Protein 4CU5 (pdb70)

InterPro domains:
  IPR002508 N-acetylmuramoyl-L-alanine amidase, catalytic domain [PF01520] (3-174)
  IPR002508 N-acetylmuramoyl-L-alanine amidase, catalytic domain [SM00646] (70-174)
  IPR002508 N-acetylmuramoyl-L-alanine amidase, catalytic domain [cd02696] (2-174)
  IPR050695 N-acetylmuramoyl-L-alanine amidase 3 [PTHR30404] (2-175)

Nearest PDB structures (foldseek):
  4cu5-assembly3_B  TM=9.994E-01  e=2.867E-17  Colneyvirus CD27
  1dx9-assembly4_D  TM=6.310E-01  e=4.181E-02  Nostoc sp. PCC 7119
  5ug1-assembly1_A  TM=3.950E-01  e=8.002E-02  Streptococcus pneumoniae
  5eaw-assembly2_B  TM=4.956E-01  e=9.424E-01  Mus musculus
  8vuy-assembly1_C  TM=4.933E-01  e=1.924E+00  Rattus norvegicus

Foldseek 3Di:
DWAEEEEEADDLQLVLSVLLVVLDDPTHYHYYYLVPDDPDDYNAYEYAEPVRVVVVVVPDVDDYHYQYDPDSVSSNVSSCVVSPD/DWAEEEEEADDLQLVLSVLLVVLDDDTHYHYYYLVPDDPDDYNAYEYAEPVRVVCVVVPDVDDYHYQYDDDSVSSNVSSCVVSVD/DAAEEEEEADDLQLVLSVLLVVLDDPTHYHYYYLVPDDPDDYNAYEYAEDVSVVVVVVVDPDDYHYQYDPDSVSSNVSSCVVSPD/DAAEEEEEADPLQLVLSVLLCVQPPPGHYHYYYLVPDDPDDYNAYEYAEPVSVVCVVVPDPDDYHYQYDPDSVSSSVSSCVVSPD/DWAEEEEEADDLQLVLSVLLCVLVVPTHYHYYYLVPDDPDDYPAYEYAEDVRVVCPVVPDPDDYHYQYDDDSVSSNVSSCVVSVD/DWAEEEEEADPLQLVLSVLLVVLDDDTHYHYYYLVPDDPDDYNAYEYAEDVRVVCVVVVDPDDYHYQYDDDSVSSNVSSCVVSPD

Radius of gyration: 30.3 Å; Cα contacts (8 Å, |Δi|>4): 1055; chains: 6; bounding box: 66×59×86 Å

Sequence (510 aa):
MYKHTIVYDGEVDKISATVVGWGYNDGKILICDIKDYVPGQTQNLYVVGGGACEKISSITKEKFIMIKGNDRFDTLYKALDFINRMYKHTIVYDGEVDKISATVVGWGYNDGKILICDIKDYVPGQTQNLYVVGGGACEKISSITKEKFIMIKGNDRFDTLYKALDFINRMYKHTIVYDGEVDKISATVVGWGYNDGKILICDIKDYVPGQTQNLYVVGGGACEKISSITKEKFIMIKGNDRFDTLYKALDFINRMYKHTIVYDGEVDKISATVVGWGYNDGKILICDIKDYVPGQTQNLYVVGGGACEKISSITKEKFIMMIKGNDRFDTLYKALDFINRMYKHTIVYDGEVDKISATVVGWGYNDGKILICDIKDYVPGQTQNLYVVGGGACEKISSITKEKFIMIKGNDRFDTLYKALDFINRMYKHTIVYDGEVDKISATVVGWGYNDGKILICDIKDYVPGQTQNLYVVGGGACEKISSITKEKFIMIKGNDRFDTLYKALDFINR

Structure (mmCIF, N/CA/C/O backbone):
data_4CU5
#
_entry.id   4CU5
#
_cell.length_a   75.301
_cell.length_b   82.069
_cell.length_c   83.836
_cell.angle_alpha   90.00
_cell.angle_beta   90.00
_cell.angle_gamma   90.00
#
_symmetry.space_group_name_H-M   'P 21 21 21'
#
loop_
_entity.id
_entity.type
_entity.pdbx_description
1 polymer ENDOLYSIN
2 water water
#
loop_
_atom_site.group_PDB
_atom_site.id
_atom_site.type_symbol
_atom_site.label_atom_id
_atom_site.label_alt_id
_atom_site.label_comp_id
_atom_site.label_asym_id
_atom_site.label_entity_id
_atom_site.label_seq_id
_atom_site.pdbx_PDB_ins_code
_atom_site.Cartn_x
_atom_site.Cartn_y
_atom_site.Cartn_z
_atom_site.occupancy
_atom_site.B_iso_or_equiv
_atom_site.auth_seq_id
_atom_site.auth_comp_id
_atom_site.auth_asym_id
_atom_site.auth_atom_id
_atom_site.pdbx_PDB_model_num
ATOM 1 N N . MET A 1 1 ? 10.896 54.876 33.569 1.00 43.56 186 MET A N 1
ATOM 2 C CA . MET A 1 1 ? 10.724 56.331 33.314 1.00 45.81 186 MET A CA 1
ATOM 3 C C . MET A 1 1 ? 11.940 56.866 32.538 1.00 44.01 186 MET A C 1
ATOM 4 O O . MET A 1 1 ? 13.075 56.482 32.799 1.00 42.84 186 MET A O 1
ATOM 9 N N . TYR A 1 2 ? 11.696 57.730 31.559 1.00 36.84 187 TYR A N 1
ATOM 10 C CA . TYR A 1 2 ? 12.783 58.271 30.755 1.00 31.18 187 TYR A CA 1
ATOM 11 C C . TYR A 1 2 ? 13.614 59.234 31.564 1.00 28.71 187 TYR A C 1
ATOM 12 O O . TYR A 1 2 ? 13.092 60.074 32.322 1.00 28.64 187 TYR A O 1
ATOM 21 N N . LYS A 1 3 ? 14.915 59.130 31.397 1.00 28.15 188 LYS A N 1
ATOM 22 C CA . LYS A 1 3 ? 15.786 60.091 32.012 1.00 29.50 188 LYS A CA 1
ATOM 23 C C . LYS A 1 3 ? 15.705 61.421 31.259 1.00 25.45 188 LYS A C 1
ATOM 24 O O . LYS A 1 3 ? 15.731 62.463 31.871 1.00 26.96 188 LYS A O 1
ATOM 30 N N . HIS A 1 4 ? 15.606 61.372 29.938 1.00 23.74 189 HIS A N 1
ATOM 31 C CA . HIS A 1 4 ? 15.540 62.578 29.111 1.00 22.89 189 HIS A CA 1
ATOM 32 C C . HIS A 1 4 ? 14.549 62.376 28.037 1.00 21.25 189 HIS A C 1
ATOM 33 O O . HIS A 1 4 ? 14.602 61.366 27.336 1.00 23.05 189 HIS A O 1
ATOM 40 N N . THR A 1 5 ? 13.685 63.360 27.864 1.00 20.81 190 THR A N 1
ATOM 41 C CA . THR A 1 5 ? 12.755 63.396 26.728 1.00 20.18 190 THR A CA 1
ATOM 42 C C . THR A 1 5 ? 12.984 64.688 25.974 1.00 18.74 190 THR A C 1
ATOM 43 O O . THR A 1 5 ? 13.077 65.766 26.559 1.00 17.31 190 THR A O 1
ATOM 47 N N . ILE A 1 6 ? 13.078 64.553 24.661 1.00 18.80 191 ILE A N 1
ATOM 48 C CA . ILE A 1 6 ? 13.280 65.662 23.780 1.00 18.86 191 ILE A CA 1
ATOM 49 C C . ILE A 1 6 ? 12.122 65.725 22.815 1.00 19.23 191 ILE A C 1
ATOM 50 O O . ILE A 1 6 ? 11.851 64.779 22.089 1.00 20.53 191 ILE A O 1
ATOM 55 N N . VAL A 1 7 ? 11.461 66.858 22.775 1.00 19.41 192 VAL A N 1
ATOM 56 C CA . VAL A 1 7 ? 10.284 67.018 21.968 1.00 20.93 192 VAL A CA 1
ATOM 57 C C . VAL A 1 7 ? 10.518 68.038 20.886 1.00 21.29 192 VAL A C 1
ATOM 58 O O . VAL A 1 7 ? 11.191 69.041 21.087 1.00 21.67 192 VAL A O 1
ATOM 62 N N . TYR A 1 8 ? 9.889 67.808 19.751 1.00 22.99 193 TYR A N 1
ATOM 63 C CA . TYR A 1 8 ? 10.011 68.685 18.600 1.00 24.26 193 TYR A CA 1
ATOM 64 C C . TYR A 1 8 ? 8.701 68.734 17.859 1.00 25.64 193 TYR A C 1
ATOM 65 O O . TYR A 1 8 ? 7.844 67.920 18.067 1.00 24.93 193 TYR A O 1
ATOM 74 N N . ASP A 1 9 ? 8.546 69.708 16.989 1.00 30.41 194 ASP A N 1
ATOM 75 C CA . ASP A 1 9 ? 7.376 69.762 16.134 1.00 35.22 194 ASP A CA 1
ATOM 76 C C . ASP A 1 9 ? 7.850 69.825 14.714 1.00 34.62 194 ASP A C 1
ATOM 77 O O . ASP A 1 9 ? 8.372 70.845 14.296 1.00 35.95 194 ASP A O 1
ATOM 82 N N . GLY A 1 10 ? 7.698 68.727 13.987 1.00 33.25 195 GLY A N 1
ATOM 83 C CA . GLY A 1 10 ? 7.924 68.735 12.561 1.00 33.64 195 GLY A CA 1
ATOM 84 C C . GLY A 1 10 ? 9.205 68.057 12.215 1.00 36.96 195 GLY A C 1
ATOM 85 O O . GLY A 1 10 ? 10.114 67.921 13.058 1.00 38.77 195 GLY A O 1
ATOM 86 N N . GLU A 1 11 ? 9.309 67.672 10.956 1.00 35.85 196 GLU A N 1
ATOM 87 C CA . GLU A 1 11 ? 10.488 66.966 10.476 1.00 39.23 196 GLU A CA 1
ATOM 88 C C . GLU A 1 11 ? 11.777 67.820 10.428 1.00 35.54 196 GLU A C 1
ATOM 89 O O . GLU A 1 11 ? 12.881 67.275 10.405 1.00 33.62 196 GLU A O 1
ATOM 95 N N . VAL A 1 12 ? 11.670 69.141 10.428 1.00 32.57 197 VAL A N 1
ATOM 96 C CA . VAL A 1 12 ? 12.886 69.928 10.386 1.00 30.59 197 VAL A CA 1
ATOM 97 C C . VAL A 1 12 ? 13.486 70.041 11.778 1.00 31.46 197 VAL A C 1
ATOM 98 O O . VAL A 1 12 ? 14.697 69.896 11.925 1.00 29.50 197 VAL A O 1
ATOM 102 N N . ASP A 1 13 ? 12.650 70.326 12.788 1.00 29.58 198 ASP A N 1
ATOM 103 C CA . ASP A 1 13 ? 13.156 70.433 14.181 1.00 29.84 198 ASP A CA 1
ATOM 104 C C . ASP A 1 13 ? 13.475 69.061 14.750 1.00 24.28 198 ASP A C 1
ATOM 105 O O . ASP A 1 13 ? 14.217 68.942 15.712 1.00 21.73 198 ASP A O 1
ATOM 110 N N . LYS A 1 14 ? 12.958 68.021 14.114 1.00 23.49 199 LYS A N 1
ATOM 111 C CA . LYS A 1 14 ? 13.384 66.647 14.390 1.00 23.64 199 LYS A CA 1
ATOM 112 C C . LYS A 1 14 ? 14.892 66.506 14.334 1.00 20.92 199 LYS A C 1
ATOM 113 O O . LYS A 1 14 ? 15.492 65.834 15.160 1.00 19.62 199 LYS A O 1
ATOM 119 N N . ILE A 1 15 ? 15.512 67.158 13.362 1.00 20.35 200 ILE A N 1
ATOM 120 C CA . ILE A 1 15 ? 16.955 67.046 13.151 1.00 21.77 200 ILE A CA 1
ATOM 121 C C . ILE A 1 15 ? 17.733 67.617 14.342 1.00 21.08 200 ILE A C 1
ATOM 122 O O . ILE A 1 15 ? 18.684 67.001 14.843 1.00 22.27 200 ILE A O 1
ATOM 127 N N . SER A 1 16 ? 17.340 68.791 14.806 1.00 18.26 201 SER A N 1
ATOM 128 C CA . SER A 1 16 ? 17.985 69.388 15.959 1.00 17.11 201 SER A CA 1
ATOM 129 C C . SER A 1 16 ? 17.679 68.569 17.195 1.00 16.31 201 SER A C 1
ATOM 130 O O . SER A 1 16 ? 18.521 68.407 18.042 1.00 17.84 201 SER A O 1
ATOM 133 N N . ALA A 1 17 ? 16.473 68.054 17.303 1.00 15.97 202 ALA A N 1
ATOM 134 C CA . ALA A 1 17 ? 16.124 67.247 18.468 1.00 16.87 202 ALA A CA 1
ATOM 135 C C . ALA A 1 17 ? 16.993 65.975 18.545 1.00 17.26 202 ALA A C 1
ATOM 136 O O . ALA A 1 17 ? 17.427 65.543 19.632 1.00 19.01 202 ALA A O 1
ATOM 138 N N . THR A 1 18 ? 17.298 65.416 17.386 1.00 17.37 203 THR A N 1
ATOM 139 C CA . THR A 1 18 ? 18.164 64.227 17.276 1.00 17.54 203 THR A CA 1
ATOM 140 C C . THR A 1 18 ? 19.585 64.517 17.720 1.00 16.53 203 THR A C 1
ATOM 141 O O . THR A 1 18 ? 20.223 63.773 18.457 1.00 14.08 203 THR A O 1
ATOM 145 N N . VAL A 1 19 ? 20.062 65.666 17.304 1.00 17.30 204 VAL A N 1
ATOM 146 C CA . VAL A 1 19 ? 21.331 66.141 17.756 1.00 16.33 204 VAL A CA 1
ATOM 147 C C . VAL A 1 19 ? 21.430 66.324 19.279 1.00 15.56 204 VAL A C 1
ATOM 148 O O . VAL A 1 19 ? 22.469 66.033 19.867 1.00 14.80 204 VAL A O 1
ATOM 152 N N . VAL A 1 20 ? 20.369 66.796 19.919 1.00 16.12 205 VAL A N 1
ATOM 153 C CA . VAL A 1 20 ? 20.379 66.978 21.350 1.00 16.26 205 VAL A CA 1
ATOM 154 C C . VAL A 1 20 ? 20.549 65.561 21.966 1.00 16.55 205 VAL A C 1
ATOM 155 O O . VAL A 1 20 ? 21.265 65.379 22.917 1.00 16.01 205 VAL A O 1
ATOM 159 N N . GLY A 1 21 ? 19.914 64.570 21.372 1.00 17.52 206 GLY A N 1
ATOM 160 C CA . GLY A 1 21 ? 19.968 63.197 21.853 1.00 19.46 206 GLY A CA 1
ATOM 161 C C . GLY A 1 21 ? 21.338 62.597 21.746 1.00 19.70 206 GLY A C 1
ATOM 162 O O . GLY A 1 21 ? 21.740 61.826 22.600 1.00 19.59 206 GLY A O 1
ATOM 163 N N . TRP A 1 22 ? 22.109 63.057 20.769 1.00 22.34 207 TRP A N 1
ATOM 164 C CA . TRP A 1 22 ? 23.496 62.664 20.657 1.00 21.93 207 TRP A CA 1
ATOM 165 C C . TRP A 1 22 ? 24.318 63.058 21.856 1.00 22.16 207 TRP A C 1
ATOM 166 O O . TRP A 1 22 ? 25.357 62.470 22.121 1.00 22.38 207 TRP A O 1
ATOM 177 N N . GLY A 1 23 ? 23.889 64.080 22.557 1.00 23.88 208 GLY A N 1
ATOM 178 C CA . GLY A 1 23 ? 24.570 64.488 23.772 1.00 25.81 208 GLY A CA 1
ATOM 179 C C . GLY A 1 23 ? 24.349 63.649 25.029 1.00 26.74 208 GLY A C 1
ATOM 180 O O . GLY A 1 23 ? 24.971 63.897 26.069 1.00 28.25 208 GLY A O 1
ATOM 181 N N . TYR A 1 24 ? 23.483 62.659 24.969 1.00 27.82 209 TYR A N 1
ATOM 182 C CA . TYR A 1 24 ? 23.155 61.904 26.196 1.00 31.25 209 TYR A CA 1
ATOM 183 C C . TYR A 1 24 ? 23.292 60.407 26.005 1.00 34.13 209 TYR A C 1
ATOM 184 O O . TYR A 1 24 ? 22.659 59.801 25.131 1.00 31.55 209 TYR A O 1
ATOM 193 N N . ASN A 1 25 ? 24.159 59.813 26.805 1.00 39.76 210 ASN A N 1
ATOM 194 C CA . ASN A 1 25 ? 24.304 58.358 26.795 1.00 49.15 210 ASN A CA 1
ATOM 195 C C . ASN A 1 25 ? 24.275 57.759 28.196 1.00 48.97 210 ASN A C 1
ATOM 196 O O . ASN A 1 25 ? 24.707 56.626 28.389 1.00 53.55 210 ASN A O 1
ATOM 201 N N . ASP A 1 26 ? 23.739 58.511 29.153 1.00 48.95 211 ASP A N 1
ATOM 202 C CA . ASP A 1 26 ? 23.771 58.128 30.573 1.00 53.32 211 ASP A CA 1
ATOM 203 C C . ASP A 1 26 ? 22.483 57.419 31.039 1.00 49.77 211 ASP A C 1
ATOM 204 O O . ASP A 1 26 ? 22.319 57.133 32.235 1.00 57.24 211 ASP A O 1
ATOM 209 N N . GLY A 1 27 ? 21.578 57.142 30.108 1.00 45.03 212 GLY A N 1
ATOM 210 C CA . GLY A 1 27 ? 20.221 56.746 30.482 1.00 43.10 212 GLY A CA 1
ATOM 211 C C . GLY A 1 27 ? 19.285 56.588 29.316 1.00 36.16 212 GLY A C 1
ATOM 212 O O . GLY A 1 27 ? 19.661 56.775 28.184 1.00 32.79 212 GLY A O 1
ATOM 213 N N . LYS A 1 28 ? 18.043 56.256 29.618 1.00 37.93 213 LYS A N 1
ATOM 214 C CA . LYS A 1 28 ? 17.067 56.037 28.581 1.00 37.56 213 LYS A CA 1
ATOM 215 C C . LYS A 1 28 ? 16.502 57.393 28.122 1.00 33.83 213 LYS A C 1
ATOM 216 O O . LYS A 1 28 ? 16.198 58.287 28.929 1.00 30.04 213 LYS A O 1
ATOM 222 N N . ILE A 1 29 ? 16.362 57.508 26.815 1.00 31.95 214 ILE A N 1
ATOM 223 C CA . ILE A 1 29 ? 16.054 58.762 26.157 1.00 37.05 214 ILE A CA 1
ATOM 224 C C . ILE A 1 29 ? 14.876 58.550 25.215 1.00 31.98 214 ILE A C 1
ATOM 225 O O . ILE A 1 29 ? 14.821 57.568 24.513 1.00 30.47 214 ILE A O 1
ATOM 230 N N . LEU A 1 30 ? 13.944 59.493 25.192 1.00 30.69 215 LEU A N 1
ATOM 231 C CA . LEU A 1 30 ? 12.925 59.495 24.162 1.00 26.24 215 LEU A CA 1
ATOM 232 C C . LEU A 1 30 ? 13.008 60.770 23.357 1.00 26.13 215 LEU A C 1
ATOM 233 O O . LEU A 1 30 ? 13.021 61.856 23.930 1.00 22.38 215 LEU A O 1
ATOM 238 N N . ILE A 1 31 ? 13.022 60.623 22.036 1.00 27.04 216 ILE A N 1
ATOM 239 C CA . ILE A 1 31 ? 12.883 61.734 21.124 1.00 30.67 216 ILE A CA 1
ATOM 240 C C . ILE A 1 31 ? 11.554 61.595 20.424 1.00 31.82 216 ILE A C 1
ATOM 241 O O . ILE A 1 31 ? 11.293 60.587 19.775 1.00 31.06 216 ILE A O 1
ATOM 246 N N . CYS A 1 32 ? 10.683 62.579 20.574 1.00 30.84 217 CYS A N 1
ATOM 247 C CA . CYS A 1 32 ? 9.369 62.439 20.001 1.00 30.54 217 CYS A CA 1
ATOM 248 C C . CYS A 1 32 ? 8.703 63.729 19.613 1.00 28.62 217 CYS A C 1
ATOM 249 O O . CYS A 1 32 ? 8.958 64.788 20.194 1.00 23.97 217 CYS A O 1
ATOM 252 N N . ASP A 1 33 ? 7.809 63.599 18.642 1.00 28.34 218 ASP A N 1
ATOM 253 C CA . ASP A 1 33 ? 7.042 64.699 18.178 1.00 30.45 218 ASP A CA 1
ATOM 254 C C . ASP A 1 33 ? 6.109 65.119 19.291 1.00 30.10 218 ASP A C 1
ATOM 255 O O . ASP A 1 33 ? 5.676 64.300 20.124 1.00 24.51 218 ASP A O 1
ATOM 260 N N . ILE A 1 34 ? 5.847 66.417 19.331 1.00 31.92 219 ILE A N 1
ATOM 261 C CA . ILE A 1 34 ? 5.035 66.984 20.400 1.00 37.67 219 ILE A CA 1
ATOM 262 C C . ILE A 1 34 ? 3.631 66.384 20.443 1.00 38.60 219 ILE A C 1
ATOM 263 O O . ILE A 1 34 ? 3.087 66.192 21.514 1.00 41.09 219 ILE A O 1
ATOM 268 N N . LYS A 1 35 ? 3.061 66.053 19.287 1.00 41.68 220 LYS A N 1
ATOM 269 C CA . LYS A 1 35 ? 1.787 65.336 19.261 1.00 43.65 220 LYS A CA 1
ATOM 270 C C . LYS A 1 35 ? 1.810 64.012 20.045 1.00 38.34 220 LYS A C 1
ATOM 271 O O . LYS A 1 35 ? 0.804 63.614 20.599 1.00 41.33 220 LYS A O 1
ATOM 277 N N . ASP A 1 36 ? 2.948 63.346 20.112 1.00 35.01 221 ASP A N 1
ATOM 278 C CA . ASP A 1 36 ? 3.028 62.070 20.803 1.00 35.00 221 ASP A CA 1
ATOM 279 C C . ASP A 1 36 ? 3.551 62.133 22.233 1.00 33.83 221 ASP A C 1
ATOM 280 O O . ASP A 1 36 ? 3.679 61.112 22.888 1.00 32.78 221 ASP A O 1
ATOM 285 N N . TYR A 1 37 ? 3.825 63.338 22.728 1.00 32.22 222 TYR A N 1
ATOM 286 C CA . TYR A 1 37 ? 4.357 63.508 24.068 1.00 28.80 222 TYR A CA 1
ATOM 287 C C . TYR A 1 37 ? 3.318 63.104 25.092 1.00 28.05 222 TYR A C 1
ATOM 288 O O . TYR A 1 37 ? 2.149 63.505 24.986 1.00 28.69 222 TYR A O 1
ATOM 297 N N . VAL A 1 38 ? 3.767 62.314 26.060 1.00 28.39 223 VAL A N 1
ATOM 298 C CA . VAL A 1 38 ? 2.964 61.853 27.202 1.00 29.94 223 VAL A CA 1
ATOM 299 C C . VAL A 1 38 ? 3.534 62.403 28.508 1.00 27.17 223 VAL A C 1
ATOM 300 O O . VAL A 1 38 ? 4.623 61.989 28.900 1.00 27.61 223 VAL A O 1
ATOM 304 N N . PRO A 1 39 ? 2.824 63.337 29.176 1.00 27.42 224 PRO A N 1
ATOM 305 C CA . PRO A 1 39 ? 3.444 63.981 30.344 1.00 28.03 224 PRO A CA 1
ATOM 306 C C . PRO A 1 39 ? 3.625 63.028 31.510 1.00 30.48 224 PRO A C 1
ATOM 307 O O . PRO A 1 39 ? 2.961 61.993 31.566 1.00 34.09 224 PRO A O 1
ATOM 311 N N . GLY A 1 40 ? 4.535 63.358 32.413 1.00 29.40 225 GLY A N 1
ATOM 312 C CA . GLY A 1 40 ? 4.696 62.610 33.660 1.00 30.23 225 GLY A CA 1
ATOM 313 C C . GLY A 1 40 ? 5.623 61.402 33.605 1.00 32.03 225 GLY A C 1
ATOM 314 O O . GLY A 1 40 ? 5.713 60.651 34.575 1.00 31.67 225 GLY A O 1
ATOM 315 N N . GLN A 1 41 ? 6.334 61.179 32.501 1.00 31.67 226 GLN A N 1
ATOM 316 C CA . GLN A 1 41 ? 7.189 59.994 32.473 1.00 31.27 226 GLN A CA 1
ATOM 317 C C . GLN A 1 41 ? 8.635 60.268 32.127 1.00 31.22 226 GLN A C 1
ATOM 318 O O . GLN A 1 41 ? 9.302 59.431 31.522 1.00 29.83 226 GLN A O 1
ATOM 324 N N . THR A 1 42 ? 9.145 61.401 32.601 1.00 30.00 227 THR A N 1
ATOM 325 C CA . THR A 1 42 ? 10.511 61.809 32.284 1.00 31.74 227 THR A CA 1
ATOM 326 C C . THR A 1 42 ? 11.149 62.640 33.424 1.00 29.71 227 THR A C 1
ATOM 327 O O . THR A 1 42 ? 10.495 63.438 34.053 1.00 28.82 227 THR A O 1
ATOM 331 N N . GLN A 1 43 ? 12.427 62.435 33.686 1.00 30.17 228 GLN A N 1
ATOM 332 C CA . GLN A 1 43 ? 13.109 63.229 34.683 1.00 32.63 228 GLN A CA 1
ATOM 333 C C . GLN A 1 43 ? 13.464 64.595 34.128 1.00 34.49 228 GLN A C 1
ATOM 334 O O . GLN A 1 43 ? 13.438 65.569 34.865 1.00 37.00 228 GLN A O 1
ATOM 340 N N . ASN A 1 44 ? 13.805 64.656 32.833 1.00 33.28 229 ASN A N 1
ATOM 341 C CA . ASN A 1 44 ? 14.181 65.913 32.143 1.00 31.14 229 ASN A CA 1
ATOM 342 C C . ASN A 1 44 ? 13.497 66.069 30.813 1.00 26.86 229 ASN A C 1
ATOM 343 O O . ASN A 1 44 ? 13.458 65.129 30.034 1.00 25.31 229 ASN A O 1
ATOM 348 N N . LEU A 1 45 ? 12.956 67.258 30.579 1.00 23.20 230 LEU A N 1
ATOM 349 C CA . LEU A 1 45 ? 12.214 67.600 29.397 1.00 25.31 230 LEU A CA 1
ATOM 350 C C . LEU A 1 45 ? 12.884 68.732 28.620 1.00 23.08 230 LEU A C 1
ATOM 351 O O . LEU A 1 45 ? 13.225 69.739 29.181 1.00 23.96 230 LEU A O 1
ATOM 356 N N . TYR A 1 46 ? 13.076 68.554 27.329 1.00 21.70 231 TYR A N 1
ATOM 357 C CA . TYR A 1 46 ? 13.782 69.535 26.527 1.00 20.37 231 TYR A CA 1
ATOM 358 C C . TYR A 1 46 ? 12.955 69.685 25.278 1.00 19.98 231 TYR A C 1
ATOM 359 O O . TYR A 1 46 ? 12.546 68.683 24.682 1.00 21.65 231 TYR A O 1
ATOM 368 N N . VAL A 1 47 ? 12.719 70.931 24.910 1.00 18.43 232 VAL A N 1
ATOM 369 C CA . VAL A 1 47 ? 11.845 71.307 23.884 1.00 19.46 232 VAL A CA 1
ATOM 370 C C . VAL A 1 47 ? 12.651 72.062 22.825 1.00 20.09 232 VAL A C 1
ATOM 371 O O . VAL A 1 47 ? 13.258 73.117 23.073 1.00 19.58 232 VAL A O 1
ATOM 375 N N . VAL A 1 48 ? 12.640 71.484 21.629 1.00 21.14 233 VAL A N 1
ATOM 376 C CA . VAL A 1 48 ? 13.453 71.920 20.535 1.00 21.62 233 VAL A CA 1
ATOM 377 C C . VAL A 1 48 ? 12.577 72.567 19.450 1.00 22.61 233 VAL A C 1
ATOM 378 O O . VAL A 1 48 ? 11.596 71.988 18.943 1.00 21.67 233 VAL A O 1
ATOM 382 N N . GLY A 1 49 ? 12.922 73.803 19.107 1.00 23.28 234 GLY A N 1
ATOM 383 C CA . GLY A 1 49 ? 12.275 74.472 17.977 1.00 23.69 234 GLY A CA 1
ATOM 384 C C . GLY A 1 49 ? 11.081 75.316 18.387 1.00 24.04 234 GLY A C 1
ATOM 385 O O . GLY A 1 49 ? 10.419 75.065 19.412 1.00 21.78 234 GLY A O 1
ATOM 386 N N . GLY A 1 50 ? 10.823 76.332 17.580 1.00 26.47 235 GLY A N 1
ATOM 387 C CA . GLY A 1 50 ? 9.821 77.336 17.904 1.00 29.86 235 GLY A CA 1
ATOM 388 C C . GLY A 1 50 ? 8.441 76.759 17.939 1.00 30.94 235 GLY A C 1
ATOM 389 O O . GLY A 1 50 ? 7.679 77.060 18.839 1.00 31.92 235 GLY A O 1
ATOM 390 N N . GLY A 1 51 ? 8.140 75.870 16.995 1.00 32.35 236 GLY A N 1
ATOM 391 C CA . GLY A 1 51 ? 6.871 75.182 16.996 1.00 31.16 236 GLY A CA 1
ATOM 392 C C . GLY A 1 51 ? 6.540 74.502 18.297 1.00 32.51 236 GLY A C 1
ATOM 393 O O . GLY A 1 51 ? 5.476 74.752 18.881 1.00 32.65 236 GLY A O 1
ATOM 394 N N . ALA A 1 52 ? 7.432 73.637 18.774 1.00 30.58 237 ALA A N 1
ATOM 395 C CA . ALA A 1 52 ? 7.095 72.870 19.969 1.00 30.43 237 ALA A CA 1
ATOM 396 C C . ALA A 1 52 ? 7.066 73.781 21.200 1.00 30.96 237 ALA A C 1
ATOM 397 O O . ALA A 1 52 ? 6.319 73.568 22.144 1.00 28.02 237 ALA A O 1
ATOM 399 N N . CYS A 1 53 ? 7.957 74.757 21.210 1.00 36.09 238 CYS A N 1
ATOM 400 C CA . CYS A 1 53 ? 8.115 75.632 22.352 1.00 36.83 238 CYS A CA 1
ATOM 401 C C . CYS A 1 53 ? 6.829 76.450 22.560 1.00 38.61 238 CYS A C 1
ATOM 402 O O . CYS A 1 53 ? 6.491 76.760 23.694 1.00 36.09 238 CYS A O 1
ATOM 405 N N . GLU A 1 54 ? 6.073 76.739 21.502 1.00 43.38 239 GLU A N 1
ATOM 406 C CA . GLU A 1 54 ? 4.776 77.444 21.680 1.00 48.91 239 GLU A CA 1
ATOM 407 C C . GLU A 1 54 ? 3.608 76.537 22.147 1.00 48.37 239 GLU A C 1
ATOM 408 O O . GLU A 1 54 ? 2.709 77.000 22.850 1.00 46.52 239 GLU A O 1
ATOM 414 N N . LYS A 1 55 ? 3.634 75.252 21.790 1.00 45.93 240 LYS A N 1
ATOM 415 C CA . LYS A 1 55 ? 2.572 74.295 22.170 1.00 41.47 240 LYS A CA 1
ATOM 416 C C . LYS A 1 55 ? 2.757 73.598 23.529 1.00 39.67 240 LYS A C 1
ATOM 417 O O . LYS A 1 55 ? 1.794 73.187 24.162 1.00 39.90 240 LYS A O 1
ATOM 423 N N . ILE A 1 56 ? 3.991 73.457 23.983 1.00 36.95 241 ILE A N 1
ATOM 424 C CA . ILE A 1 56 ? 4.302 72.590 25.130 1.00 35.94 241 ILE A CA 1
ATOM 425 C C . ILE A 1 56 ? 3.641 72.962 26.483 1.00 37.88 241 ILE A C 1
ATOM 426 O O . ILE A 1 56 ? 3.261 72.062 27.256 1.00 31.90 241 ILE A O 1
ATOM 431 N N . SER A 1 57 ? 3.542 74.260 26.791 1.00 39.34 242 SER A N 1
ATOM 432 C CA . SER A 1 57 ? 2.960 74.699 28.065 1.00 43.53 242 SER A CA 1
ATOM 433 C C . SER A 1 57 ? 1.445 74.370 28.152 1.00 42.36 242 SER A C 1
ATOM 434 O O . SER A 1 57 ? 0.918 74.098 29.224 1.00 43.16 242 SER A O 1
ATOM 437 N N . SER A 1 58 ? 0.762 74.315 27.022 1.00 43.52 243 SER A N 1
ATOM 438 C CA . SER A 1 58 ? -0.633 73.904 27.008 1.00 45.40 243 SER A CA 1
ATOM 439 C C . SER A 1 58 ? -0.813 72.385 27.051 1.00 47.02 243 SER A C 1
ATOM 440 O O . SER A 1 58 ? -1.932 71.902 27.017 1.00 49.75 243 SER A O 1
ATOM 443 N N . ILE A 1 59 ? 0.282 71.636 27.071 1.00 47.75 244 ILE A N 1
ATOM 444 C CA . ILE A 1 59 ? 0.234 70.184 27.033 1.00 46.52 244 ILE A CA 1
ATOM 445 C C . ILE A 1 59 ? 0.646 69.599 28.378 1.00 42.03 244 ILE A C 1
ATOM 446 O O . ILE A 1 59 ? 0.137 68.573 28.800 1.00 45.66 244 ILE A O 1
ATOM 451 N N . THR A 1 60 ? 1.597 70.238 29.026 1.00 37.01 245 THR A N 1
ATOM 452 C CA . THR A 1 60 ? 2.075 69.772 30.291 1.00 35.95 245 THR A CA 1
ATOM 453 C C . THR A 1 60 ? 2.299 70.939 31.212 1.00 36.89 245 THR A C 1
ATOM 454 O O . THR A 1 60 ? 2.496 72.062 30.769 1.00 39.26 245 THR A O 1
ATOM 458 N N . LYS A 1 61 ? 2.296 70.652 32.499 1.00 40.61 246 LYS A N 1
ATOM 459 C CA . LYS A 1 61 ? 2.730 71.627 33.470 1.00 50.13 246 LYS A CA 1
ATOM 460 C C . LYS A 1 61 ? 4.173 71.394 33.976 1.00 45.03 246 LYS A C 1
ATOM 461 O O . LYS A 1 61 ? 4.619 72.082 34.894 1.00 53.57 246 LYS A O 1
ATOM 467 N N . GLU A 1 62 ? 4.896 70.430 33.393 1.00 42.17 247 GLU A N 1
ATOM 468 C CA . GLU A 1 62 ? 6.292 70.129 33.776 1.00 38.34 247 GLU A CA 1
ATOM 469 C C . GLU A 1 62 ? 7.225 71.252 33.385 1.00 36.91 247 GLU A C 1
ATOM 470 O O . GLU A 1 62 ? 6.995 71.950 32.389 1.00 37.56 247 GLU A O 1
ATOM 476 N N . LYS A 1 63 ? 8.290 71.401 34.150 1.00 34.76 248 LYS A N 1
ATOM 477 C CA . LYS A 1 63 ? 9.372 72.293 33.780 1.00 37.36 248 LYS A CA 1
ATOM 478 C C . LYS A 1 63 ? 10.166 71.705 32.610 1.00 32.51 248 LYS A C 1
ATOM 479 O O . LYS A 1 63 ? 10.324 70.490 32.484 1.00 32.25 248 LYS A O 1
ATOM 485 N N . PHE A 1 64 ? 10.711 72.583 31.792 1.00 30.64 249 PHE A N 1
ATOM 486 C CA . PHE A 1 64 ? 11.469 72.180 30.634 1.00 31.79 249 PHE A CA 1
ATOM 487 C C . PHE A 1 64 ? 12.469 73.241 30.245 1.00 31.31 249 PHE A C 1
ATOM 488 O O . PHE A 1 64 ? 12.398 74.378 30.686 1.00 29.60 249 PHE A O 1
ATOM 496 N N . ILE A 1 65 ? 13.418 72.838 29.418 1.00 30.97 250 ILE A N 1
ATOM 497 C CA . ILE A 1 65 ? 14.386 73.767 28.853 1.00 29.90 250 ILE A CA 1
ATOM 498 C C . ILE A 1 65 ? 14.064 73.916 27.377 1.00 30.01 250 ILE A C 1
ATOM 499 O O . ILE A 1 65 ? 13.743 72.919 26.688 1.00 27.05 250 ILE A O 1
ATOM 504 N N . MET A 1 66 ? 14.093 75.161 26.921 1.00 29.04 251 MET A N 1
ATOM 505 C CA . MET A 1 66 ? 13.819 75.523 25.530 1.00 31.84 251 MET A CA 1
ATOM 506 C C . MET A 1 66 ? 15.054 75.647 24.712 1.00 28.46 251 MET A C 1
ATOM 507 O O . MET A 1 66 ? 15.993 76.279 25.139 1.00 31.20 251 MET A O 1
ATOM 512 N N . ILE A 1 67 ? 15.052 75.030 23.542 1.00 26.48 252 ILE A N 1
ATOM 513 C CA . ILE A 1 67 ? 16.167 75.106 22.645 1.00 25.75 252 ILE A CA 1
ATOM 514 C C . ILE A 1 67 ? 15.580 75.575 21.326 1.00 26.95 252 ILE A C 1
ATOM 515 O O . ILE A 1 67 ? 15.004 74.814 20.557 1.00 23.90 252 ILE A O 1
ATOM 520 N N . LYS A 1 68 ? 15.672 76.855 21.068 1.00 28.16 253 LYS A N 1
ATOM 521 C CA . LYS A 1 68 ? 15.018 77.368 19.879 1.00 32.67 253 LYS A CA 1
ATOM 522 C C . LYS A 1 68 ? 15.760 78.600 19.388 1.00 33.62 253 LYS A C 1
ATOM 523 O O . LYS A 1 68 ? 16.297 79.394 20.179 1.00 30.00 253 LYS A O 1
ATOM 529 N N . GLY A 1 69 ? 15.816 78.712 18.071 1.00 32.78 254 GLY A N 1
ATOM 530 C CA . GLY A 1 69 ? 16.374 79.868 17.421 1.00 33.32 254 GLY A CA 1
ATOM 531 C C . GLY A 1 69 ? 15.396 80.436 16.418 1.00 32.10 254 GLY A C 1
ATOM 532 O O . GLY A 1 69 ? 14.272 79.947 16.265 1.00 30.25 254 GLY A O 1
ATOM 533 N N . ASN A 1 70 ? 15.841 81.476 15.725 1.00 34.02 255 ASN A N 1
ATOM 534 C CA . ASN A 1 70 ? 15.006 82.183 14.763 1.00 34.94 255 ASN A CA 1
ATOM 535 C C . ASN A 1 70 ? 14.761 81.366 13.487 1.00 34.49 255 ASN A C 1
ATOM 536 O O . ASN A 1 70 ? 13.667 81.397 12.941 1.00 38.05 255 ASN A O 1
ATOM 541 N N . ASP A 1 71 ? 15.761 80.631 13.018 1.00 33.17 256 ASP A N 1
ATOM 542 C CA . ASP A 1 71 ? 15.567 79.683 11.917 1.00 32.09 256 ASP A CA 1
ATOM 543 C C . ASP A 1 71 ? 16.156 78.311 12.264 1.00 30.76 256 ASP A C 1
ATOM 544 O O . ASP A 1 71 ? 16.749 78.141 13.329 1.00 29.37 256 ASP A O 1
ATOM 549 N N . ARG A 1 72 ? 16.002 77.353 11.348 1.00 24.62 257 ARG A N 1
ATOM 550 C CA . ARG A 1 72 ? 16.423 75.989 11.601 1.00 23.55 257 ARG A CA 1
ATOM 551 C C . ARG A 1 72 ? 17.898 75.835 11.878 1.00 22.07 257 ARG A C 1
ATOM 552 O O . ARG A 1 72 ? 18.291 74.951 12.618 1.00 20.47 257 ARG A O 1
ATOM 560 N N . PHE A 1 73 ? 18.702 76.690 11.267 1.00 19.74 258 PHE A N 1
ATOM 561 C CA . PHE A 1 73 ? 20.118 76.655 11.484 1.00 20.49 258 PHE A CA 1
ATOM 562 C C . PHE A 1 73 ? 20.479 77.159 12.823 1.00 21.10 258 PHE A C 1
ATOM 563 O O . PHE A 1 73 ? 21.325 76.560 13.482 1.00 19.89 258 PHE A O 1
ATOM 571 N N . ASP A 1 74 ? 19.902 78.300 13.201 1.00 22.27 259 ASP A N 1
ATOM 572 C CA . ASP A 1 74 ? 20.111 78.834 14.538 1.00 22.52 259 ASP A CA 1
ATOM 573 C C . ASP A 1 74 ? 19.664 77.757 15.538 1.00 19.59 259 ASP A C 1
ATOM 574 O O . ASP A 1 74 ? 20.374 77.480 16.482 1.00 20.94 259 ASP A O 1
ATOM 579 N N . THR A 1 75 ? 18.520 77.117 15.327 1.00 16.52 260 THR A N 1
ATOM 580 C CA . THR A 1 75 ? 18.089 76.111 16.273 1.00 16.43 260 THR A CA 1
ATOM 581 C C . THR A 1 75 ? 19.146 75.004 16.354 1.00 15.92 260 THR A C 1
ATOM 582 O O . THR A 1 75 ? 19.475 74.515 17.447 1.00 16.28 260 THR A O 1
ATOM 586 N N . LEU A 1 76 ? 19.724 74.646 15.220 1.00 15.06 261 LEU A N 1
ATOM 587 C CA . LEU A 1 76 ? 20.658 73.540 15.218 1.00 16.82 261 LEU A CA 1
ATOM 588 C C . LEU A 1 76 ? 21.944 73.933 15.999 1.00 17.79 261 LEU A C 1
ATOM 589 O O . LEU A 1 76 ? 22.462 73.124 16.731 1.00 19.52 261 LEU A O 1
ATOM 594 N N . TYR A 1 77 ? 22.445 75.152 15.829 1.00 16.28 262 TYR A N 1
ATOM 595 C CA . TYR A 1 77 ? 23.599 75.581 16.576 1.00 17.12 262 TYR A CA 1
ATOM 596 C C . TYR A 1 77 ? 23.325 75.625 18.049 1.00 17.30 262 TYR A C 1
ATOM 597 O O . TYR A 1 77 ? 24.154 75.277 18.813 1.00 19.48 262 TYR A O 1
ATOM 606 N N . LYS A 1 78 ? 22.139 76.003 18.434 1.00 18.11 263 LYS A N 1
ATOM 607 C CA . LYS A 1 78 ? 21.784 76.043 19.828 1.00 19.72 263 LYS A CA 1
ATOM 608 C C . LYS A 1 78 ? 21.714 74.626 20.382 1.00 19.76 263 LYS A C 1
ATOM 609 O O . LYS A 1 78 ? 22.058 74.397 21.529 1.00 19.41 263 LYS A O 1
ATOM 615 N N . ALA A 1 79 ? 21.302 73.673 19.551 1.00 20.06 264 ALA A N 1
ATOM 616 C CA . ALA A 1 79 ? 21.328 72.267 19.960 1.00 20.20 264 ALA A CA 1
ATOM 617 C C . ALA A 1 79 ? 22.725 71.782 20.232 1.00 18.86 264 ALA A C 1
ATOM 618 O O . ALA A 1 79 ? 23.002 71.225 21.263 1.00 18.72 264 ALA A O 1
ATOM 620 N N . LEU A 1 80 ? 23.622 72.041 19.322 1.00 20.21 265 LEU A N 1
ATOM 621 C CA . LEU A 1 80 ? 25.032 71.775 19.540 1.00 20.45 265 LEU A CA 1
ATOM 622 C C . LEU A 1 80 ? 25.595 72.479 20.780 1.00 21.51 265 LEU A C 1
ATOM 623 O O . LEU A 1 80 ? 26.291 71.863 21.574 1.00 22.29 265 LEU A O 1
ATOM 628 N N . ASP A 1 81 ? 25.288 73.753 20.959 1.00 21.95 266 ASP A N 1
ATOM 629 C CA . ASP A 1 81 ? 25.745 74.436 22.158 1.00 24.53 266 ASP A CA 1
ATOM 630 C C . ASP A 1 81 ? 25.163 73.862 23.469 1.00 23.25 266 ASP A C 1
ATOM 631 O O . ASP A 1 81 ? 25.816 73.820 24.464 1.00 24.23 266 ASP A O 1
ATOM 636 N N . PHE A 1 82 ? 23.922 73.454 23.458 1.00 24.16 267 PHE A N 1
ATOM 637 C CA . PHE A 1 82 ? 23.285 72.890 24.644 1.00 24.67 267 PHE A CA 1
ATOM 638 C C . PHE A 1 82 ? 23.993 71.613 25.150 1.00 24.43 267 PHE A C 1
ATOM 639 O O . PHE A 1 82 ? 24.087 71.387 26.367 1.00 22.80 267 PHE A O 1
ATOM 647 N N . ILE A 1 83 ? 24.529 70.810 24.233 1.00 24.11 268 ILE A N 1
ATOM 648 C CA . ILE A 1 83 ? 25.303 69.624 24.617 1.00 25.19 268 ILE A CA 1
ATOM 649 C C . ILE A 1 83 ? 26.826 69.826 24.611 1.00 29.61 268 ILE A C 1
ATOM 650 O O . ILE A 1 83 ? 27.598 68.848 24.560 1.00 27.45 268 ILE A O 1
ATOM 655 N N . ASN A 1 84 ? 27.259 71.085 24.605 1.00 32.21 269 ASN A N 1
ATOM 656 C CA . ASN A 1 84 ? 28.676 71.434 24.649 1.00 39.67 269 ASN A CA 1
ATOM 657 C C . ASN A 1 84 ? 29.483 70.936 23.516 1.00 37.98 269 ASN A C 1
ATOM 658 O O . ASN A 1 84 ? 30.662 70.688 23.684 1.00 40.76 269 ASN A O 1
ATOM 663 N N . ARG A 1 85 ? 28.861 70.785 22.367 1.00 40.82 270 ARG A N 1
ATOM 664 C CA . ARG A 1 85 ? 29.590 70.361 21.190 1.00 50.68 270 ARG A CA 1
ATOM 665 C C . ARG A 1 85 ? 29.660 71.508 20.187 1.00 52.27 270 ARG A C 1
ATOM 666 O O . ARG A 1 85 ? 29.387 72.664 20.528 1.00 58.62 270 ARG A O 1
ATOM 675 N N . MET B 1 1 ? 3.225 51.113 27.502 1.00 46.98 186 MET B N 1
ATOM 676 C CA . MET B 1 1 ? 4.277 50.665 28.467 1.00 47.87 186 MET B CA 1
ATOM 677 C C . MET B 1 1 ? 3.748 49.553 29.391 1.00 41.80 186 MET B C 1
ATOM 678 O O . MET B 1 1 ? 4.255 48.416 29.340 1.00 44.21 186 MET B O 1
ATOM 683 N N . TYR B 1 2 ? 2.768 49.851 30.249 1.00 32.47 187 TYR B N 1
ATOM 684 C CA . TYR B 1 2 ? 2.194 48.778 31.048 1.00 30.75 187 TYR B CA 1
ATOM 685 C C . TYR B 1 2 ? 1.005 48.194 30.307 1.00 26.80 187 TYR B C 1
ATOM 686 O O . TYR B 1 2 ? 0.265 48.872 29.639 1.00 25.67 187 TYR B O 1
ATOM 695 N N . LYS B 1 3 ? 0.829 46.908 30.429 1.00 27.62 188 LYS B N 1
ATOM 696 C CA . LYS B 1 3 ? -0.302 46.271 29.797 1.00 30.90 188 LYS B CA 1
ATOM 697 C C . LYS B 1 3 ? -1.529 46.466 30.661 1.00 29.19 188 LYS B C 1
ATOM 698 O O . LYS B 1 3 ? -2.605 46.687 30.143 1.00 28.82 188 LYS B O 1
ATOM 704 N N . HIS B 1 4 ? -1.353 46.350 31.974 1.00 27.15 189 HIS B N 1
ATOM 705 C CA . HIS B 1 4 ? -2.438 46.484 32.928 1.00 26.73 189 HIS B CA 1
ATOM 706 C C . HIS B 1 4 ? -1.998 47.381 34.057 1.00 24.90 189 HIS B C 1
ATOM 707 O O . HIS B 1 4 ? -0.952 47.161 34.622 1.00 25.74 189 HIS B O 1
ATOM 714 N N . THR B 1 5 ? -2.798 48.388 34.359 1.00 24.30 190 THR B N 1
ATOM 715 C CA . THR B 1 5 ? -2.681 49.146 35.566 1.00 24.44 190 THR B CA 1
ATOM 716 C C . THR B 1 5 ? -3.905 48.990 36.427 1.00 22.59 190 THR B C 1
ATOM 717 O O . THR B 1 5 ? -5.016 49.103 35.952 1.00 21.03 190 THR B O 1
ATOM 721 N N . ILE B 1 6 ? -3.670 48.771 37.716 1.00 22.31 191 ILE B N 1
ATOM 722 C CA . ILE B 1 6 ? -4.744 48.567 38.663 1.00 21.35 191 ILE B CA 1
ATOM 723 C C . ILE B 1 6 ? -4.578 49.633 39.711 1.00 21.04 191 ILE B C 1
ATOM 724 O O . ILE B 1 6 ? -3.571 49.703 40.335 1.00 20.14 191 ILE B O 1
ATOM 729 N N . VAL B 1 7 ? -5.590 50.475 39.857 1.00 22.14 192 VAL B N 1
ATOM 730 C CA . VAL B 1 7 ? -5.572 51.587 40.743 1.00 22.86 192 VAL B CA 1
ATOM 731 C C . VAL B 1 7 ? -6.569 51.366 41.926 1.00 22.39 192 VAL B C 1
ATOM 732 O O . VAL B 1 7 ? -7.629 50.758 41.772 1.00 23.68 192 VAL B O 1
ATOM 736 N N . TYR B 1 8 ? -6.224 51.895 43.088 1.00 22.12 193 TYR B N 1
ATOM 737 C CA . TYR B 1 8 ? -7.019 51.770 44.294 1.00 23.55 193 TYR B CA 1
ATOM 738 C C . TYR B 1 8 ? -6.794 53.000 45.144 1.00 23.45 193 TYR B C 1
ATOM 739 O O . TYR B 1 8 ? -5.830 53.730 44.947 1.00 22.68 193 TYR B O 1
ATOM 748 N N . ASP B 1 9 ? -7.692 53.234 46.074 1.00 25.79 194 ASP B N 1
ATOM 749 C CA . ASP B 1 9 ? -7.538 54.305 47.049 1.00 26.92 194 ASP B CA 1
ATOM 750 C C . ASP B 1 9 ? -7.660 53.736 48.462 1.00 28.30 194 ASP B C 1
ATOM 751 O O . ASP B 1 9 ? -8.756 53.281 48.888 1.00 25.81 194 ASP B O 1
ATOM 756 N N . GLY B 1 10 ? -6.547 53.774 49.189 1.00 25.98 195 GLY B N 1
ATOM 757 C CA . GLY B 1 10 ? -6.513 53.327 50.588 1.00 27.88 195 GLY B CA 1
ATOM 758 C C . GLY B 1 10 ? -5.971 51.909 50.763 1.00 28.68 195 GLY B C 1
ATOM 759 O O . GLY B 1 10 ? -5.857 51.124 49.804 1.00 29.40 195 GLY B O 1
ATOM 760 N N . GLU B 1 11 ? -5.677 51.577 52.009 1.00 29.85 196 GLU B N 1
ATOM 761 C CA . GLU B 1 11 ? -5.071 50.317 52.364 1.00 30.41 196 GLU B CA 1
ATOM 762 C C . GLU B 1 11 ? -6.046 49.152 52.285 1.00 26.25 196 GLU B C 1
ATOM 763 O O . GLU B 1 11 ? -5.646 48.049 52.029 1.00 27.97 196 GLU B O 1
ATOM 769 N N . VAL 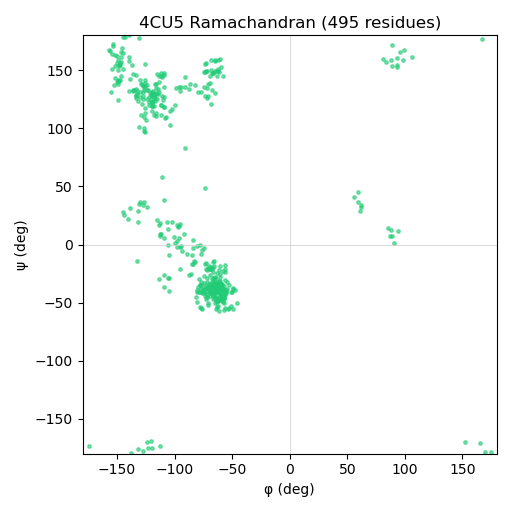B 1 12 ? -7.322 49.398 52.460 1.00 24.88 197 VAL B N 1
ATOM 770 C CA . VAL B 1 12 ? -8.320 48.334 52.299 1.00 25.24 197 VAL B CA 1
ATOM 771 C C . VAL B 1 12 ? -8.525 47.884 50.839 1.00 26.11 197 VAL B C 1
ATOM 772 O O . VAL B 1 12 ? -8.391 46.685 50.527 1.00 24.81 197 VAL B O 1
ATOM 776 N N . ASP B 1 13 ? -8.785 48.842 49.943 1.00 24.83 198 ASP B N 1
ATOM 777 C CA . ASP B 1 13 ? -8.993 48.511 48.560 1.00 25.90 198 ASP B CA 1
ATOM 778 C C . ASP B 1 13 ? -7.713 48.033 47.884 1.00 24.61 198 ASP B C 1
ATOM 779 O O . ASP B 1 13 ? -7.798 47.319 46.922 1.00 22.51 198 ASP B O 1
ATOM 784 N N . LYS B 1 14 ? -6.546 48.361 48.444 1.00 25.56 199 LYS B N 1
ATOM 785 C CA . LYS B 1 14 ? -5.283 47.754 48.024 1.00 25.50 199 LYS B CA 1
ATOM 786 C C . LYS B 1 14 ? -5.324 46.240 48.031 1.00 22.70 199 LYS B C 1
ATOM 787 O O . LYS B 1 14 ? -4.699 45.602 47.195 1.00 22.60 199 LYS B O 1
ATOM 793 N N . ILE B 1 15 ? -6.049 45.667 48.975 1.00 20.98 200 ILE B N 1
ATOM 794 C CA . ILE B 1 15 ? -6.109 44.236 49.089 1.00 20.31 200 ILE B CA 1
ATOM 795 C C . ILE B 1 15 ? -6.764 43.661 47.858 1.00 19.00 200 ILE B C 1
ATOM 796 O O . ILE B 1 15 ? -6.179 42.823 47.211 1.00 18.34 200 ILE B O 1
ATOM 801 N N . SER B 1 16 ? -7.971 44.112 47.536 1.00 17.93 201 SER B N 1
ATOM 802 C CA . SER B 1 16 ? -8.628 43.679 46.309 1.00 17.56 201 SER B CA 1
ATOM 803 C C . SER B 1 16 ? -7.843 43.992 45.067 1.00 17.09 201 SER B C 1
ATOM 804 O O . SER B 1 16 ? -7.834 43.215 44.148 1.00 16.72 201 SER B O 1
ATOM 807 N N . ALA B 1 17 ? -7.150 45.122 45.045 1.00 18.84 202 ALA B N 1
ATOM 808 C CA . ALA B 1 17 ? -6.370 45.510 43.870 1.00 19.38 202 ALA B CA 1
ATOM 809 C C . ALA B 1 17 ? -5.274 44.520 43.612 1.00 18.58 202 ALA B C 1
ATOM 810 O O . ALA B 1 17 ? -4.970 44.192 42.442 1.00 19.11 202 ALA B O 1
ATOM 812 N N . THR B 1 18 ? -4.673 44.076 44.711 1.00 17.33 203 THR B N 1
ATOM 813 C CA . THR B 1 18 ? -3.592 43.097 44.708 1.00 16.96 203 THR B CA 1
ATOM 814 C C . THR B 1 18 ? -4.103 41.730 44.225 1.00 17.51 203 THR B C 1
ATOM 815 O O . THR B 1 18 ? -3.468 41.084 43.417 1.00 16.89 203 THR B O 1
ATOM 819 N N . VAL B 1 19 ? -5.266 41.310 44.705 1.00 18.17 204 VAL B N 1
ATOM 820 C CA . VAL B 1 19 ? -5.973 40.144 44.107 1.00 19.27 204 VAL B CA 1
ATOM 821 C C . VAL B 1 19 ? -6.313 40.262 42.594 1.00 19.65 204 VAL B C 1
ATOM 822 O O . VAL B 1 19 ? -6.198 39.281 41.873 1.00 20.22 204 VAL B O 1
ATOM 826 N N . VAL B 1 20 ? -6.704 41.434 42.113 1.00 17.14 205 VAL B N 1
ATOM 827 C CA . VAL B 1 20 ? -6.863 41.599 40.684 1.00 17.92 205 VAL B CA 1
ATOM 828 C C . VAL B 1 20 ? -5.522 41.307 39.977 1.00 19.28 205 VAL B C 1
ATOM 829 O O . VAL B 1 20 ? -5.491 40.621 38.941 1.00 18.23 205 VAL B O 1
ATOM 833 N N . GLY B 1 21 ? -4.439 41.794 40.574 1.00 19.79 206 GLY B N 1
ATOM 834 C CA . GLY B 1 21 ? -3.121 41.619 40.039 1.00 20.17 206 GLY B CA 1
ATOM 835 C C . GLY B 1 21 ? -2.708 40.179 39.931 1.00 21.75 206 GLY B C 1
ATOM 836 O O . GLY B 1 21 ? -1.989 39.807 38.989 1.00 26.49 206 GLY B O 1
ATOM 837 N N . TRP B 1 22 ? -3.146 39.364 40.879 1.00 21.66 207 TRP B N 1
ATOM 838 C CA . TRP B 1 22 ? -2.899 37.912 40.830 1.00 22.55 207 TRP B CA 1
ATOM 839 C C . TRP B 1 22 ? -3.484 37.180 39.618 1.00 23.83 207 TRP B C 1
ATOM 840 O O . TRP B 1 22 ? -3.090 36.035 39.348 1.00 24.20 207 TRP B O 1
ATOM 851 N N . GLY B 1 23 ? -4.449 37.791 38.927 1.00 24.08 208 GLY B N 1
ATOM 852 C CA . GLY B 1 23 ? -5.100 37.144 37.801 1.00 25.35 208 GLY B CA 1
ATOM 853 C C . GLY B 1 23 ? -4.480 37.413 36.446 1.00 26.68 208 GLY B C 1
ATOM 854 O O . GLY B 1 23 ? -5.068 37.081 35.433 1.00 26.97 208 GLY B O 1
ATOM 855 N N . TYR B 1 24 ? -3.312 38.045 36.420 1.00 31.81 209 TYR B N 1
ATOM 856 C CA . TYR B 1 24 ? -2.676 38.451 35.166 1.00 33.00 209 TYR B CA 1
ATOM 857 C C . TYR B 1 24 ? -1.218 38.055 35.181 1.00 37.82 209 TYR B C 1
ATOM 858 O O . TYR B 1 24 ? -0.504 38.325 36.140 1.00 39.03 209 TYR B O 1
ATOM 867 N N . ASN B 1 25 ? -0.785 37.436 34.082 1.00 41.09 210 ASN B N 1
ATOM 868 C CA . ASN B 1 25 ? 0.597 37.044 33.881 1.00 43.85 210 ASN B CA 1
ATOM 869 C C . ASN B 1 25 ? 1.043 37.277 32.443 1.00 45.40 210 ASN B C 1
ATOM 870 O O . ASN B 1 25 ? 1.994 36.659 31.981 1.00 46.48 210 ASN B O 1
ATOM 875 N N . ASP B 1 26 ? 0.366 38.166 31.727 1.00 48.26 211 ASP B N 1
ATOM 876 C CA . ASP B 1 26 ? 0.547 38.241 30.275 1.00 47.23 211 ASP B CA 1
ATOM 877 C C . ASP B 1 26 ? 1.141 39.562 29.891 1.00 42.53 211 ASP B C 1
ATOM 878 O O . ASP B 1 26 ? 1.049 39.978 28.754 1.00 49.17 211 ASP B O 1
ATOM 883 N N . GLY B 1 27 ? 1.780 40.221 30.831 1.00 41.60 212 GLY B N 1
ATOM 884 C CA . GLY B 1 27 ? 2.451 41.469 30.518 1.00 40.50 212 GLY B CA 1
ATOM 885 C C . GLY B 1 27 ? 2.903 42.181 31.760 1.00 39.36 212 GLY B C 1
ATOM 886 O O . GLY B 1 27 ? 2.734 41.675 32.867 1.00 41.55 212 GLY B O 1
ATOM 887 N N . LYS B 1 28 ? 3.504 43.343 31.562 1.00 41.04 213 LYS B N 1
ATOM 888 C CA . LYS B 1 28 ? 3.840 44.252 32.651 1.00 43.69 213 LYS B CA 1
ATOM 889 C C . LYS B 1 28 ? 2.596 44.799 33.374 1.00 38.58 213 LYS B C 1
ATOM 890 O O . LYS B 1 28 ? 1.706 45.330 32.740 1.00 35.67 213 LYS B O 1
ATOM 896 N N . ILE B 1 29 ? 2.577 44.717 34.702 1.00 35.08 214 ILE B N 1
ATOM 897 C CA . ILE B 1 29 ? 1.453 45.161 35.481 1.00 31.95 214 ILE B CA 1
ATOM 898 C C . ILE B 1 29 ? 1.883 46.144 36.527 1.00 30.10 214 ILE B C 1
ATOM 899 O O . ILE B 1 29 ? 2.869 45.907 37.231 1.00 30.37 214 ILE B O 1
ATOM 904 N N . LEU B 1 30 ? 1.106 47.216 36.675 1.00 28.17 215 LEU B N 1
ATOM 905 C CA . LEU B 1 30 ? 1.279 48.149 37.769 1.00 27.80 215 LEU B CA 1
ATOM 906 C C . LEU B 1 30 ? 0.069 48.193 38.689 1.00 27.13 215 LEU B C 1
ATOM 907 O O . LEU B 1 30 ? -1.027 48.427 38.233 1.00 30.40 215 LEU B O 1
ATOM 912 N N . ILE B 1 31 ? 0.282 47.984 39.978 1.00 27.05 216 ILE B N 1
ATOM 913 C CA . ILE B 1 31 ? -0.744 48.204 40.973 1.00 28.97 216 ILE B CA 1
ATOM 914 C C . ILE B 1 31 ? -0.368 49.428 41.780 1.00 27.27 216 ILE B C 1
ATOM 915 O O . ILE B 1 31 ? 0.644 49.402 42.422 1.00 28.05 216 ILE B O 1
ATOM 920 N N . CYS B 1 32 ? -1.161 50.489 41.770 1.00 26.89 217 CYS B N 1
ATOM 921 C CA . CYS B 1 32 ? -0.744 51.680 42.508 1.00 27.98 217 CYS B CA 1
ATOM 922 C C . CYS B 1 32 ? -1.884 52.482 43.079 1.00 25.54 217 CYS B C 1
ATOM 923 O O . CYS B 1 32 ? -2.988 52.393 42.603 1.00 26.61 217 CYS B O 1
ATOM 926 N N . ASP B 1 33 ? -1.606 53.220 44.145 1.00 26.90 218 ASP B N 1
ATOM 927 C CA . ASP B 1 33 ? -2.576 54.084 44.769 1.00 28.19 218 ASP B CA 1
ATOM 928 C C . ASP B 1 33 ? -2.875 55.161 43.787 1.00 29.35 218 ASP B C 1
ATOM 929 O O . ASP B 1 33 ? -2.022 55.538 43.002 1.00 28.69 218 ASP B O 1
ATOM 934 N N . ILE B 1 34 ? -4.116 55.640 43.826 1.00 31.63 219 ILE B N 1
ATOM 935 C CA . ILE B 1 34 ? -4.588 56.600 42.869 1.00 31.48 219 ILE B CA 1
ATOM 936 C C . ILE B 1 34 ? -3.753 57.859 42.941 1.00 33.72 219 ILE B C 1
ATOM 937 O O . ILE B 1 34 ? -3.480 58.478 41.936 1.00 35.28 219 ILE B O 1
ATOM 942 N N . LYS B 1 35 ? -3.301 58.220 44.127 1.00 34.40 220 LYS B N 1
ATOM 943 C CA . LYS B 1 35 ? -2.542 59.444 44.269 1.00 36.48 220 LYS B CA 1
ATOM 944 C C . LYS B 1 35 ? -1.261 59.384 43.448 1.00 35.91 220 LYS B C 1
ATOM 945 O O . LYS B 1 35 ? -0.713 60.417 43.115 1.00 32.13 220 LYS B O 1
ATOM 951 N N . ASP B 1 36 ? -0.793 58.179 43.111 1.00 34.76 221 ASP B N 1
ATOM 952 C CA . ASP B 1 36 ? 0.434 58.001 42.349 1.00 35.67 221 ASP B CA 1
ATOM 953 C C . ASP B 1 36 ? 0.211 57.589 40.904 1.00 34.37 221 ASP B C 1
ATOM 954 O O . ASP B 1 36 ? 1.138 57.139 40.232 1.00 37.91 221 ASP B O 1
ATOM 959 N N . TYR B 1 37 ? -1.008 57.702 40.424 1.00 32.30 222 TYR B N 1
ATOM 960 C CA . TYR B 1 37 ? -1.316 57.243 39.079 1.00 29.44 222 TYR B CA 1
ATOM 961 C C . TYR B 1 37 ? -0.870 58.291 38.072 1.00 28.36 222 TYR B C 1
ATOM 962 O O . TYR B 1 37 ? -1.201 59.460 38.219 1.00 24.51 222 TYR B O 1
ATOM 971 N N . VAL B 1 38 ? -0.148 57.839 37.045 1.00 28.52 223 VAL B N 1
ATOM 972 C CA . VAL B 1 38 ? 0.324 58.696 35.970 1.00 29.00 223 VAL B CA 1
ATOM 973 C C . VAL B 1 38 ? -0.446 58.278 34.737 1.00 27.59 223 VAL B C 1
ATOM 974 O O . VAL B 1 38 ? -0.259 57.187 34.229 1.00 27.50 223 VAL B O 1
ATOM 978 N N . PRO B 1 39 ? -1.335 59.142 34.254 1.00 26.94 224 PRO B N 1
ATOM 979 C CA . PRO B 1 39 ? -2.076 58.755 33.071 1.00 26.96 224 PRO B CA 1
ATOM 980 C C . PRO B 1 39 ? -1.240 58.578 31.815 1.00 28.18 224 PRO B C 1
ATOM 981 O O . PRO B 1 39 ? -0.133 59.094 31.697 1.00 28.55 224 PRO B O 1
ATOM 985 N N . GLY B 1 40 ? -1.790 57.830 30.889 1.00 28.48 225 GLY B N 1
ATOM 986 C CA . GLY B 1 40 ? -1.244 57.725 29.560 1.00 31.48 225 GLY B CA 1
ATOM 987 C C . GLY B 1 40 ? -0.204 56.661 29.314 1.00 32.10 225 GLY B C 1
ATOM 988 O O . GLY B 1 40 ? 0.357 56.632 28.219 1.00 41.29 225 GLY B O 1
ATOM 989 N N . GLN B 1 41 ? 0.054 55.775 30.280 1.00 31.59 226 GLN B N 1
ATOM 990 C CA . GLN B 1 41 ? 1.140 54.765 30.134 1.00 30.41 226 GLN B CA 1
ATOM 991 C C . GLN B 1 41 ? 0.722 53.299 30.376 1.00 28.82 226 GLN B C 1
ATOM 992 O O . GLN B 1 41 ? 1.501 52.472 30.846 1.00 26.34 226 GLN B O 1
ATOM 998 N N . THR B 1 42 ? -0.502 52.990 29.994 1.00 26.93 227 THR B N 1
ATOM 999 C CA . THR B 1 42 ? -1.052 51.678 30.205 1.00 29.29 227 THR B CA 1
ATOM 1000 C C . THR B 1 42 ? -2.026 51.344 29.101 1.00 27.95 227 THR B C 1
ATOM 1001 O O . THR B 1 42 ? -2.747 52.199 28.644 1.00 24.81 227 THR B O 1
ATOM 1005 N N . GLN B 1 43 ? -2.020 50.101 28.652 1.00 33.12 228 GLN B N 1
ATOM 1006 C CA . GLN B 1 43 ? -3.020 49.638 27.684 1.00 34.11 228 GLN B CA 1
ATOM 1007 C C . GLN B 1 43 ? -4.392 49.429 28.346 1.00 31.87 228 GLN B C 1
ATOM 1008 O O . GLN B 1 43 ? -5.416 49.721 27.751 1.00 35.18 228 GLN B O 1
ATOM 1014 N N . ASN B 1 44 ? -4.421 48.919 29.579 1.00 29.75 229 ASN B N 1
ATOM 1015 C CA . ASN B 1 44 ? -5.687 48.734 30.285 1.00 27.48 229 ASN B CA 1
ATOM 1016 C C . ASN B 1 44 ? -5.661 49.319 31.682 1.00 26.80 229 ASN B C 1
ATOM 1017 O O . ASN B 1 44 ? -4.656 49.254 32.399 1.00 26.97 229 ASN B O 1
ATOM 1022 N N . LEU B 1 45 ? -6.782 49.907 32.070 1.00 27.45 230 LEU B N 1
ATOM 1023 C CA . LEU B 1 45 ? -6.897 50.599 33.342 1.00 27.14 230 LEU B CA 1
ATOM 1024 C C . LEU B 1 45 ? -8.027 49.974 34.140 1.00 25.05 230 LEU B C 1
ATOM 1025 O O . LEU B 1 45 ? -9.090 49.803 33.646 1.00 25.59 230 LEU B O 1
ATOM 1030 N N . TYR B 1 46 ? -7.753 49.570 35.369 1.00 26.72 231 TYR B N 1
ATOM 1031 C CA . TYR B 1 46 ? -8.774 48.931 36.219 1.00 25.40 231 TYR B CA 1
ATOM 1032 C C . TYR B 1 46 ? -8.802 49.676 37.503 1.00 23.67 231 TYR B C 1
ATOM 1033 O O . TYR B 1 46 ? -7.781 49.927 38.087 1.00 26.44 231 TYR B O 1
ATOM 1042 N N . VAL B 1 47 ? -9.987 50.048 37.949 1.00 23.71 232 VAL B N 1
ATOM 1043 C CA . VAL B 1 47 ? -10.129 50.922 39.089 1.00 21.89 232 VAL B CA 1
ATOM 1044 C C . VAL B 1 47 ? -10.905 50.126 40.118 1.00 21.07 232 VAL B C 1
ATOM 1045 O O . VAL B 1 47 ? -12.020 49.651 39.846 1.00 20.78 232 VAL B O 1
ATOM 1049 N N . VAL B 1 48 ? -10.313 49.976 41.285 1.00 19.36 233 VAL B N 1
ATOM 1050 C CA . VAL B 1 48 ? -10.820 49.081 42.275 1.00 20.31 233 VAL B CA 1
ATOM 1051 C C . VAL B 1 48 ? -11.255 49.857 43.499 1.00 21.18 233 VAL B C 1
ATOM 1052 O O . VAL B 1 48 ? -10.527 50.689 44.030 1.00 21.28 233 VAL B O 1
ATOM 1056 N N . GLY B 1 49 ? -12.462 49.572 43.944 1.00 22.74 234 GLY B N 1
ATOM 1057 C CA . GLY B 1 49 ? -12.984 50.173 45.165 1.00 23.44 234 GLY B CA 1
ATOM 1058 C C . GLY B 1 49 ? -13.768 51.421 44.847 1.00 24.79 234 GLY B C 1
ATOM 1059 O O . GLY B 1 49 ? -13.554 52.067 43.816 1.00 23.44 234 GLY B O 1
ATOM 1060 N N . GLY B 1 50 ? -14.703 51.743 45.737 1.00 27.17 235 GLY B N 1
ATOM 1061 C CA . GLY B 1 50 ? -15.545 52.922 45.567 1.00 28.47 235 GLY B CA 1
ATOM 1062 C C . GLY B 1 50 ? -14.729 54.210 45.550 1.00 29.49 235 GLY B C 1
ATOM 1063 O O . GLY B 1 50 ? -15.056 55.100 44.792 1.00 32.27 235 GLY B O 1
ATOM 1064 N N . GLY B 1 51 ? -13.694 54.306 46.387 1.00 30.36 236 GLY B N 1
ATOM 1065 C CA . GLY B 1 51 ? -12.915 55.520 46.509 1.00 31.18 236 GLY B CA 1
ATOM 1066 C C . GLY B 1 51 ? -12.274 55.838 45.178 1.00 31.49 236 GLY B C 1
ATOM 1067 O O . GLY B 1 51 ? -12.472 56.895 44.635 1.00 30.78 236 GLY B O 1
ATOM 1068 N N . ALA B 1 52 ? -11.494 54.905 44.658 1.00 30.62 237 ALA B N 1
ATOM 1069 C CA . ALA B 1 52 ? -10.768 55.177 43.460 1.00 30.92 237 ALA B CA 1
ATOM 1070 C C . ALA B 1 52 ? -11.721 55.483 42.313 1.00 31.47 237 ALA B C 1
ATOM 1071 O O . ALA B 1 52 ? -11.414 56.331 41.499 1.00 27.73 237 ALA B O 1
ATOM 1073 N N . CYS B 1 53 ? -12.855 54.785 42.283 1.00 31.88 238 CYS B N 1
ATOM 1074 C CA . CYS B 1 53 ? -13.853 54.915 41.240 1.00 35.83 238 CYS B CA 1
ATOM 1075 C C . CYS B 1 53 ? -14.546 56.276 41.227 1.00 39.38 238 CYS B C 1
ATOM 1076 O O . CYS B 1 53 ? -14.898 56.741 40.146 1.00 36.18 238 CYS B O 1
ATOM 1079 N N . GLU B 1 54 ? -14.747 56.911 42.386 1.00 40.99 239 GLU B N 1
ATOM 1080 C CA . GLU B 1 54 ? -15.231 58.280 42.373 1.00 46.97 239 GLU B CA 1
ATOM 1081 C C . GLU B 1 54 ? -14.149 59.286 41.922 1.00 43.73 239 GLU B C 1
ATOM 1082 O O . GLU B 1 54 ? -14.473 60.241 41.233 1.00 42.69 239 GLU B O 1
ATOM 1088 N N . LYS B 1 55 ? -12.885 59.060 42.289 1.00 41.02 240 LYS B N 1
ATOM 1089 C CA . LYS B 1 55 ? -11.798 60.023 42.008 1.00 40.28 240 LYS B CA 1
ATOM 1090 C C . LYS B 1 55 ? -11.170 59.961 40.604 1.00 36.56 240 LYS B C 1
ATOM 1091 O O . LYS B 1 55 ? -10.423 60.869 40.210 1.00 39.16 240 LYS B O 1
ATOM 1097 N N . ILE B 1 56 ? -11.420 58.885 39.870 1.00 35.62 241 ILE B N 1
ATOM 1098 C CA . ILE B 1 56 ? -10.560 58.568 38.723 1.00 32.49 241 ILE B CA 1
ATOM 1099 C C . ILE B 1 56 ? -10.866 59.448 37.489 1.00 35.50 241 ILE B C 1
ATOM 1100 O O . ILE B 1 56 ? -9.939 59.840 36.740 1.00 29.28 241 ILE B O 1
ATOM 1105 N N . SER B 1 57 ? -12.147 59.731 37.263 1.00 37.18 242 SER B N 1
ATOM 1106 C CA . SER B 1 57 ? -12.564 60.564 36.125 1.00 44.20 242 SER B CA 1
ATOM 1107 C C . SER B 1 57 ? -11.962 61.969 36.170 1.00 45.46 242 SER B C 1
ATOM 1108 O O . SER B 1 57 ? -11.628 62.521 35.132 1.00 48.79 242 SER B O 1
ATOM 1111 N N . SER B 1 58 ? -11.787 62.510 37.371 1.00 44.82 243 SER B N 1
ATOM 1112 C CA . SER B 1 58 ? -11.156 63.814 37.554 1.00 48.85 243 SER B CA 1
ATOM 1113 C C . SER B 1 58 ? -9.626 63.805 37.435 1.00 47.78 243 SER B C 1
ATOM 1114 O O . SER B 1 58 ? -8.986 64.837 37.609 1.00 45.31 243 SER B O 1
ATOM 1117 N N . ILE B 1 59 ? -9.043 62.641 37.187 1.00 46.57 244 ILE B N 1
ATOM 1118 C CA . ILE B 1 59 ? -7.609 62.526 37.043 1.00 44.06 244 ILE B CA 1
ATOM 1119 C C . ILE B 1 59 ? -7.242 62.137 35.622 1.00 41.89 244 ILE B C 1
ATOM 1120 O O . ILE B 1 59 ? -6.165 62.467 35.167 1.00 43.96 244 ILE B O 1
ATOM 1125 N N . THR B 1 60 ? -8.102 61.413 34.923 1.00 37.80 245 THR B N 1
ATOM 1126 C CA . THR B 1 60 ? -7.743 60.901 33.604 1.00 39.54 245 THR B CA 1
ATOM 1127 C C . THR B 1 60 ? -8.993 60.840 32.802 1.00 38.94 245 THR B C 1
ATOM 1128 O O . THR B 1 60 ? -10.081 60.841 33.357 1.00 35.40 245 THR B O 1
ATOM 1132 N N . LYS B 1 61 ? -8.824 60.826 31.490 1.00 41.48 246 LYS B N 1
ATOM 1133 C CA . LYS B 1 61 ? -9.935 60.630 30.582 1.00 44.18 246 LYS B CA 1
ATOM 1134 C C . LYS B 1 61 ? -9.797 59.277 29.887 1.00 43.09 246 LYS B C 1
ATOM 1135 O O . LYS B 1 61 ? -10.537 58.984 28.964 1.00 44.01 246 LYS B O 1
ATOM 1141 N N . GLU B 1 62 ? -8.854 58.441 30.322 1.00 41.73 247 GLU B N 1
ATOM 1142 C CA . GLU B 1 62 ? -8.781 57.081 29.784 1.00 41.61 247 GLU B CA 1
ATOM 1143 C C . GLU B 1 62 ? -10.056 56.279 30.101 1.00 40.43 247 GLU B C 1
ATOM 1144 O O . GLU B 1 62 ? -10.776 56.522 31.090 1.00 35.74 247 GLU B O 1
ATOM 1150 N N . LYS B 1 63 ? -10.343 55.342 29.219 1.00 41.44 248 LYS B N 1
ATOM 1151 C CA . LYS B 1 63 ? -11.368 54.359 29.474 1.00 48.29 248 LYS B CA 1
ATOM 1152 C C . LYS B 1 63 ? -10.866 53.441 30.584 1.00 44.79 248 LYS B C 1
ATOM 1153 O O . LYS B 1 63 ? -9.685 53.147 30.673 1.00 45.51 248 LYS B O 1
ATOM 1159 N N . PHE B 1 64 ? -11.764 52.983 31.433 1.00 43.38 249 PHE B N 1
ATOM 1160 C CA . PHE B 1 64 ? -11.377 52.078 32.508 1.00 36.94 249 PHE B CA 1
ATOM 1161 C C . PHE B 1 64 ? -12.537 51.165 32.889 1.00 34.70 249 PHE B C 1
ATOM 1162 O O . PHE B 1 64 ? -13.678 51.445 32.585 1.00 32.34 249 PHE B O 1
ATOM 1170 N N . ILE B 1 65 ? -12.215 50.080 33.588 1.00 35.52 250 ILE B N 1
ATOM 1171 C CA . ILE B 1 65 ? -13.180 49.118 34.058 1.00 30.53 250 ILE B CA 1
ATOM 1172 C C . ILE B 1 65 ? -13.245 49.286 35.556 1.00 28.06 250 ILE B C 1
ATOM 1173 O O . ILE B 1 65 ? -12.230 49.279 36.217 1.00 27.64 250 ILE B O 1
ATOM 1178 N N . MET B 1 66 ? -14.446 49.468 36.082 1.00 28.66 251 MET B N 1
ATOM 1179 C CA . MET B 1 66 ? -14.675 49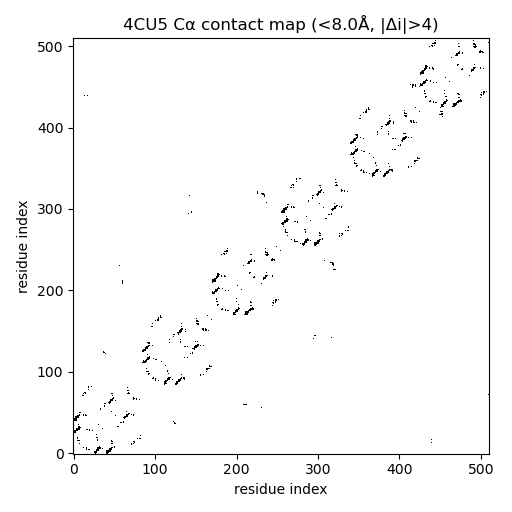.564 37.539 1.00 30.52 251 MET B CA 1
ATOM 1180 C C . MET B 1 66 ? -14.894 48.212 38.178 1.00 25.63 251 MET B C 1
ATOM 1181 O O . MET B 1 66 ? -15.636 47.417 37.664 1.00 21.42 251 MET B O 1
ATOM 1186 N N . ILE B 1 67 ? -14.210 47.984 39.308 1.00 25.26 252 ILE B N 1
ATOM 1187 C CA . ILE B 1 67 ? -14.347 46.790 40.137 1.00 23.13 252 ILE B CA 1
ATOM 1188 C C . ILE B 1 67 ? -14.665 47.269 41.533 1.00 24.16 252 ILE B C 1
ATOM 1189 O O . ILE B 1 67 ? -13.792 47.673 42.297 1.00 25.01 252 ILE B O 1
ATOM 1194 N N . LYS B 1 68 ? -15.931 47.272 41.856 1.00 25.73 253 LYS B N 1
ATOM 1195 C CA . LYS B 1 68 ? -16.432 48.027 42.976 1.00 29.18 253 LYS B CA 1
ATOM 1196 C C . LYS B 1 68 ? -17.604 47.268 43.510 1.00 27.56 253 LYS B C 1
ATOM 1197 O O . LYS B 1 68 ? -18.400 46.765 42.748 1.00 27.62 253 LYS B O 1
ATOM 1203 N N . GLY B 1 69 ? -17.714 47.166 44.817 1.00 28.49 254 GLY B N 1
ATOM 1204 C CA . GLY B 1 69 ? -18.976 46.766 45.441 1.00 28.66 254 GLY B CA 1
ATOM 1205 C C . GLY B 1 69 ? -19.326 47.705 46.586 1.00 28.80 254 GLY B C 1
ATOM 1206 O O . GLY B 1 69 ? -18.630 48.672 46.850 1.00 29.32 254 GLY B O 1
ATOM 1207 N N . ASN B 1 70 ? -20.408 47.378 47.268 1.00 29.46 255 ASN B N 1
ATOM 1208 C CA . ASN B 1 70 ? -20.950 48.148 48.386 1.00 31.21 255 ASN B CA 1
ATOM 1209 C C . ASN B 1 70 ? -19.884 48.335 49.493 1.00 32.65 255 ASN B C 1
ATOM 1210 O O . ASN B 1 70 ? -19.554 49.457 49.877 1.00 33.53 255 ASN B O 1
ATOM 1215 N N . ASP B 1 71 ? -19.314 47.223 49.961 1.00 30.86 256 ASP B N 1
ATOM 1216 C CA . ASP B 1 71 ? -18.344 47.255 51.032 1.00 31.92 256 ASP B CA 1
ATOM 1217 C C . ASP B 1 71 ? -17.045 46.606 50.576 1.00 27.50 256 ASP B C 1
ATOM 1218 O O . ASP B 1 71 ? -16.892 46.250 49.424 1.00 27.32 256 ASP B O 1
ATOM 1223 N N . ARG B 1 72 ? -16.099 46.470 51.482 1.00 22.16 257 ARG B N 1
ATOM 1224 C CA . ARG B 1 72 ? -14.842 45.888 51.141 1.00 19.59 257 ARG B CA 1
ATOM 1225 C C . ARG B 1 72 ? -14.942 44.435 50.617 1.00 18.15 257 ARG B C 1
ATOM 1226 O O . ARG B 1 72 ? -14.181 44.048 49.747 1.00 18.19 257 ARG B O 1
ATOM 1234 N N . PHE B 1 73 ? -15.849 43.648 51.167 1.00 17.91 258 PHE B N 1
ATOM 1235 C CA . PHE B 1 73 ? -16.013 42.266 50.776 1.00 18.84 258 PHE B CA 1
ATOM 1236 C C . PHE B 1 73 ? -16.662 42.169 49.402 1.00 18.03 258 PHE B C 1
ATOM 1237 O O . PHE B 1 73 ? -16.276 41.352 48.609 1.00 18.01 258 PHE B O 1
ATOM 1245 N N . ASP B 1 74 ? -17.640 43.010 49.145 1.00 18.93 259 ASP B N 1
ATOM 1246 C CA . ASP B 1 74 ? -18.302 43.044 47.895 1.00 21.46 259 ASP B CA 1
ATOM 1247 C C . ASP B 1 74 ? -17.316 43.427 46.788 1.00 19.50 259 ASP B C 1
ATOM 1248 O O . ASP B 1 74 ? -17.342 42.851 45.696 1.00 16.65 259 ASP B O 1
ATOM 1253 N N . THR B 1 75 ? -16.403 44.329 47.116 1.00 16.71 260 THR B N 1
ATOM 1254 C CA . THR B 1 75 ? -15.338 44.646 46.248 1.00 16.42 260 THR B CA 1
ATOM 1255 C C . THR B 1 75 ? -14.366 43.486 46.013 1.00 16.89 260 THR B C 1
ATOM 1256 O O . THR B 1 75 ? -13.922 43.241 44.876 1.00 15.01 260 THR B O 1
ATOM 1260 N N . LEU B 1 76 ? -14.074 42.737 47.066 1.00 15.91 261 LEU B N 1
ATOM 1261 C CA . LEU B 1 76 ? -13.189 41.612 46.892 1.00 16.27 261 LEU B CA 1
ATOM 1262 C C . LEU B 1 76 ? -13.834 40.502 46.083 1.00 15.95 261 LEU B C 1
ATOM 1263 O O . LEU B 1 76 ? -13.185 39.926 45.205 1.00 16.58 261 LEU B O 1
ATOM 1268 N N . TYR B 1 77 ? -15.086 40.178 46.368 1.00 17.42 262 TYR B N 1
ATOM 1269 C CA . TYR B 1 77 ? -15.795 39.196 45.523 1.00 18.57 262 TYR B CA 1
ATOM 1270 C C . TYR B 1 77 ? -15.820 39.616 44.050 1.00 19.83 262 TYR B C 1
ATOM 1271 O O . TYR B 1 77 ? -15.668 38.774 43.187 1.00 18.59 262 TYR B O 1
ATOM 1280 N N . LYS B 1 78 ? -16.012 40.909 43.773 1.00 19.77 263 LYS B N 1
ATOM 1281 C CA . LYS B 1 78 ? -16.098 41.393 42.404 1.00 21.27 263 LYS B CA 1
ATOM 1282 C C . LYS B 1 78 ? -14.757 41.277 41.690 1.00 19.95 263 LYS B C 1
ATOM 1283 O O . LYS B 1 78 ? -14.695 40.953 40.519 1.00 19.10 263 LYS B O 1
ATOM 1289 N N . ALA B 1 79 ? -13.681 41.501 42.435 1.00 19.82 264 ALA B N 1
ATOM 1290 C CA . ALA B 1 79 ? -12.338 41.337 41.971 1.00 17.88 264 ALA B CA 1
ATOM 1291 C C . ALA B 1 79 ? -12.050 39.891 41.615 1.00 18.04 264 ALA B C 1
ATOM 1292 O O . ALA B 1 79 ? -11.472 39.621 40.556 1.00 17.61 264 ALA B O 1
ATOM 1294 N N . LEU B 1 80 ? -12.397 38.962 42.505 1.00 17.22 265 LEU B N 1
ATOM 1295 C CA . LEU B 1 80 ? -12.218 37.554 42.194 1.00 18.74 265 LEU B CA 1
ATOM 1296 C C . LEU B 1 80 ? -12.996 37.188 40.950 1.00 20.10 265 LEU B C 1
ATOM 1297 O O . LEU B 1 80 ? -12.469 36.494 40.086 1.00 20.46 265 LEU B O 1
ATOM 1302 N N . ASP B 1 81 ? -14.235 37.662 40.856 1.00 21.98 266 ASP B N 1
ATOM 1303 C CA . ASP B 1 81 ? -15.065 37.404 39.668 1.00 26.44 266 ASP B CA 1
ATOM 1304 C C . ASP B 1 81 ? -14.396 37.939 38.392 1.00 23.54 266 ASP B C 1
ATOM 1305 O O . ASP B 1 81 ? -14.357 37.286 37.370 1.00 23.77 266 ASP B O 1
ATOM 1310 N N . PHE B 1 82 ? -13.847 39.129 38.495 1.00 21.47 267 PHE B N 1
ATOM 1311 C CA . PHE B 1 82 ? -13.239 39.771 37.389 1.00 20.90 267 PHE B CA 1
ATOM 1312 C C . PHE B 1 82 ? -12.073 39.027 36.783 1.00 21.25 267 PHE B C 1
ATOM 1313 O O . PHE B 1 82 ? -11.891 39.027 35.568 1.00 20.35 267 PHE B O 1
ATOM 1321 N N . ILE B 1 83 ? -11.295 38.357 37.617 1.00 21.20 268 ILE B N 1
ATOM 1322 C CA . ILE B 1 83 ? -10.209 37.577 37.102 1.00 21.74 268 ILE B CA 1
ATOM 1323 C C . ILE B 1 83 ? -10.563 36.093 36.909 1.00 24.10 268 ILE B C 1
ATOM 1324 O O . ILE B 1 83 ? -9.664 35.296 36.774 1.00 24.30 268 ILE B O 1
ATOM 1329 N N . ASN B 1 84 ? -11.853 35.731 36.880 1.00 27.56 269 ASN B N 1
ATOM 1330 C CA . ASN B 1 84 ? -12.286 34.339 36.624 1.00 31.04 269 ASN B CA 1
ATOM 1331 C C . ASN B 1 84 ? -11.812 33.347 37.638 1.00 35.51 269 ASN B C 1
ATOM 1332 O O . ASN B 1 84 ? -11.539 32.212 37.270 1.00 36.80 269 ASN B O 1
ATOM 1337 N N . ARG B 1 85 ? -11.714 33.757 38.903 1.00 45.94 270 ARG B N 1
ATOM 1338 C CA . ARG B 1 85 ? -11.286 32.841 39.974 1.00 54.10 270 ARG B CA 1
ATOM 1339 C C . ARG B 1 85 ? -12.400 32.435 40.940 1.00 64.47 270 ARG B C 1
ATOM 1340 O O . ARG B 1 85 ? -13.424 32.425 41.622 1.00 81.98 270 ARG B O 1
ATOM 1349 N N . MET C 1 1 ? 3.763 74.807 40.343 1.00 66.74 186 MET C N 1
ATOM 1350 C CA . MET C 1 1 ? 4.015 75.534 41.615 1.00 63.61 186 MET C CA 1
ATOM 1351 C C . MET C 1 1 ? 2.818 75.397 42.554 1.00 56.56 186 MET C C 1
ATOM 1352 O O . MET C 1 1 ? 2.934 74.795 43.635 1.00 57.71 186 MET C O 1
ATOM 1357 N N . TYR C 1 2 ? 1.678 75.961 42.150 1.00 43.70 187 TYR C N 1
ATOM 1358 C CA . TYR C 1 2 ? 0.426 75.793 42.908 1.00 38.62 187 TYR C CA 1
ATOM 1359 C C . TYR C 1 2 ? -0.378 74.576 42.437 1.00 33.40 187 TYR C C 1
ATOM 1360 O O . TYR C 1 2 ? -0.538 74.372 41.242 1.00 34.45 187 TYR C O 1
ATOM 1369 N N . LYS C 1 3 ? -0.905 73.779 43.357 1.00 30.02 188 LYS C N 1
ATOM 1370 C CA . LYS C 1 3 ? -1.793 72.684 42.952 1.00 32.36 188 LYS C CA 1
ATOM 1371 C C . LYS C 1 3 ? -3.159 73.203 42.482 1.00 31.14 188 LYS C C 1
ATOM 1372 O O . LYS C 1 3 ? -3.683 72.756 41.451 1.00 28.31 188 LYS C O 1
ATOM 1378 N N . HIS C 1 4 ? -3.706 74.144 43.261 1.00 30.10 189 HIS C N 1
ATOM 1379 C CA . HIS C 1 4 ? -5.009 74.729 43.037 1.00 27.99 189 HIS C CA 1
ATOM 1380 C C . HIS C 1 4 ? -4.910 76.244 43.084 1.00 27.02 189 HIS C C 1
ATOM 1381 O O . HIS C 1 4 ? -4.359 76.785 44.009 1.00 31.29 189 HIS C O 1
ATOM 1388 N N . THR C 1 5 ? -5.395 76.909 42.056 1.00 23.94 190 THR C N 1
ATOM 1389 C CA . THR C 1 5 ? -5.622 78.315 42.084 1.00 24.12 190 THR C CA 1
ATOM 1390 C C . THR C 1 5 ? -7.069 78.657 41.887 1.00 25.36 190 THR C C 1
ATOM 1391 O O . THR C 1 5 ? -7.685 78.213 40.893 1.00 28.89 190 THR C O 1
ATOM 1395 N N . ILE C 1 6 ? -7.598 79.452 42.819 1.00 23.90 191 ILE C N 1
ATOM 1396 C CA . ILE C 1 6 ? -9.005 79.899 42.807 1.00 24.90 191 ILE C CA 1
ATOM 1397 C C . ILE C 1 6 ? -9.063 81.398 42.533 1.00 24.41 191 ILE C C 1
ATOM 1398 O O . ILE C 1 6 ? -8.508 82.202 43.237 1.00 27.11 191 ILE C O 1
ATOM 1403 N N . VAL C 1 7 ? -9.732 81.759 41.453 1.00 24.06 192 VAL C N 1
ATOM 1404 C CA . VAL C 1 7 ? -9.770 83.122 40.993 1.00 23.08 192 VAL C CA 1
ATOM 1405 C C . VAL C 1 7 ? -11.161 83.681 41.182 1.00 21.56 192 VAL C C 1
ATOM 1406 O O . VAL C 1 7 ? -12.128 82.970 41.064 1.00 23.14 192 VAL C O 1
ATOM 1410 N N . TYR C 1 8 ? -11.245 84.943 41.526 1.00 21.78 193 TYR C N 1
ATOM 1411 C CA . TYR C 1 8 ? -12.504 85.616 41.752 1.00 22.16 193 TYR C CA 1
ATOM 1412 C C . TYR C 1 8 ? -12.353 87.061 41.315 1.00 22.04 193 TYR C C 1
ATOM 1413 O O . TYR C 1 8 ? -11.253 87.525 41.127 1.00 18.71 193 TYR C O 1
ATOM 1422 N N . ASP C 1 9 ? -13.473 87.756 41.170 1.00 25.22 194 ASP C N 1
ATOM 1423 C CA . ASP C 1 9 ? -13.462 89.179 40.847 1.00 28.74 194 ASP C CA 1
ATOM 1424 C C . ASP C 1 9 ? -14.296 89.916 41.886 1.00 26.35 194 ASP C C 1
ATOM 1425 O O . ASP C 1 9 ? -15.471 89.675 42.035 1.00 25.86 194 ASP C O 1
ATOM 1430 N N . GLY C 1 10 ? -13.659 90.795 42.626 1.00 30.43 195 GLY C N 1
ATOM 1431 C CA . GLY C 1 10 ? -14.362 91.677 43.561 1.00 30.87 195 GLY C CA 1
ATOM 1432 C C . GLY C 1 10 ? -14.535 91.071 44.934 1.00 28.81 195 GLY C C 1
ATOM 1433 O O . GLY C 1 10 ? -14.292 89.889 45.121 1.00 27.10 195 GLY C O 1
ATOM 1434 N N . GLU C 1 11 ? -15.016 91.892 45.864 1.00 31.82 196 GLU C N 1
ATOM 1435 C CA . GLU C 1 11 ? -14.938 91.620 47.296 1.00 33.76 196 GLU C CA 1
ATOM 1436 C C . GLU C 1 11 ? -16.100 90.741 47.750 1.00 28.46 196 GLU C C 1
ATOM 1437 O O . GLU C 1 11 ? -16.066 90.141 48.822 1.00 29.74 196 GLU C O 1
ATOM 1443 N N . VAL C 1 12 ? -17.124 90.657 46.922 1.00 24.98 197 VAL C N 1
ATOM 1444 C CA . VAL C 1 12 ? -18.251 89.744 47.160 1.00 24.97 197 VAL C CA 1
ATOM 1445 C C . VAL C 1 12 ? -17.884 88.289 46.829 1.00 24.82 197 VAL C C 1
ATOM 1446 O O . VAL C 1 12 ? -17.955 87.402 47.697 1.00 22.49 197 VAL C O 1
ATOM 1450 N N . ASP C 1 13 ? -17.417 88.068 45.602 1.00 24.91 198 ASP C N 1
ATOM 1451 C CA . ASP C 1 13 ? -17.113 86.707 45.149 1.00 24.96 198 ASP C CA 1
ATOM 1452 C C . ASP C 1 13 ? -15.861 86.168 45.842 1.00 23.45 198 ASP C C 1
ATOM 1453 O O . ASP C 1 13 ? -15.701 84.982 45.913 1.00 22.27 198 ASP C O 1
ATOM 1458 N N . LYS C 1 14 ? -14.997 87.041 46.362 1.00 23.57 199 LYS C N 1
ATOM 1459 C CA . LYS C 1 14 ? -13.874 86.640 47.232 1.00 23.64 199 LYS C CA 1
ATOM 1460 C C . LYS C 1 14 ? -14.286 85.661 48.346 1.00 22.33 199 LYS C C 1
ATOM 1461 O O . LYS C 1 14 ? -13.574 84.716 48.659 1.00 22.01 199 LYS C O 1
ATOM 1467 N N . ILE C 1 15 ? -15.459 85.891 48.910 1.00 20.31 200 ILE C N 1
ATOM 1468 C CA . ILE C 1 15 ? -15.978 85.080 49.972 1.00 20.89 200 ILE C CA 1
ATOM 1469 C C . ILE C 1 15 ? -16.197 83.648 49.482 1.00 20.61 200 ILE C C 1
ATOM 1470 O O . ILE C 1 15 ? -15.711 82.688 50.079 1.00 18.63 200 ILE C O 1
ATOM 1475 N N . SER C 1 16 ? -16.930 83.492 48.397 1.00 19.54 201 SER C N 1
ATOM 1476 C CA . SER C 1 16 ? -17.162 82.152 47.908 1.00 19.76 201 SER C CA 1
ATOM 1477 C C . SER C 1 16 ? -15.855 81.526 47.507 1.00 19.59 201 SER C C 1
ATOM 1478 O O . SER C 1 16 ? -15.660 80.325 47.743 1.00 19.94 201 SER C O 1
ATOM 1481 N N . ALA C 1 17 ? -14.944 82.311 46.915 1.00 18.49 202 ALA C N 1
ATOM 1482 C CA . ALA C 1 17 ? -13.644 81.734 46.507 1.00 18.58 202 ALA C CA 1
ATOM 1483 C C . ALA C 1 17 ? -12.820 81.207 47.684 1.00 19.18 202 ALA C C 1
ATOM 1484 O O . ALA C 1 17 ? -12.199 80.161 47.617 1.00 19.59 202 ALA C O 1
ATOM 1486 N N . THR C 1 18 ? -12.810 81.965 48.766 1.00 19.76 203 THR C N 1
ATOM 1487 C CA . THR C 1 18 ? -12.145 81.561 49.976 1.00 19.41 203 THR C CA 1
ATOM 1488 C C . THR C 1 18 ? -12.736 80.281 50.458 1.00 19.81 203 THR C C 1
ATOM 1489 O O . THR C 1 18 ? -12.002 79.352 50.742 1.00 22.60 203 THR C O 1
ATOM 1493 N N . VAL C 1 19 ? -14.056 80.181 50.477 1.00 20.05 204 VAL C N 1
ATOM 1494 C CA . VAL C 1 19 ? -14.716 78.938 50.906 1.00 21.20 204 VAL C CA 1
ATOM 1495 C C . VAL C 1 19 ? -14.356 77.725 50.064 1.00 20.78 204 VAL C C 1
ATOM 1496 O O . VAL C 1 19 ? -14.079 76.641 50.586 1.00 19.03 204 VAL C O 1
ATOM 1500 N N . VAL C 1 20 ? -14.286 77.898 48.759 1.00 20.99 205 VAL C N 1
ATOM 1501 C CA . VAL C 1 20 ? -13.815 76.783 47.930 1.00 21.13 205 VAL C CA 1
ATOM 1502 C C . VAL C 1 20 ? -12.447 76.349 48.408 1.00 22.48 205 VAL C C 1
ATOM 1503 O O . VAL C 1 20 ? -12.154 75.127 48.501 1.00 23.69 205 VAL C O 1
ATOM 1507 N N . GLY C 1 21 ? -11.596 77.338 48.685 1.00 22.37 206 GLY C N 1
ATOM 1508 C CA . GLY C 1 21 ? -10.262 77.041 49.176 1.00 23.59 206 GLY C CA 1
ATOM 1509 C C . GLY C 1 21 ? -10.270 76.169 50.418 1.00 24.71 206 GLY C C 1
ATOM 1510 O O . GLY C 1 21 ? -9.462 75.246 50.519 1.00 31.30 206 GLY C O 1
ATOM 1511 N N . TRP C 1 22 ? -11.181 76.455 51.353 1.00 24.71 207 TRP C N 1
ATOM 1512 C CA . TRP C 1 22 ? -11.307 75.674 52.561 1.00 24.78 207 TRP C CA 1
ATOM 1513 C C . TRP C 1 22 ? -11.534 74.239 52.309 1.00 26.11 207 TRP C C 1
ATOM 1514 O O . TRP C 1 22 ? -11.395 73.468 53.219 1.00 31.80 207 TRP C O 1
ATOM 1525 N N . GLY C 1 23 ? -11.942 73.863 51.113 1.00 27.52 208 GLY C N 1
ATOM 1526 C CA . GLY C 1 23 ? -12.304 72.466 50.864 1.00 27.25 208 GLY C CA 1
ATOM 1527 C C . GLY C 1 23 ? -11.167 71.647 50.304 1.00 28.44 208 GLY C C 1
ATOM 1528 O O . GLY C 1 23 ? -11.336 70.456 50.026 1.00 26.36 208 GLY C O 1
ATOM 1529 N N . TYR C 1 24 ? -10.024 72.288 50.089 1.00 28.00 209 TYR C N 1
ATOM 1530 C CA . TYR C 1 24 ? -8.860 71.580 49.663 1.00 31.54 209 TYR C CA 1
ATOM 1531 C C . TYR C 1 24 ? -7.798 71.636 50.758 1.00 34.20 209 TYR C C 1
ATOM 1532 O O . TYR C 1 24 ? -7.616 72.675 51.375 1.00 34.93 209 TYR C O 1
ATOM 1541 N N . ASN C 1 25 ? -7.095 70.535 50.991 1.00 37.30 210 ASN C N 1
ATOM 1542 C CA . ASN C 1 25 ? -5.974 70.526 51.950 1.00 38.90 210 ASN C CA 1
ATOM 1543 C C . ASN C 1 25 ? -4.810 69.624 51.499 1.00 40.70 210 ASN C C 1
ATOM 1544 O O . ASN C 1 25 ? -4.023 69.136 52.325 1.00 40.28 210 ASN C O 1
ATOM 1549 N N . ASP C 1 26 ? -4.697 69.411 50.190 1.00 42.63 211 ASP C N 1
ATOM 1550 C CA . ASP C 1 26 ? -3.774 68.411 49.646 1.00 46.48 211 ASP C CA 1
ATOM 1551 C C . ASP C 1 26 ? -2.628 69.017 48.849 1.00 44.77 211 ASP C C 1
ATOM 1552 O O . ASP C 1 26 ? -1.972 68.328 48.098 1.00 49.42 211 ASP C O 1
ATOM 1557 N N . GLY C 1 27 ? -2.352 70.300 49.035 1.00 41.61 212 GLY C N 1
ATOM 1558 C CA . GLY C 1 27 ? -1.223 70.919 48.358 1.00 38.88 212 GLY C CA 1
ATOM 1559 C C . GLY C 1 27 ? -1.291 72.431 48.415 1.00 35.74 212 GLY C C 1
ATOM 1560 O O . GLY C 1 27 ? -2.121 72.995 49.113 1.00 39.77 212 GLY C O 1
ATOM 1561 N N . LYS C 1 28 ? -0.425 73.098 47.679 1.00 37.18 213 LYS C N 1
ATOM 1562 C CA . LYS C 1 28 ? -0.416 74.566 47.705 1.00 38.90 213 LYS C CA 1
ATOM 1563 C C . LYS C 1 28 ? -1.633 75.138 46.976 1.00 38.34 213 LYS C C 1
ATOM 1564 O O . LYS C 1 28 ? -2.008 74.684 45.876 1.00 29.19 213 LYS C O 1
ATOM 1570 N N . ILE C 1 29 ? -2.251 76.127 47.609 1.00 37.64 214 ILE C N 1
ATOM 1571 C CA . ILE C 1 29 ? -3.477 76.741 47.114 1.00 38.57 214 ILE C CA 1
ATOM 1572 C C . ILE C 1 29 ? -3.390 78.249 47.169 1.00 37.03 214 ILE C C 1
ATOM 1573 O O . ILE C 1 29 ? -3.145 78.787 48.229 1.00 37.38 214 ILE C O 1
ATOM 1578 N N . LEU C 1 30 ? -3.644 78.910 46.046 1.00 35.58 215 LEU C N 1
ATOM 1579 C CA . LEU C 1 30 ? -3.682 80.356 45.979 1.00 33.59 215 LEU C CA 1
ATOM 1580 C C . LEU C 1 30 ? -5.122 80.765 45.745 1.00 34.50 215 LEU C C 1
ATOM 1581 O O . LEU C 1 30 ? -5.784 80.248 44.824 1.00 33.35 215 LEU C O 1
ATOM 1586 N N . ILE C 1 31 ? -5.617 81.664 46.590 1.00 32.38 216 ILE C N 1
ATOM 1587 C CA . ILE C 1 31 ? -6.880 82.389 46.349 1.00 31.91 216 ILE C CA 1
ATOM 1588 C C . ILE C 1 31 ? -6.453 83.751 45.803 1.00 29.66 216 ILE C C 1
ATOM 1589 O O . ILE C 1 31 ? -5.726 84.453 46.484 1.00 32.80 216 ILE C O 1
ATOM 1594 N N . CYS C 1 32 ? -6.844 84.153 44.592 1.00 32.62 217 CYS C N 1
ATOM 1595 C CA . CYS C 1 32 ? -6.484 85.520 44.144 1.00 31.92 217 CYS C CA 1
ATOM 1596 C C . CYS C 1 32 ? -7.478 86.239 43.249 1.00 29.73 217 CYS C C 1
ATOM 1597 O O . CYS C 1 32 ? -8.275 85.629 42.554 1.00 28.22 217 CYS C O 1
ATOM 1600 N N . ASP C 1 33 ? -7.406 87.556 43.239 1.00 29.55 218 ASP C N 1
ATOM 1601 C CA . ASP C 1 33 ? -8.295 88.325 42.399 1.00 31.55 218 ASP C CA 1
ATOM 1602 C C . ASP C 1 33 ? -7.776 88.156 41.002 1.00 30.49 218 ASP C C 1
ATOM 1603 O O . ASP C 1 33 ? -6.594 87.965 40.798 1.00 33.83 218 ASP C O 1
ATOM 1608 N N . ILE C 1 34 ? -8.680 88.176 40.055 1.00 34.10 219 ILE C N 1
ATOM 1609 C CA . ILE C 1 34 ? -8.355 87.885 38.693 1.00 36.33 219 ILE C CA 1
ATOM 1610 C C . ILE C 1 34 ? -7.325 88.888 38.158 1.00 41.65 219 ILE C C 1
ATOM 1611 O O . ILE C 1 34 ? -6.392 88.488 37.450 1.00 36.63 219 ILE C O 1
ATOM 1616 N N . LYS C 1 35 ? -7.431 90.155 38.573 1.00 42.75 220 LYS C N 1
ATOM 1617 C CA . LYS C 1 35 ? -6.450 91.180 38.180 1.00 43.96 220 LYS C CA 1
ATOM 1618 C C . LYS C 1 35 ? -5.002 90.808 38.595 1.00 44.37 220 LYS C C 1
ATOM 1619 O O . LYS C 1 35 ? -4.050 91.281 37.993 1.00 44.65 220 LYS C O 1
ATOM 1625 N N . ASP C 1 36 ? -4.835 89.947 39.594 1.00 42.62 221 ASP C N 1
ATOM 1626 C CA . ASP C 1 36 ? -3.518 89.496 39.988 1.00 40.99 221 ASP C CA 1
ATOM 1627 C C . ASP C 1 36 ? -3.131 88.122 39.447 1.00 40.60 221 ASP C C 1
ATOM 1628 O O . ASP C 1 36 ? -2.046 87.613 39.777 1.00 33.29 221 ASP C O 1
ATOM 1633 N N . TYR C 1 37 ? -4.007 87.499 38.655 1.00 38.53 222 TYR C N 1
ATOM 1634 C CA . TYR C 1 37 ? -3.780 86.118 38.251 1.00 35.51 222 TYR C CA 1
ATOM 1635 C C . TYR C 1 37 ? -2.623 86.087 37.267 1.00 33.82 222 TYR C C 1
ATOM 1636 O O . TYR C 1 37 ? -2.641 86.826 36.303 1.00 28.13 222 TYR C O 1
ATOM 1645 N N . VAL C 1 38 ? -1.629 85.240 37.550 1.00 36.03 223 VAL C N 1
ATOM 1646 C CA . VAL C 1 38 ? -0.464 85.004 36.676 1.00 37.05 223 VAL C CA 1
ATOM 1647 C C . VAL C 1 38 ? -0.627 83.640 36.053 1.00 35.82 223 VAL C C 1
ATOM 1648 O O . VAL C 1 38 ? -0.557 82.632 36.763 1.00 36.70 223 VAL C O 1
ATOM 1652 N N . PRO C 1 39 ? -0.901 83.581 34.739 1.00 37.11 224 PRO C N 1
ATOM 1653 C CA . PRO C 1 39 ? -1.124 82.271 34.152 1.00 36.44 224 PRO C CA 1
ATOM 1654 C C . PRO C 1 39 ? 0.093 81.351 34.228 1.00 35.20 224 PRO C C 1
ATOM 1655 O O . PRO C 1 39 ? 1.222 81.803 34.430 1.00 40.17 224 PRO C O 1
ATOM 1659 N N . GLY C 1 40 ? -0.159 80.061 34.119 1.00 35.50 225 GLY C N 1
ATOM 1660 C CA . GLY C 1 40 ? 0.887 79.104 33.851 1.00 37.74 225 GLY C CA 1
ATOM 1661 C C . GLY C 1 40 ? 1.573 78.579 35.078 1.00 39.41 225 GLY C C 1
ATOM 1662 O O . GLY C 1 40 ? 2.589 77.922 34.960 1.00 41.54 225 GLY C O 1
ATOM 1663 N N . GLN C 1 41 ? 1.031 78.814 36.267 1.00 40.18 226 GLN C N 1
ATOM 1664 C CA . GLN C 1 41 ? 1.737 78.322 37.460 1.00 40.07 226 GLN C CA 1
ATOM 1665 C C . GLN C 1 41 ? 0.861 77.553 38.427 1.00 39.02 226 GLN C C 1
ATOM 1666 O O . GLN C 1 41 ? 1.080 77.598 39.636 1.00 35.84 226 GLN C O 1
ATOM 1672 N N . THR C 1 42 ? -0.094 76.806 37.868 1.00 37.23 227 THR C N 1
ATOM 1673 C CA . THR C 1 42 ? -1.079 76.089 38.657 1.00 37.40 227 THR C CA 1
ATOM 1674 C C . THR C 1 42 ? -1.473 74.793 37.933 1.00 35.82 227 THR C C 1
ATOM 1675 O O . THR C 1 42 ? -1.560 74.758 36.722 1.00 35.25 227 THR C O 1
ATOM 1679 N N . GLN C 1 43 ? -1.678 73.717 38.677 1.00 36.37 228 GLN C N 1
ATOM 1680 C CA . GLN C 1 43 ? -2.129 72.485 38.070 1.00 37.10 228 GLN C CA 1
ATOM 1681 C C . GLN C 1 43 ? -3.609 72.587 37.745 1.00 34.90 228 GLN C C 1
ATOM 1682 O O . GLN C 1 43 ? -4.036 72.138 36.690 1.00 32.67 228 GLN C O 1
ATOM 1688 N N . ASN C 1 44 ? -4.368 73.173 38.681 1.00 31.14 229 ASN C N 1
ATOM 1689 C CA . ASN C 1 44 ? -5.786 73.328 38.607 1.00 27.48 229 ASN C CA 1
ATOM 1690 C C . ASN C 1 44 ? -6.211 74.753 38.807 1.00 26.10 229 ASN C C 1
ATOM 1691 O O . ASN C 1 44 ? -5.737 75.442 39.710 1.00 23.58 229 ASN C O 1
ATOM 1696 N N . LEU C 1 45 ? -7.137 75.180 37.963 1.00 24.91 230 LEU C N 1
ATOM 1697 C CA . LEU C 1 45 ? -7.689 76.531 37.983 1.00 24.24 230 LEU C CA 1
ATOM 1698 C C . LEU C 1 45 ? -9.201 76.451 38.228 1.00 23.58 230 LEU C C 1
ATOM 1699 O O . LEU C 1 45 ? -9.874 75.652 37.615 1.00 26.04 230 LEU C O 1
ATOM 1704 N N . TYR C 1 46 ? -9.701 77.236 39.170 1.00 22.47 231 TYR C N 1
ATOM 1705 C CA . TYR C 1 46 ? -11.122 77.301 39.491 1.00 22.39 231 TYR C CA 1
ATOM 1706 C C . TYR C 1 46 ? -11.527 78.750 39.422 1.00 19.85 231 TYR C C 1
ATOM 1707 O O . TYR C 1 46 ? -10.850 79.622 39.953 1.00 21.98 231 TYR C O 1
ATOM 1716 N N . VAL C 1 47 ? -12.626 79.016 38.755 1.00 19.56 232 VAL C N 1
ATOM 1717 C CA . VAL C 1 47 ? -13.056 80.389 38.526 1.00 19.40 232 VAL C CA 1
ATOM 1718 C C . VAL C 1 47 ? -14.382 80.545 39.218 1.00 18.26 232 VAL C C 1
ATOM 1719 O O . VAL C 1 47 ? -15.287 79.793 38.893 1.00 17.63 232 VAL C O 1
ATOM 1723 N N . VAL C 1 48 ? -14.486 81.520 40.145 1.00 19.28 233 VAL C N 1
ATOM 1724 C CA . VAL C 1 48 ? -15.636 81.677 41.018 1.00 19.98 233 VAL C CA 1
ATOM 1725 C C . VAL C 1 48 ? -16.352 82.971 40.766 1.00 23.33 233 VAL C C 1
ATOM 1726 O O . VAL C 1 48 ? -15.734 84.050 40.723 1.00 24.19 233 VAL C O 1
ATOM 1730 N N . GLY C 1 49 ? -17.665 82.845 40.584 1.00 23.85 234 GLY C N 1
ATOM 1731 C CA . GLY C 1 49 ? -18.535 83.958 40.371 1.00 26.67 234 GLY C CA 1
ATOM 1732 C C . GLY C 1 49 ? -18.596 84.516 38.965 1.00 28.24 234 GLY C C 1
ATOM 1733 O O . GLY C 1 49 ? -17.675 84.361 38.160 1.00 28.47 234 GLY C O 1
ATOM 1734 N N . GLY C 1 50 ? -19.693 85.229 38.705 1.00 32.80 235 GLY C N 1
ATOM 1735 C CA . GLY C 1 50 ? -19.972 85.804 37.389 1.00 34.39 235 GLY C CA 1
ATOM 1736 C C . GLY C 1 50 ? -18.935 86.774 36.864 1.00 32.86 235 GLY C C 1
ATOM 1737 O O . GLY C 1 50 ? -18.667 86.816 35.682 1.00 31.97 235 GLY C O 1
ATOM 1738 N N . GLY C 1 51 ? -18.317 87.540 37.747 1.00 33.42 236 GLY C N 1
ATOM 1739 C CA . GLY C 1 51 ? -17.354 88.542 37.313 1.00 32.10 236 GLY C CA 1
ATOM 1740 C C . GLY C 1 51 ? -16.099 87.931 36.706 1.00 34.19 236 GLY C C 1
ATOM 1741 O O . GLY C 1 51 ? -15.594 88.379 35.667 1.00 31.20 236 GLY C O 1
ATOM 1742 N N . ALA C 1 52 ? -15.555 86.929 37.385 1.00 35.23 237 ALA C N 1
ATOM 1743 C CA . ALA C 1 52 ? -14.305 86.344 36.951 1.00 35.33 237 ALA C CA 1
ATOM 1744 C C . ALA C 1 52 ? -14.620 85.472 35.759 1.00 34.79 237 ALA C C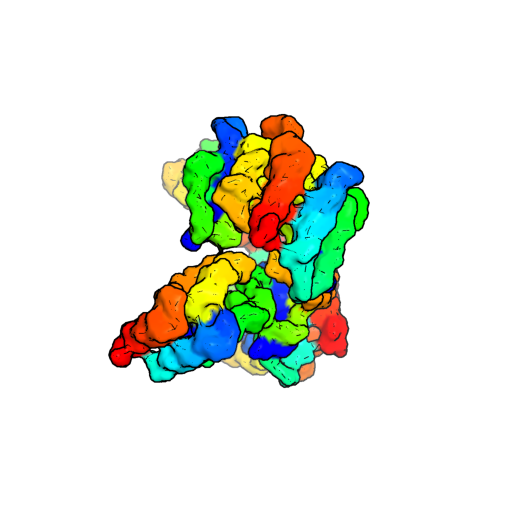 1
ATOM 1745 O O . ALA C 1 52 ? -13.850 85.387 34.846 1.00 30.79 237 ALA C O 1
ATOM 1747 N N . CYS C 1 53 ? -15.778 84.849 35.763 1.00 41.16 238 CYS C N 1
ATOM 1748 C CA . CYS C 1 53 ? -16.209 84.102 34.588 1.00 52.21 238 CYS C CA 1
ATOM 1749 C C . CYS C 1 53 ? -15.985 84.908 33.309 1.00 49.58 238 CYS C C 1
ATOM 1750 O O . CYS C 1 53 ? -15.363 84.434 32.364 1.00 50.25 238 CYS C O 1
ATOM 1753 N N . GLU C 1 54 ? -16.461 86.145 33.306 1.00 50.52 239 GLU C N 1
ATOM 1754 C CA . GLU C 1 54 ? -16.538 86.940 32.079 1.00 54.27 239 GLU C CA 1
ATOM 1755 C C . GLU C 1 54 ? -15.155 87.378 31.619 1.00 52.94 239 GLU C C 1
ATOM 1756 O O . GLU C 1 54 ? -14.914 87.519 30.415 1.00 51.74 239 GLU C O 1
ATOM 1762 N N . LYS C 1 55 ? -14.233 87.530 32.566 1.00 48.61 240 LYS C N 1
ATOM 1763 C CA . LYS C 1 55 ? -12.878 87.996 32.257 1.00 44.07 240 LYS C CA 1
ATOM 1764 C C . LYS C 1 55 ? -11.808 86.948 32.045 1.00 39.36 240 LYS C C 1
ATOM 1765 O O . LYS C 1 55 ? -10.756 87.255 31.485 1.00 39.20 240 LYS C O 1
ATOM 1771 N N . ILE C 1 56 ? -12.015 85.740 32.539 1.00 35.27 241 ILE C N 1
ATOM 1772 C CA . ILE C 1 56 ? -10.920 84.783 32.608 1.00 33.61 241 ILE C CA 1
ATOM 1773 C C . ILE C 1 56 ? -10.378 84.346 31.218 1.00 37.65 241 ILE C C 1
ATOM 1774 O O . ILE C 1 56 ? -9.162 84.219 31.036 1.00 41.05 241 ILE C O 1
ATOM 1779 N N . SER C 1 57 ? -11.255 84.149 30.238 1.00 38.89 242 SER C N 1
ATOM 1780 C CA . SER C 1 57 ? -10.816 83.596 28.939 1.00 42.92 242 SER C CA 1
ATOM 1781 C C . SER C 1 57 ? -9.935 84.592 28.121 1.00 43.08 242 SER C C 1
ATOM 1782 O O . SER C 1 57 ? -9.090 84.182 27.317 1.00 48.40 242 SER C O 1
ATOM 1785 N N . SER C 1 58 ? -10.106 85.893 28.356 1.00 44.07 243 SER C N 1
ATOM 1786 C CA . SER C 1 58 ? -9.196 86.899 27.796 1.00 46.33 243 SER C CA 1
ATOM 1787 C C . SER C 1 58 ? -7.863 86.983 28.560 1.00 47.10 243 SER C C 1
ATOM 1788 O O . SER C 1 58 ? -6.942 87.675 28.140 1.00 50.29 243 SER C O 1
ATOM 1791 N N . ILE C 1 59 ? -7.749 86.293 29.682 1.00 44.33 244 ILE C N 1
ATOM 1792 C CA . ILE C 1 59 ? -6.536 86.350 30.475 1.00 43.13 244 ILE C CA 1
ATOM 1793 C C . ILE C 1 59 ? -5.706 85.088 30.335 1.00 45.00 244 ILE C C 1
ATOM 1794 O O . ILE C 1 59 ? -4.483 85.118 30.484 1.00 41.37 244 ILE C O 1
ATOM 1799 N N . THR C 1 60 ? -6.356 83.963 30.073 1.00 45.50 245 THR C N 1
ATOM 1800 C CA . THR C 1 60 ? -5.597 82.722 29.995 1.00 46.32 245 THR C CA 1
ATOM 1801 C C . THR C 1 60 ? -6.231 81.741 29.029 1.00 41.16 245 THR C C 1
ATOM 1802 O O . THR C 1 60 ? -7.431 81.838 28.711 1.00 36.21 245 THR C O 1
ATOM 1806 N N . LYS C 1 61 ? -5.387 80.842 28.532 1.00 41.96 246 LYS C N 1
ATOM 1807 C CA . LYS C 1 61 ? -5.806 79.737 27.675 1.00 45.96 246 LYS C CA 1
ATOM 1808 C C . LYS C 1 61 ? -6.088 78.437 28.456 1.00 40.84 246 LYS C C 1
ATOM 1809 O O . LYS C 1 61 ? -6.534 77.436 27.874 1.00 38.06 246 LYS C O 1
ATOM 1815 N N . GLU C 1 62 ? -5.813 78.459 29.760 1.00 35.97 247 GLU C N 1
ATOM 1816 C CA . GLU C 1 62 ? -5.916 77.269 30.606 1.00 33.87 247 GLU C CA 1
ATOM 1817 C C . GLU C 1 62 ? -7.368 76.773 30.767 1.00 28.83 247 GLU C C 1
ATOM 1818 O O . GLU C 1 62 ? -8.304 77.538 30.773 1.00 26.21 247 GLU C O 1
ATOM 1824 N N . LYS C 1 63 ? -7.540 75.477 30.906 1.00 27.03 248 LYS C N 1
ATOM 1825 C CA . LYS C 1 63 ? -8.820 74.913 31.241 1.00 26.18 248 LYS C CA 1
ATOM 1826 C C . LYS C 1 63 ? -9.087 75.242 32.699 1.00 25.74 248 LYS C C 1
ATOM 1827 O O . LYS C 1 63 ? -8.155 75.444 33.509 1.00 24.96 248 LYS C O 1
ATOM 1833 N N . PHE C 1 64 ? -10.363 75.245 33.044 1.00 23.18 249 PHE C N 1
ATOM 1834 C CA . PHE C 1 64 ? -10.779 75.561 34.383 1.00 22.83 249 PHE C CA 1
ATOM 1835 C C . PHE C 1 64 ? -12.128 74.959 34.643 1.00 22.20 249 PHE C C 1
ATOM 1836 O O . PHE C 1 64 ? -12.809 74.469 33.746 1.00 20.29 249 PHE C O 1
ATOM 1844 N N . ILE C 1 65 ? -12.478 74.975 35.908 1.00 22.86 250 ILE C N 1
ATOM 1845 C CA . ILE C 1 65 ? -13.808 74.672 36.343 1.00 24.67 250 ILE C CA 1
ATOM 1846 C C . ILE C 1 65 ? -14.444 75.971 36.820 1.00 23.13 250 ILE C C 1
ATOM 1847 O O . ILE C 1 65 ? -13.778 76.843 37.358 1.00 21.90 250 ILE C O 1
ATOM 1852 N N . MET C 1 66 ? -15.736 76.083 36.633 1.00 23.79 251 MET C N 1
ATOM 1853 C CA . MET C 1 66 ? -16.449 77.296 36.942 1.00 28.43 251 MET C CA 1
ATOM 1854 C C . MET C 1 66 ? -17.468 77.046 38.048 1.00 24.77 251 MET C C 1
ATOM 1855 O O . MET C 1 66 ? -18.140 76.054 38.033 1.00 21.27 251 MET C O 1
ATOM 1860 N N . ILE C 1 67 ? -17.562 77.975 38.985 1.00 24.65 252 ILE C N 1
ATOM 1861 C CA . ILE C 1 67 ? -18.455 77.879 40.150 1.00 27.05 252 ILE C CA 1
ATOM 1862 C C . ILE C 1 67 ? -19.198 79.219 40.205 1.00 27.19 252 ILE C C 1
ATOM 1863 O O . ILE C 1 67 ? -18.649 80.227 40.636 1.00 25.88 252 ILE C O 1
ATOM 1868 N N . LYS C 1 68 ? -20.431 79.224 39.741 1.00 29.23 253 LYS C N 1
ATOM 1869 C CA . LYS C 1 68 ? -21.132 80.469 39.429 1.00 35.96 253 LYS C CA 1
ATOM 1870 C C . LYS C 1 68 ? -22.592 80.289 39.663 1.00 36.51 253 LYS C C 1
ATOM 1871 O O . LYS C 1 68 ? -23.191 79.384 39.092 1.00 37.88 253 LYS C O 1
ATOM 1877 N N . GLY C 1 69 ? -23.170 81.147 40.493 1.00 37.46 254 GLY C N 1
ATOM 1878 C CA . GLY C 1 69 ? -24.610 81.190 40.654 1.00 36.64 254 GLY C CA 1
ATOM 1879 C C . GLY C 1 69 ? -25.186 82.480 40.110 1.00 38.46 254 GLY C C 1
ATOM 1880 O O . GLY C 1 69 ? -24.487 83.281 39.497 1.00 38.60 254 GLY C O 1
ATOM 1881 N N . ASN C 1 70 ? -26.486 82.646 40.343 1.00 42.67 255 ASN C N 1
ATOM 1882 C CA . ASN C 1 70 ? -27.265 83.790 39.896 1.00 45.67 255 ASN C CA 1
ATOM 1883 C C . ASN C 1 70 ? -27.009 85.034 40.695 1.00 42.30 255 ASN C C 1
ATOM 1884 O O . ASN C 1 70 ? -27.027 86.140 40.156 1.00 40.57 255 ASN C O 1
ATOM 1889 N N . ASP C 1 71 ? -26.833 84.840 41.995 1.00 37.28 256 ASP C N 1
ATOM 1890 C CA . ASP C 1 71 ? -26.507 85.907 42.908 1.00 34.83 256 ASP C CA 1
ATOM 1891 C C . ASP C 1 71 ? -25.448 85.405 43.867 1.00 31.10 256 ASP C C 1
ATOM 1892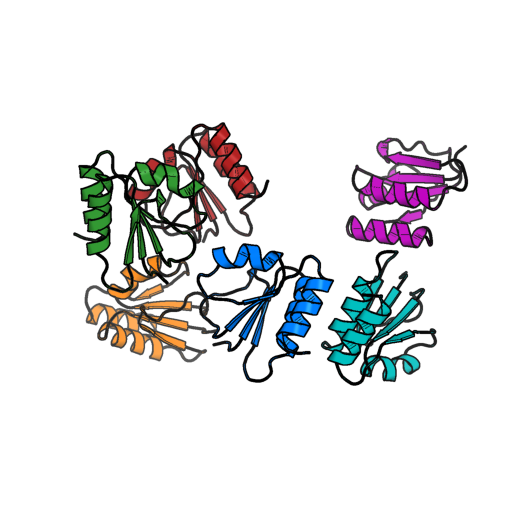 O O . ASP C 1 71 ? -24.991 84.236 43.798 1.00 31.35 256 ASP C O 1
ATOM 1897 N N . ARG C 1 72 ? -25.064 86.277 44.781 1.00 24.81 257 ARG C N 1
ATOM 1898 C CA . ARG C 1 72 ? -23.990 85.969 45.680 1.00 24.71 257 ARG C CA 1
ATOM 1899 C C . ARG C 1 72 ? -24.215 84.722 46.583 1.00 24.36 257 ARG C C 1
ATOM 1900 O O . ARG C 1 72 ? -23.273 84.018 46.943 1.00 26.02 257 ARG C O 1
ATOM 1908 N N . PHE C 1 73 ? -25.455 84.504 46.963 1.00 25.72 258 PHE C N 1
ATOM 1909 C CA . PHE C 1 73 ? -25.851 83.374 47.781 1.00 27.40 258 PHE C CA 1
ATOM 1910 C C . PHE C 1 73 ? -25.853 82.093 47.013 1.00 27.54 258 PHE C C 1
ATOM 1911 O O . PHE C 1 73 ? -25.363 81.098 47.505 1.00 28.16 258 PHE C O 1
ATOM 1919 N N . ASP C 1 74 ? -26.394 82.140 45.803 1.00 27.22 259 ASP C N 1
ATOM 1920 C CA . ASP C 1 74 ? -26.403 80.989 44.931 1.00 29.06 259 ASP C CA 1
ATOM 1921 C C . ASP C 1 74 ? -24.954 80.563 44.644 1.00 27.74 259 ASP C C 1
ATOM 1922 O O . ASP C 1 74 ? -24.604 79.387 44.733 1.00 29.29 259 ASP C O 1
ATOM 1927 N N . THR C 1 75 ? -24.097 81.523 44.319 1.00 24.75 260 THR C N 1
ATOM 1928 C CA . THR C 1 75 ? -22.724 81.224 44.118 1.00 20.02 260 THR C CA 1
ATOM 1929 C C . THR C 1 75 ? -22.143 80.593 45.379 1.00 20.12 260 THR C C 1
ATOM 1930 O O . THR C 1 75 ? -21.445 79.596 45.277 1.00 18.19 260 THR C O 1
ATOM 1934 N N . LEU C 1 76 ? -22.358 81.181 46.558 1.00 18.61 261 LEU C N 1
ATOM 1935 C CA . LEU C 1 76 ? -21.846 80.549 47.794 1.00 19.21 261 LEU C CA 1
ATOM 1936 C C . LEU C 1 76 ? -22.367 79.162 48.040 1.00 20.75 261 LEU C C 1
ATOM 1937 O O . LEU C 1 76 ? -21.628 78.315 48.504 1.00 22.25 261 LEU C O 1
ATOM 1942 N N . TYR C 1 77 ? -23.653 78.915 47.815 1.00 24.16 262 TYR C N 1
ATOM 1943 C CA . TYR C 1 77 ? -24.153 77.519 47.967 1.00 24.49 262 TYR C CA 1
ATOM 1944 C C . TYR C 1 77 ? -23.485 76.631 46.974 1.00 22.42 262 TYR C C 1
ATOM 1945 O O . TYR C 1 77 ? -23.203 75.515 47.286 1.00 21.93 262 TYR C O 1
ATOM 1954 N N . LYS C 1 78 ? -23.199 77.112 45.774 1.00 22.80 263 LYS C N 1
ATOM 1955 C CA . LYS C 1 78 ? -22.552 76.245 44.795 1.00 24.76 263 LYS C CA 1
ATOM 1956 C C . LYS C 1 78 ? -21.128 75.946 45.202 1.00 23.23 263 LYS C C 1
ATOM 1957 O O . LYS C 1 78 ? -20.630 74.854 44.975 1.00 22.99 263 LYS C O 1
ATOM 1963 N N . ALA C 1 79 ? -20.457 76.922 45.804 1.00 22.24 264 ALA C N 1
ATOM 1964 C CA . ALA C 1 79 ? -19.120 76.706 46.297 1.00 21.33 264 ALA C CA 1
ATOM 1965 C C . ALA C 1 79 ? -19.154 75.606 47.355 1.00 22.00 264 ALA C C 1
ATOM 1966 O O . ALA C 1 79 ? -18.329 74.662 47.330 1.00 23.44 264 ALA C O 1
ATOM 1968 N N . LEU C 1 80 ? -20.098 75.733 48.269 1.00 20.10 265 LEU C N 1
ATOM 1969 C CA . LEU C 1 80 ? -20.251 74.765 49.320 1.00 22.88 265 LEU C CA 1
ATOM 1970 C C . LEU C 1 80 ? -20.525 73.367 48.751 1.00 25.42 265 LEU C C 1
ATOM 1971 O O . LEU C 1 80 ? -19.912 72.392 49.161 1.00 23.75 265 LEU C O 1
ATOM 1976 N N . ASP C 1 81 ? -21.430 73.288 47.800 1.00 28.34 266 ASP C N 1
ATOM 1977 C CA . ASP C 1 81 ? -21.675 72.030 47.134 1.00 32.66 266 ASP C CA 1
ATOM 1978 C C . ASP C 1 81 ? -20.449 71.454 46.411 1.00 30.14 266 ASP C C 1
ATOM 1979 O O . ASP C 1 81 ? -20.185 70.260 46.482 1.00 30.01 266 ASP C O 1
ATOM 1984 N N . PHE C 1 82 ? -19.694 72.301 45.730 1.00 26.28 267 PHE C N 1
ATOM 1985 C CA . PHE C 1 82 ? -18.521 71.845 45.007 1.00 24.30 267 PHE C CA 1
ATOM 1986 C C . PHE C 1 82 ? -17.522 71.122 45.888 1.00 23.53 267 PHE C C 1
ATOM 1987 O O . PHE C 1 82 ? -16.820 70.201 45.454 1.00 25.97 267 PHE C O 1
ATOM 1995 N N . ILE C 1 83 ? -17.398 71.578 47.119 1.00 24.42 268 ILE C N 1
ATOM 1996 C CA . ILE C 1 83 ? -16.471 70.944 48.058 1.00 24.40 268 ILE C CA 1
ATOM 1997 C C . ILE C 1 83 ? -17.159 69.938 48.999 1.00 25.20 268 ILE C C 1
ATOM 1998 O O . ILE C 1 83 ? -16.582 69.555 49.985 1.00 26.23 268 ILE C O 1
ATOM 2003 N N . ASN C 1 84 ? -18.378 69.519 48.681 1.00 29.83 269 ASN C N 1
ATOM 2004 C CA . ASN C 1 84 ? -19.148 68.548 49.473 1.00 32.96 269 ASN C CA 1
ATOM 2005 C C . ASN C 1 84 ? -19.467 69.008 50.897 1.00 32.87 269 ASN C C 1
ATOM 2006 O O . ASN C 1 84 ? -19.599 68.197 51.813 1.00 30.51 269 ASN C O 1
ATOM 2011 N N . ARG C 1 85 ? -19.640 70.314 51.051 1.00 35.62 270 ARG C N 1
ATOM 2012 C CA . ARG C 1 85 ? -20.013 70.923 52.322 1.00 38.14 270 ARG C CA 1
ATOM 2013 C C . ARG C 1 85 ? -21.415 71.553 52.246 1.00 47.60 270 ARG C C 1
ATOM 2014 O O . ARG C 1 85 ? -21.837 72.421 53.055 1.00 50.43 270 ARG C O 1
ATOM 2023 N N . MET D 1 1 ? -13.880 58.858 24.182 1.00 53.15 186 MET D N 1
ATOM 2024 C CA . MET D 1 1 ? -14.651 58.547 22.941 1.00 51.90 186 MET D CA 1
ATOM 2025 C C . MET D 1 1 ? -14.454 59.686 21.932 1.00 48.21 186 MET D C 1
ATOM 2026 O O . MET D 1 1 ? -13.870 59.468 20.863 1.00 43.14 186 MET D O 1
ATOM 2031 N N . TYR D 1 2 ? -14.952 60.887 22.273 1.00 41.20 187 TYR D N 1
ATOM 2032 C CA . TYR D 1 2 ? -14.648 62.109 21.510 1.00 35.80 187 TYR D CA 1
ATOM 2033 C C . TYR D 1 2 ? -13.366 62.739 22.020 1.00 33.64 187 TYR D C 1
ATOM 2034 O O . TYR D 1 2 ? -13.105 62.778 23.209 1.00 36.32 187 TYR D O 1
ATOM 2043 N N . LYS D 1 3 ? -12.543 63.195 21.106 1.00 30.55 188 LYS D N 1
ATOM 2044 C CA . LYS D 1 3 ? -11.397 63.946 21.459 1.00 30.92 188 LYS D CA 1
ATOM 2045 C C . LYS D 1 3 ? -11.798 65.356 21.875 1.00 29.43 188 LYS D C 1
ATOM 2046 O O . LYS D 1 3 ? -11.250 65.886 22.805 1.00 27.55 188 LYS D O 1
ATOM 2052 N N . HIS D 1 4 ? -12.729 65.975 21.159 1.00 27.08 189 HIS D N 1
ATOM 2053 C CA . HIS D 1 4 ? -13.095 67.346 21.446 1.00 23.56 189 HIS D CA 1
ATOM 2054 C C . HIS D 1 4 ? -14.578 67.382 21.384 1.00 24.77 189 HIS D C 1
ATOM 2055 O O . HIS D 1 4 ? -15.144 66.846 20.435 1.00 24.82 189 HIS D O 1
ATOM 2062 N N . THR D 1 5 ? -15.204 67.999 22.391 1.00 22.98 190 THR D N 1
ATOM 2063 C CA . THR D 1 5 ? -16.598 68.367 22.353 1.00 22.94 190 THR D CA 1
ATOM 2064 C C . THR D 1 5 ? -16.779 69.869 22.509 1.00 21.52 190 THR D C 1
ATOM 2065 O O . THR D 1 5 ? -16.288 70.483 23.459 1.00 23.59 190 THR D O 1
ATOM 2069 N N . ILE D 1 6 ? -17.523 70.452 21.590 1.00 20.86 191 ILE D N 1
ATOM 2070 C CA . ILE D 1 6 ? -17.721 71.893 21.561 1.00 21.60 191 ILE D CA 1
ATOM 2071 C C . ILE D 1 6 ? -19.182 72.160 21.754 1.00 22.35 191 ILE D C 1
ATOM 2072 O O . ILE D 1 6 ? -20.012 71.706 20.976 1.00 24.69 191 ILE D O 1
ATOM 2077 N N . VAL D 1 7 ? -19.490 72.866 22.820 1.00 22.20 192 VAL D N 1
ATOM 2078 C CA . VAL D 1 7 ? -20.837 73.065 23.262 1.00 23.59 192 VAL D CA 1
ATOM 2079 C C . VAL D 1 7 ? -21.244 74.516 23.138 1.00 24.08 192 VAL D C 1
ATOM 2080 O O . VAL D 1 7 ? -20.439 75.408 23.381 1.00 24.46 192 VAL D O 1
ATOM 2084 N N . TYR D 1 8 ? -22.523 74.730 22.816 1.00 25.19 193 TYR D N 1
ATOM 2085 C CA . TYR D 1 8 ? -23.065 76.062 22.557 1.00 25.96 193 TYR D CA 1
ATOM 2086 C C . TYR D 1 8 ? -24.498 76.085 23.042 1.00 26.36 193 TYR D C 1
ATOM 2087 O O . TYR D 1 8 ? -25.099 75.043 23.228 1.00 27.44 193 TYR D O 1
ATOM 2096 N N . ASP D 1 9 ? -25.035 77.271 23.249 1.00 26.90 194 ASP D N 1
ATOM 2097 C CA . ASP D 1 9 ? -26.481 77.428 23.450 1.00 30.34 194 ASP D CA 1
ATOM 2098 C C . ASP D 1 9 ? -27.132 78.324 22.387 1.00 27.41 194 ASP D C 1
ATOM 2099 O O . ASP D 1 9 ? -26.845 79.515 22.324 1.00 27.53 194 ASP D O 1
ATOM 2104 N N . GLY D 1 10 ? -28.015 77.754 21.576 1.00 29.89 195 GLY D N 1
ATOM 2105 C CA . GLY D 1 10 ? -28.789 78.506 20.580 1.00 30.96 195 GLY D CA 1
ATOM 2106 C C . GLY D 1 10 ? -28.151 78.542 19.198 1.00 33.94 195 GLY D C 1
ATOM 2107 O O . GLY D 1 10 ? -26.934 78.325 19.053 1.00 34.45 195 GLY D O 1
ATOM 2108 N N . GLU D 1 11 ? -28.962 78.846 18.179 1.00 35.56 196 GLU D N 1
ATOM 2109 C CA . GLU D 1 11 ? -28.507 78.750 16.774 1.00 37.16 196 GLU D CA 1
ATOM 2110 C C . GLU D 1 11 ? -27.402 79.743 16.383 1.00 32.35 196 GLU D C 1
ATOM 2111 O O . GLU D 1 11 ? -26.733 79.567 15.372 1.00 37.58 196 GLU D O 1
ATOM 2117 N N . VAL D 1 12 ? -27.233 80.795 17.165 1.00 27.14 197 VAL D N 1
ATOM 2118 C CA . VAL D 1 12 ? -26.263 81.826 16.860 1.00 24.97 197 VAL D CA 1
ATOM 2119 C C . VAL D 1 12 ? -24.879 81.407 17.273 1.00 25.88 197 VAL D C 1
ATOM 2120 O O . VAL D 1 12 ? -23.904 81.510 16.506 1.00 23.95 197 VAL D O 1
ATOM 2124 N N . ASP D 1 13 ? -24.766 80.938 18.504 1.00 25.07 198 ASP D N 1
ATOM 2125 C CA . ASP D 1 13 ? -23.476 80.504 18.967 1.00 25.30 198 ASP D CA 1
ATOM 2126 C C . ASP D 1 13 ? -23.046 79.163 18.306 1.00 24.31 198 ASP D C 1
ATOM 2127 O O . ASP D 1 13 ? -21.863 78.856 18.268 1.00 19.46 198 ASP D O 1
ATOM 2132 N N . LYS D 1 14 ? -24.008 78.393 17.789 1.00 22.79 199 LYS D N 1
ATOM 2133 C CA . LYS D 1 14 ? -23.704 77.229 16.952 1.00 25.34 199 LYS D CA 1
ATOM 2134 C C . LYS D 1 14 ? -22.710 77.564 15.858 1.00 22.74 199 LYS D C 1
ATOM 2135 O O . LYS D 1 14 ? -21.816 76.780 15.553 1.00 21.68 199 LYS D O 1
ATOM 2141 N N . ILE D 1 15 ? -22.817 78.751 15.282 1.00 22.00 200 ILE D N 1
ATOM 2142 C CA . ILE D 1 15 ? -21.901 79.119 14.176 1.00 20.01 200 ILE D CA 1
ATOM 2143 C C . ILE D 1 15 ? -20.463 79.211 14.657 1.00 20.30 200 ILE D C 1
ATOM 2144 O O . ILE D 1 15 ? -19.527 78.618 14.062 1.00 21.50 200 ILE D O 1
ATOM 2149 N N . SER D 1 16 ? -20.243 79.952 15.739 1.00 18.76 201 SER D N 1
ATOM 2150 C CA . SER D 1 16 ? -18.926 80.040 16.268 1.00 18.11 201 SER D CA 1
ATOM 2151 C C . SER D 1 16 ? -18.432 78.673 16.700 1.00 17.93 201 SER D C 1
ATOM 2152 O O . SER D 1 16 ? -17.272 78.353 16.523 1.00 17.22 201 SER D O 1
ATOM 2155 N N . ALA D 1 17 ? -19.300 77.871 17.299 1.00 18.54 202 ALA D N 1
ATOM 2156 C CA . ALA D 1 17 ? -18.914 76.517 17.750 1.00 17.12 202 ALA D CA 1
ATOM 2157 C C . ALA D 1 17 ? -18.414 75.678 16.599 1.00 17.31 202 ALA D C 1
ATOM 2158 O O . ALA D 1 17 ? -17.483 74.887 16.734 1.00 17.22 202 ALA D O 1
ATOM 2160 N N . THR D 1 18 ? -19.098 75.806 15.472 1.00 18.25 203 THR D N 1
ATOM 2161 C CA . THR D 1 18 ? -18.797 75.029 14.302 1.00 18.40 203 THR D CA 1
ATOM 2162 C C . THR D 1 18 ? -17.471 75.500 13.737 1.00 17.50 203 THR D C 1
ATOM 2163 O O . THR D 1 18 ? -16.667 74.738 13.275 1.00 16.84 203 THR D O 1
ATOM 2167 N N . VAL D 1 19 ? -17.248 76.791 13.779 1.00 17.07 204 VAL D N 1
ATOM 2168 C CA . VAL D 1 19 ? -15.963 77.302 13.363 1.00 16.26 204 VAL D CA 1
ATOM 2169 C C . VAL D 1 19 ? -14.805 76.784 14.220 1.00 16.07 204 VAL D C 1
ATOM 2170 O O . VAL D 1 19 ? -13.778 76.404 13.683 1.00 15.84 204 VAL D O 1
ATOM 2174 N N . VAL D 1 20 ? -14.971 76.704 15.530 1.00 15.03 205 VAL D N 1
ATOM 2175 C CA . VAL D 1 20 ? -13.957 76.136 16.339 1.00 15.89 205 VAL D CA 1
ATOM 2176 C C . VAL D 1 20 ? -13.684 74.704 15.825 1.00 17.50 205 VAL D C 1
ATOM 2177 O O . VAL D 1 20 ? -12.549 74.255 15.759 1.00 17.40 205 VAL D O 1
ATOM 2181 N N . GLY D 1 21 ? -14.714 73.976 15.448 1.00 18.39 206 GLY D N 1
ATOM 2182 C CA . GLY D 1 21 ? -14.495 72.613 14.975 1.00 19.52 206 GLY D CA 1
ATOM 2183 C C . GLY D 1 21 ? -13.730 72.510 13.667 1.00 19.43 206 GLY D C 1
ATOM 2184 O O . GLY D 1 21 ? -13.183 71.493 13.367 1.00 17.64 206 GLY D O 1
ATOM 2185 N N . TRP D 1 22 ? -13.708 73.596 12.889 1.00 20.25 207 TRP D N 1
ATOM 2186 C CA . TRP D 1 22 ? -12.934 73.671 11.686 1.00 19.44 207 TRP D CA 1
ATOM 2187 C C . TRP D 1 22 ? -11.437 73.694 11.907 1.00 22.46 207 TRP D C 1
ATOM 2188 O O . TRP D 1 22 ? -10.691 73.450 10.951 1.00 23.77 207 TRP D O 1
ATOM 2199 N N . GLY D 1 23 ? -10.987 74.047 13.112 1.00 23.13 208 GLY D N 1
ATOM 2200 C CA . GLY D 1 23 ? -9.570 74.010 13.473 1.00 23.23 208 GLY D CA 1
ATOM 2201 C C . GLY D 1 23 ? -9.249 72.819 14.379 1.00 27.40 208 GLY D C 1
ATOM 2202 O O . GLY D 1 23 ? -8.199 72.173 14.243 1.00 26.48 208 GLY D O 1
ATOM 2203 N N . TYR D 1 24 ? -10.143 72.522 15.332 1.00 29.99 209 TYR D N 1
ATOM 2204 C CA . TYR D 1 24 ? -9.911 71.432 16.307 1.00 29.66 209 TYR D CA 1
ATOM 2205 C C . TYR D 1 24 ? -10.469 70.107 15.813 1.00 30.19 209 TYR D C 1
ATOM 2206 O O . TYR D 1 24 ? -11.578 69.729 16.167 1.00 26.00 209 TYR D O 1
ATOM 2215 N N . ASN D 1 25 ? -9.704 69.400 14.988 1.00 29.75 210 ASN D N 1
ATOM 2216 C CA . ASN D 1 25 ? -10.248 68.202 14.417 1.00 34.06 210 ASN D CA 1
ATOM 2217 C C . ASN D 1 25 ? -9.244 67.076 14.223 1.00 37.76 210 ASN D C 1
ATOM 2218 O O . ASN D 1 25 ? -9.437 66.246 13.336 1.00 36.99 210 ASN D O 1
ATOM 2223 N N . ASP D 1 26 ? -8.196 67.031 15.048 1.00 38.22 211 ASP D N 1
ATOM 2224 C CA . ASP D 1 26 ? -7.273 65.878 15.061 1.00 38.81 211 ASP D CA 1
ATOM 2225 C C . ASP D 1 26 ? -7.885 64.647 15.726 1.00 39.03 211 ASP D C 1
ATOM 2226 O O . ASP D 1 26 ? -7.256 64.030 16.573 1.00 42.70 211 ASP D O 1
ATOM 2231 N N . GLY D 1 27 ? -9.108 64.296 15.337 1.00 41.75 212 GLY D N 1
ATOM 2232 C CA . GLY D 1 27 ? -9.835 63.178 15.942 1.00 40.46 212 GLY D CA 1
ATOM 2233 C C . GLY D 1 27 ? -11.337 63.363 15.853 1.00 39.09 212 GLY D C 1
ATOM 2234 O O . GLY D 1 27 ? -11.810 64.259 15.163 1.00 43.38 212 GLY D O 1
ATOM 2235 N N . LYS D 1 28 ? -12.074 62.513 16.559 1.00 36.16 213 LYS D N 1
ATOM 2236 C CA . LYS D 1 28 ? -13.509 62.585 16.613 1.00 38.78 213 LYS D CA 1
ATOM 2237 C C . LYS D 1 28 ? -13.931 63.815 17.387 1.00 36.63 213 LYS D C 1
ATOM 2238 O O . LYS D 1 28 ? -13.317 64.145 18.415 1.00 35.11 213 LYS D O 1
ATOM 2244 N N . ILE D 1 29 ? -14.964 64.497 16.893 1.00 32.54 214 ILE D N 1
ATOM 2245 C CA . ILE D 1 29 ? -15.463 65.682 17.569 1.00 31.81 214 ILE D CA 1
ATOM 2246 C C . ILE D 1 29 ? -16.949 65.688 17.598 1.00 31.21 214 ILE D C 1
ATOM 2247 O O . ILE D 1 29 ? -17.606 65.103 16.756 1.00 34.37 214 ILE D O 1
ATOM 2252 N N . LEU D 1 30 ? -17.480 66.379 18.576 1.00 29.90 215 LEU D N 1
ATOM 2253 C CA . LEU D 1 30 ? -18.898 66.593 18.648 1.00 32.42 215 LEU D CA 1
ATOM 2254 C C . LEU D 1 30 ? -19.160 68.053 18.912 1.00 29.46 215 LEU D C 1
ATOM 2255 O O . LEU D 1 30 ? -18.609 68.617 19.849 1.00 28.84 215 LEU D O 1
ATOM 2260 N N . ILE D 1 31 ? -20.032 68.627 18.100 1.00 27.32 216 ILE D N 1
ATOM 2261 C CA . ILE D 1 31 ? -20.507 69.977 18.278 1.00 28.68 216 ILE D CA 1
ATOM 2262 C C . ILE D 1 31 ? -21.946 69.809 18.710 1.00 29.29 216 ILE D C 1
ATOM 2263 O O . ILE D 1 31 ? -22.724 69.251 17.969 1.00 28.43 216 ILE D O 1
ATOM 2268 N N . CYS D 1 32 ? -22.320 70.259 19.898 1.00 30.37 217 CYS D N 1
ATOM 2269 C CA . CYS D 1 32 ? -23.686 70.021 20.331 1.00 34.28 217 CYS D CA 1
ATOM 2270 C C . CYS D 1 32 ? -24.231 71.109 21.236 1.00 33.97 217 CYS D C 1
ATOM 2271 O O . CYS D 1 32 ? -23.485 71.810 21.899 1.00 28.66 217 CYS D O 1
ATOM 2274 N N . ASP D 1 33 ? -25.541 71.294 21.167 1.00 37.47 218 ASP D N 1
ATOM 2275 C CA . ASP D 1 33 ? -26.223 72.233 22.027 1.00 41.78 218 ASP D CA 1
ATOM 2276 C C . ASP D 1 33 ? -26.080 71.718 23.457 1.00 40.16 218 ASP D C 1
ATOM 2277 O O . ASP D 1 33 ? -25.974 70.520 23.697 1.00 40.27 218 ASP D O 1
ATOM 2282 N N . ILE D 1 34 ? -26.042 72.651 24.386 1.00 42.71 219 ILE D N 1
ATOM 2283 C CA . ILE D 1 34 ? -25.793 72.343 25.769 1.00 52.27 219 ILE D CA 1
ATOM 2284 C C . ILE D 1 34 ? -26.888 71.451 26.343 1.00 56.26 219 ILE D C 1
ATOM 2285 O O . ILE D 1 34 ? -26.628 70.545 27.134 1.00 58.14 219 ILE D O 1
ATOM 2290 N N . LYS D 1 35 ? -28.104 71.682 25.874 1.00 58.75 220 LYS D N 1
ATOM 2291 C CA . LYS D 1 35 ? -29.243 70.872 26.256 1.00 60.31 220 LYS D CA 1
ATOM 2292 C C . LYS D 1 35 ? -29.021 69.395 25.971 1.00 51.42 220 LYS D C 1
ATOM 2293 O O . LYS D 1 35 ? -29.662 68.564 26.574 1.00 51.47 220 LYS D O 1
ATOM 2299 N N . ASP D 1 36 ? -28.103 69.065 25.074 1.00 48.28 221 ASP D N 1
ATOM 2300 C CA . ASP D 1 36 ? -27.916 67.684 24.634 1.00 44.64 221 ASP D CA 1
ATOM 2301 C C . ASP D 1 36 ? -26.578 67.135 25.082 1.00 39.46 221 ASP D C 1
ATOM 2302 O O . ASP D 1 36 ? -26.155 66.065 24.632 1.00 35.55 221 ASP D O 1
ATOM 2307 N N . TYR D 1 37 ? -25.886 67.882 25.931 1.00 35.92 222 TYR D N 1
ATOM 2308 C CA . TYR D 1 37 ? -24.549 67.493 26.326 1.00 36.79 222 TYR D CA 1
ATOM 2309 C C . TYR D 1 37 ? -24.676 66.379 27.330 1.00 37.95 222 TYR D C 1
ATOM 2310 O O . TYR D 1 37 ? -25.450 66.506 28.274 1.00 33.47 222 TYR D O 1
ATOM 2319 N N . VAL D 1 38 ? -23.915 65.309 27.120 1.00 42.72 223 VAL D N 1
ATOM 2320 C CA . VAL D 1 38 ? -23.834 64.212 28.067 1.00 46.27 223 VAL D CA 1
ATOM 2321 C C . VAL D 1 38 ? -22.396 64.141 28.605 1.00 45.40 223 VAL D C 1
ATOM 2322 O O . VAL D 1 38 ? -21.456 63.873 27.840 1.00 44.93 223 VAL D O 1
ATOM 2326 N N . PRO D 1 39 ? -22.208 64.424 29.915 1.00 40.71 224 PRO D N 1
ATOM 2327 C CA . PRO D 1 39 ? -20.865 64.501 30.471 1.00 44.33 224 PRO D CA 1
ATOM 2328 C C . PRO D 1 39 ? -20.126 63.189 30.453 1.00 42.63 224 PRO D C 1
ATOM 2329 O O . PRO D 1 39 ? -20.739 62.138 30.362 1.00 44.80 224 PRO D O 1
ATOM 2333 N N . GLY D 1 40 ? -18.806 63.261 30.513 1.00 40.50 225 GLY D N 1
ATOM 2334 C CA . GLY D 1 40 ? -17.985 62.076 30.680 1.00 39.55 225 GLY D CA 1
ATOM 2335 C C . GLY D 1 40 ? -17.598 61.294 29.445 1.00 41.59 225 GLY D C 1
ATOM 2336 O O . GLY D 1 40 ? -17.107 60.175 29.556 1.00 43.08 225 GLY D O 1
ATOM 2337 N N . GLN D 1 41 ? -17.764 61.846 28.254 1.00 46.48 226 GLN D N 1
ATOM 2338 C CA . GLN D 1 41 ? -17.338 61.099 27.064 1.00 46.17 226 GLN D CA 1
ATOM 2339 C C . GLN D 1 41 ? -16.471 61.873 26.104 1.00 41.85 226 GLN D C 1
ATOM 2340 O O . GLN D 1 41 ? -16.517 61.670 24.892 1.00 43.00 226 GLN D O 1
ATOM 2346 N N . THR D 1 42 ? -15.617 62.711 26.651 1.00 37.42 227 THR D N 1
ATOM 2347 C CA . THR D 1 42 ? -14.779 63.537 25.827 1.00 35.01 227 THR D CA 1
ATOM 2348 C C . THR D 1 42 ? -13.490 63.811 26.560 1.00 35.86 227 THR D C 1
ATOM 2349 O O . THR D 1 42 ? -13.497 64.086 27.777 1.00 36.12 227 THR D O 1
ATOM 2353 N N . GLN D 1 43 ? -12.390 63.784 25.813 1.00 34.16 228 GLN D N 1
ATOM 2354 C CA . GLN D 1 43 ? -11.109 64.170 26.344 1.00 33.14 228 GLN D CA 1
ATOM 2355 C C . GLN D 1 43 ? -11.009 65.672 26.635 1.00 31.86 228 GLN D C 1
ATOM 2356 O O . GLN D 1 43 ? -10.339 66.070 27.583 1.00 34.64 228 GLN D O 1
ATOM 2362 N N . ASN D 1 44 ? -11.639 66.502 25.811 1.00 28.77 229 ASN D N 1
ATOM 2363 C CA . ASN D 1 44 ? -11.535 67.959 25.941 1.00 25.82 229 ASN D CA 1
ATOM 2364 C C . ASN D 1 44 ? -12.893 68.585 25.719 1.00 23.84 229 ASN D C 1
ATOM 2365 O O . ASN D 1 44 ? -13.634 68.135 24.851 1.00 23.04 229 ASN D O 1
ATOM 2370 N N . LEU D 1 45 ? -13.201 69.630 26.483 1.00 22.51 230 LEU D N 1
ATOM 2371 C CA . LEU D 1 45 ? -14.479 70.308 26.415 1.00 22.24 230 LEU D CA 1
ATOM 2372 C C . LEU D 1 45 ? -14.269 71.777 26.128 1.00 20.76 230 LEU D C 1
ATOM 2373 O O . LEU D 1 45 ? -13.479 72.377 26.791 1.00 22.53 230 LEU D O 1
ATOM 2378 N N . TYR D 1 46 ? -15.013 72.357 25.178 1.00 21.83 231 TYR D N 1
ATOM 2379 C CA . TYR D 1 46 ? -14.943 73.791 24.883 1.00 20.30 231 TYR D CA 1
ATOM 2380 C C . TYR D 1 46 ? -16.352 74.318 24.926 1.00 20.43 231 TYR D C 1
ATOM 2381 O O . TYR D 1 46 ? -17.271 73.710 24.400 1.00 19.34 231 TYR D O 1
ATOM 2390 N N . VAL D 1 47 ? -16.516 75.476 25.556 1.00 21.29 232 VAL D N 1
ATOM 2391 C CA . VAL D 1 47 ? -17.808 76.100 25.712 1.00 21.26 232 VAL D CA 1
ATOM 2392 C C . VAL D 1 47 ? -17.771 77.383 24.952 1.00 22.71 232 VAL D C 1
ATOM 2393 O O . VAL D 1 47 ? -16.897 78.246 25.162 1.00 22.60 232 VAL D O 1
ATOM 2397 N N . VAL D 1 48 ? -18.735 77.530 24.054 1.00 25.93 233 VAL D N 1
ATOM 2398 C CA . VAL D 1 48 ? -18.721 78.670 23.140 1.00 27.57 233 VAL D CA 1
ATOM 2399 C C . VAL D 1 48 ? -19.939 79.549 23.345 1.00 27.48 233 VAL D C 1
ATOM 2400 O O . VAL D 1 48 ? -21.037 79.059 23.325 1.00 26.00 233 VAL D O 1
ATOM 2404 N N . GLY D 1 49 ? -19.712 80.850 23.523 1.00 33.77 234 GLY D N 1
ATOM 2405 C CA . GLY D 1 49 ? -20.778 81.844 23.673 1.00 34.02 234 GLY D CA 1
ATOM 2406 C C . GLY D 1 49 ? -21.199 82.001 25.121 1.00 38.22 234 GLY D C 1
ATOM 2407 O O . GLY D 1 49 ? -20.994 81.088 25.948 1.00 40.27 234 GLY D O 1
ATOM 2408 N N . GLY D 1 50 ? -21.814 83.149 25.418 1.00 40.26 235 GLY D N 1
ATOM 2409 C CA . GLY D 1 50 ? -22.278 83.490 26.767 1.00 42.70 235 GLY D CA 1
ATOM 2410 C C . GLY D 1 50 ? -23.381 82.587 27.283 1.00 47.58 235 GLY D C 1
ATOM 2411 O O . GLY D 1 50 ? -23.444 82.292 28.482 1.00 52.38 235 GLY D O 1
ATOM 2412 N N . GLY D 1 51 ? -24.245 82.115 26.389 1.00 49.29 236 GLY D N 1
ATOM 2413 C CA . GLY D 1 51 ? -25.399 81.316 26.802 1.00 50.13 236 GLY D CA 1
ATOM 2414 C C . GLY D 1 51 ? -25.032 79.992 27.433 1.00 52.66 236 GLY D C 1
ATOM 2415 O O . GLY D 1 51 ? -25.584 79.601 28.477 1.00 55.53 236 GLY D O 1
ATOM 2416 N N . ALA D 1 52 ? -24.103 79.295 26.781 1.00 53.21 237 ALA D N 1
ATOM 2417 C CA . ALA D 1 52 ? -23.606 78.016 27.278 1.00 53.94 237 ALA D CA 1
ATOM 2418 C C . ALA D 1 52 ? -22.713 78.209 28.507 1.00 54.93 237 ALA D C 1
ATOM 2419 O O . ALA D 1 52 ? -22.678 77.354 29.384 1.00 51.20 237 ALA D O 1
ATOM 2421 N N . CYS D 1 53 ? -22.004 79.335 28.548 1.00 61.05 238 CYS D N 1
ATOM 2422 C CA . CYS D 1 53 ? -21.187 79.714 29.684 1.00 70.32 238 CYS D CA 1
ATOM 2423 C C . CYS D 1 53 ? -21.980 79.583 30.965 1.00 74.86 238 CYS D C 1
ATOM 2424 O O . CYS D 1 53 ? -21.581 78.878 31.904 1.00 76.37 238 CYS D O 1
ATOM 2427 N N . GLU D 1 54 ? -23.121 80.263 30.991 1.00 76.61 239 GLU D N 1
ATOM 2428 C CA . GLU D 1 54 ? -23.879 80.421 32.228 1.00 81.21 239 GLU D CA 1
ATOM 2429 C C . GLU D 1 54 ? -24.492 79.104 32.716 1.00 78.46 239 GLU D C 1
ATOM 2430 O O . GLU D 1 54 ? -24.776 78.954 33.899 1.00 85.71 239 GLU D O 1
ATOM 2436 N N . LYS D 1 55 ? -24.658 78.140 31.820 1.00 69.38 240 LYS D N 1
ATOM 2437 C CA . LYS D 1 55 ? -25.324 76.896 32.160 1.00 66.22 240 LYS D CA 1
ATOM 2438 C C . LYS D 1 55 ? -24.417 75.691 32.335 1.00 60.85 240 LYS D C 1
ATOM 2439 O O . LYS D 1 55 ? -24.890 74.627 32.720 1.00 59.91 240 LYS D O 1
ATOM 2445 N N . ILE D 1 56 ? -23.140 75.803 32.005 1.00 57.90 241 ILE D N 1
ATOM 2446 C CA . ILE D 1 56 ? -22.301 74.579 31.924 1.00 58.05 241 ILE D CA 1
ATOM 2447 C C . ILE D 1 56 ? -21.922 74.024 33.322 1.00 55.85 241 ILE D C 1
ATOM 2448 O O . ILE D 1 56 ? -21.954 72.803 33.541 1.00 51.45 241 ILE D O 1
ATOM 2453 N N . SER D 1 57 ? -21.593 74.908 34.261 1.00 60.21 242 SER D N 1
ATOM 2454 C CA . SER D 1 57 ? -21.146 74.470 35.591 1.00 69.86 242 SER D CA 1
ATOM 2455 C C . SER D 1 57 ? -22.209 73.618 36.256 1.00 73.72 242 SER D C 1
ATOM 2456 O O . SER D 1 57 ? -21.906 72.614 36.903 1.00 77.24 242 SER D O 1
ATOM 2459 N N . SER D 1 58 ? -23.459 74.028 36.071 1.00 74.85 243 SER D N 1
ATOM 2460 C CA . SER D 1 58 ? -24.596 73.322 36.627 1.00 74.17 243 SER D CA 1
ATOM 2461 C C . SER D 1 58 ? -24.919 72.025 35.881 1.00 70.42 243 SER D C 1
ATOM 2462 O O . SER D 1 58 ? -25.807 71.299 36.295 1.00 71.75 243 SER D O 1
ATOM 2465 N N . ILE D 1 59 ? -24.193 71.726 34.804 1.00 67.01 244 ILE D N 1
ATOM 2466 C CA . ILE D 1 59 ? -24.369 70.476 34.046 1.00 62.78 244 ILE D CA 1
ATOM 2467 C C . ILE D 1 59 ? -23.218 69.476 34.196 1.00 58.59 244 ILE D C 1
ATOM 2468 O O . ILE D 1 59 ? -23.416 68.270 34.000 1.00 59.23 244 ILE D O 1
ATOM 2473 N N . THR D 1 60 ? -22.016 69.969 34.500 1.00 55.03 245 THR D N 1
ATOM 2474 C CA . THR D 1 60 ? -20.817 69.114 34.547 1.00 52.02 245 THR D CA 1
ATOM 2475 C C . THR D 1 60 ? -19.775 69.716 35.478 1.00 50.98 245 THR D C 1
ATOM 2476 O O . THR D 1 60 ? -19.697 70.936 35.642 1.00 47.60 245 THR D O 1
ATOM 2480 N N . LYS D 1 61 ? -18.971 68.836 36.068 1.00 58.39 246 LYS D N 1
ATOM 2481 C CA . LYS D 1 61 ? -17.814 69.219 36.898 1.00 60.09 246 LYS D CA 1
ATOM 2482 C C . LYS D 1 61 ? -16.494 69.243 36.111 1.00 52.79 246 LYS D C 1
ATOM 2483 O O . LYS D 1 61 ? -15.436 69.554 36.670 1.00 55.42 246 LYS D O 1
ATOM 2489 N N . GLU D 1 62 ? -16.555 68.883 34.832 1.00 46.34 247 GLU D N 1
ATOM 2490 C CA . GLU D 1 62 ? -15.383 68.833 33.966 1.00 42.69 247 GLU D CA 1
ATOM 2491 C C . GLU D 1 62 ? -14.730 70.218 33.754 1.00 36.57 247 GLU D C 1
ATOM 2492 O O . GLU D 1 62 ? -15.374 71.272 33.779 1.00 30.65 247 GLU D O 1
ATOM 2498 N N . LYS D 1 63 ? -13.429 70.196 33.564 1.00 32.48 248 LYS D N 1
ATOM 2499 C CA . LYS D 1 63 ? -12.717 71.377 33.156 1.00 32.85 248 LYS D CA 1
ATOM 2500 C C . LYS D 1 63 ? -13.013 71.698 31.677 1.00 28.15 248 LYS D C 1
ATOM 2501 O O . LYS D 1 63 ? -13.223 70.800 30.876 1.00 24.68 248 LYS D O 1
ATOM 2507 N N . PHE D 1 64 ? -12.994 72.973 31.318 1.00 23.85 249 PHE D N 1
ATOM 2508 C CA . PHE D 1 64 ? -13.239 73.349 29.932 1.00 23.70 249 PHE D CA 1
ATOM 2509 C C . PHE D 1 64 ? -12.553 74.670 29.671 1.00 23.90 249 PHE D C 1
ATOM 2510 O O . PHE D 1 64 ? -12.052 75.300 30.569 1.00 21.08 249 PHE D O 1
ATOM 2518 N N . ILE D 1 65 ? -12.556 75.057 28.408 1.00 25.63 250 ILE D N 1
ATOM 2519 C CA . ILE D 1 65 ? -12.085 76.313 27.969 1.00 27.71 250 ILE D CA 1
ATOM 2520 C C . ILE D 1 65 ? -13.347 77.011 27.500 1.00 26.87 250 ILE D C 1
ATOM 2521 O O . ILE D 1 65 ? -14.294 76.360 27.039 1.00 25.87 250 ILE D O 1
ATOM 2526 N N A MET D 1 66 ? -13.336 78.329 27.624 0.50 27.06 251 MET D N 1
ATOM 2527 N N B MET D 1 66 ? -13.379 78.331 27.683 0.50 26.75 251 MET D N 1
ATOM 2528 C CA A MET D 1 66 ? -14.428 79.180 27.223 0.50 28.32 251 MET D CA 1
ATOM 2529 C CA B MET D 1 66 ? -14.472 79.196 27.240 0.50 27.82 251 MET D CA 1
ATOM 2530 C C A MET D 1 66 ? -14.031 80.030 26.046 0.50 26.84 251 MET D C 1
ATOM 2531 C C B MET D 1 66 ? -14.042 80.026 26.056 0.50 26.58 251 MET D C 1
ATOM 2532 O O A MET D 1 66 ? -12.950 80.615 26.047 0.50 25.98 251 MET D O 1
ATOM 2533 O O B MET D 1 66 ? -12.950 80.590 26.061 0.50 25.76 251 MET D O 1
ATOM 2542 N N . ILE D 1 67 ? -14.922 80.130 25.071 1.00 25.19 252 ILE D N 1
ATOM 2543 C CA . ILE D 1 67 ? -14.726 81.005 23.936 1.00 26.62 252 ILE D CA 1
ATOM 2544 C C . ILE D 1 67 ? -15.967 81.876 23.945 1.00 27.68 252 ILE D C 1
ATOM 2545 O O . ILE D 1 67 ? -17.061 81.414 23.634 1.00 30.37 252 ILE D O 1
ATOM 2550 N N . LYS D 1 68 ? -15.851 83.107 24.395 1.00 32.35 253 LYS D N 1
ATOM 2551 C CA . LYS D 1 68 ? -17.037 83.960 24.479 1.00 36.65 253 LYS D CA 1
ATOM 2552 C C . LYS D 1 68 ? -16.685 85.425 24.358 1.00 37.10 253 LYS D C 1
ATOM 2553 O O . LYS D 1 68 ? -15.694 85.874 24.911 1.00 38.87 253 LYS D O 1
ATOM 2559 N N . GLY D 1 69 ? -17.490 86.157 23.597 1.00 40.45 254 GLY D N 1
ATOM 2560 C CA . GLY D 1 69 ? -17.401 87.617 23.523 1.00 37.89 254 GLY D CA 1
ATOM 2561 C C . GLY D 1 69 ? -18.700 88.297 23.964 1.00 38.61 254 GLY D C 1
ATOM 2562 O O . GLY D 1 69 ? -19.663 87.667 24.399 1.00 35.88 254 GLY D O 1
ATOM 2563 N N . ASN D 1 70 ? -18.716 89.604 23.817 1.00 41.09 255 ASN D N 1
ATOM 2564 C CA . ASN D 1 70 ? -19.864 90.405 24.174 1.00 47.94 255 ASN D CA 1
ATOM 2565 C C . ASN D 1 70 ? -21.107 90.174 23.333 1.00 45.83 255 ASN D C 1
ATOM 2566 O O . ASN D 1 70 ? -22.230 90.304 23.836 1.00 41.22 255 ASN D O 1
ATOM 2571 N N . ASP D 1 71 ? -20.879 89.932 22.041 1.00 41.74 256 ASP D N 1
ATOM 2572 C CA . ASP D 1 71 ? -21.923 89.664 21.073 1.00 40.62 256 ASP D CA 1
ATOM 2573 C C . ASP D 1 71 ? -21.421 88.600 20.079 1.00 36.54 256 ASP D C 1
ATOM 2574 O O . ASP D 1 71 ? -20.278 88.113 20.163 1.00 33.04 256 ASP D O 1
ATOM 2579 N N . ARG D 1 72 ? -22.296 88.242 19.151 1.00 32.22 257 ARG D N 1
ATOM 2580 C CA . ARG D 1 72 ? -22.052 87.107 18.289 1.00 30.75 257 ARG D CA 1
ATOM 2581 C C . ARG D 1 72 ? -20.793 87.273 17.468 1.00 28.70 257 ARG D C 1
ATOM 2582 O O . ARG D 1 72 ? -20.071 86.327 17.258 1.00 24.34 257 ARG D O 1
ATOM 2590 N N . PHE D 1 73 ? -20.533 88.500 17.025 1.00 27.25 258 PHE D N 1
ATOM 2591 C CA . PHE D 1 73 ? -19.399 88.771 16.184 1.00 26.90 258 PHE D CA 1
ATOM 2592 C C . PHE D 1 73 ? -18.132 88.678 16.970 1.00 27.27 258 PHE D C 1
ATOM 2593 O O . PHE D 1 73 ? -17.137 88.125 16.512 1.00 24.61 258 PHE D O 1
ATOM 2601 N N . ASP D 1 74 ? -18.168 89.235 18.163 1.00 29.25 259 ASP D N 1
ATOM 2602 C CA . ASP D 1 74 ? -17.023 89.181 19.041 1.00 30.64 259 ASP D CA 1
ATOM 2603 C C . ASP D 1 74 ? -16.703 87.709 19.367 1.00 26.60 259 ASP D C 1
ATOM 2604 O O . ASP D 1 74 ? -15.566 87.301 19.392 1.00 27.93 259 ASP D O 1
ATOM 2609 N N . THR D 1 75 ? -17.727 86.914 19.588 1.00 23.47 260 THR D N 1
ATOM 2610 C CA . THR D 1 75 ? -17.533 85.515 19.873 1.00 22.01 260 THR D CA 1
ATOM 2611 C C . THR D 1 75 ? -16.950 84.814 18.660 1.00 20.74 260 THR D C 1
ATOM 2612 O O . THR D 1 75 ? -16.108 83.920 18.784 1.00 19.69 260 THR D O 1
ATOM 2616 N N . LEU D 1 76 ? -17.389 85.244 17.487 1.00 21.15 261 LEU D N 1
ATOM 2617 C CA . LEU D 1 76 ? -16.942 84.624 16.254 1.00 21.95 261 LEU D CA 1
ATOM 2618 C C . LEU D 1 76 ? -15.496 84.969 16.044 1.00 22.50 261 LEU D C 1
ATOM 2619 O O . LEU D 1 76 ? -14.708 84.096 15.684 1.00 23.71 261 LEU D O 1
ATOM 2624 N N . TYR D 1 77 ? -15.113 86.201 16.369 1.00 23.62 262 TYR D N 1
ATOM 2625 C CA . TYR D 1 77 ? -13.719 86.589 16.211 1.00 25.12 262 TYR D CA 1
ATOM 2626 C C . TYR D 1 77 ? -12.839 85.831 17.202 1.00 24.37 262 TYR D C 1
ATOM 2627 O O . TYR D 1 77 ? -11.685 85.475 16.881 1.00 25.54 262 TYR D O 1
ATOM 2636 N N . LYS D 1 78 ? -13.348 85.609 18.401 1.00 21.59 263 LYS D N 1
ATOM 2637 C CA . LYS D 1 78 ? -12.593 84.829 19.375 1.00 23.06 263 LYS D CA 1
ATOM 2638 C C . LYS D 1 78 ? -12.440 83.382 18.975 1.00 21.62 263 LYS D C 1
ATOM 2639 O O . LYS D 1 78 ? -11.418 82.780 19.212 1.00 22.46 263 LYS D O 1
ATOM 2645 N N . ALA D 1 79 ? -13.429 82.843 18.306 1.00 20.24 264 ALA D N 1
ATOM 2646 C CA . ALA D 1 79 ? -13.340 81.473 17.840 1.00 19.79 264 ALA D CA 1
ATOM 2647 C C . ALA D 1 79 ? -12.304 81.338 16.744 1.00 19.04 264 ALA D C 1
ATOM 2648 O O . ALA D 1 79 ? -11.529 80.404 16.719 1.00 19.53 264 ALA D O 1
ATOM 2650 N N . LEU D 1 80 ? -12.279 82.302 15.836 1.00 20.49 265 LEU D N 1
ATOM 2651 C CA . LEU D 1 80 ? -11.244 82.347 14.820 1.00 21.02 265 LEU D CA 1
ATOM 2652 C C . LEU D 1 80 ? -9.884 82.507 15.405 1.00 23.64 265 LEU D C 1
ATOM 2653 O O . LEU D 1 80 ? -8.966 81.772 15.003 1.00 26.77 265 LEU D O 1
ATOM 2658 N N . ASP D 1 81 ? -9.727 83.465 16.324 1.00 25.33 266 ASP D N 1
ATOM 2659 C CA . ASP D 1 81 ? -8.457 83.641 17.028 1.00 29.31 266 ASP D CA 1
ATOM 2660 C C . ASP D 1 81 ? -8.025 82.349 17.719 1.00 26.43 266 ASP D C 1
ATOM 2661 O O . ASP D 1 81 ? -6.872 82.001 17.689 1.00 25.63 266 ASP D O 1
ATOM 2666 N N . PHE D 1 82 ? -8.960 81.631 18.323 1.00 26.60 267 PHE D N 1
ATOM 2667 C CA . PHE D 1 82 ? -8.632 80.455 19.114 1.00 25.83 267 PHE D CA 1
ATOM 2668 C C . PHE D 1 82 ? -8.010 79.389 18.241 1.00 25.69 267 PHE D C 1
ATOM 2669 O O . PHE D 1 82 ? -7.189 78.600 18.685 1.00 26.14 267 PHE D O 1
ATOM 2677 N N . ILE D 1 83 ? -8.427 79.337 16.988 1.00 27.03 268 ILE D N 1
ATOM 2678 C CA . ILE D 1 83 ? -7.881 78.338 16.058 1.00 27.11 268 ILE D CA 1
ATOM 2679 C C . ILE D 1 83 ? -6.844 78.933 15.108 1.00 29.85 268 ILE D C 1
ATOM 2680 O O . ILE D 1 83 ? -6.582 78.387 14.039 1.00 27.07 268 ILE D O 1
ATOM 2685 N N . ASN D 1 84 ? -6.279 80.080 15.471 1.00 32.00 269 ASN D N 1
ATOM 2686 C CA . ASN D 1 84 ? -5.202 80.702 14.691 1.00 34.47 269 ASN D CA 1
ATOM 2687 C C . ASN D 1 84 ? -5.589 81.015 13.272 1.00 32.25 269 ASN D C 1
ATOM 2688 O O . ASN D 1 84 ? -4.858 80.733 12.353 1.00 31.59 269 ASN D O 1
ATOM 2693 N N . ARG D 1 85 ? -6.764 81.592 13.122 1.00 35.05 270 ARG D N 1
ATOM 2694 C CA . ARG D 1 85 ? -7.297 82.002 11.821 1.00 37.93 270 ARG D CA 1
ATOM 2695 C C . ARG D 1 85 ? -7.904 83.388 11.973 1.00 40.86 270 ARG D C 1
ATOM 2696 O O . ARG D 1 85 ? -7.563 84.098 12.935 1.00 45.57 270 ARG D O 1
ATOM 2705 N N . MET E 1 1 ? 4.075 83.350 -34.077 1.00 51.45 186 MET E N 1
ATOM 2706 C CA . MET E 1 1 ? 3.246 82.822 -32.964 1.00 45.99 186 MET E CA 1
ATOM 2707 C C . MET E 1 1 ? 4.063 82.768 -31.668 1.00 37.62 186 MET E C 1
ATOM 2708 O O . MET E 1 1 ? 4.947 83.600 -31.500 1.00 40.81 186 MET E O 1
ATOM 2713 N N . TYR E 1 2 ? 3.766 81.857 -30.736 1.00 27.65 187 TYR E N 1
ATOM 2714 C CA . TYR E 1 2 ? 4.519 81.823 -29.479 1.00 24.09 187 TYR E CA 1
ATOM 2715 C C . TYR E 1 2 ? 5.612 80.799 -29.591 1.00 22.97 187 TYR E C 1
ATOM 2716 O O . TYR E 1 2 ? 5.385 79.693 -30.114 1.00 24.00 187 TYR E O 1
ATOM 2725 N N . LYS E 1 3 ? 6.807 81.176 -29.138 1.00 20.46 188 LYS E N 1
ATOM 2726 C CA . LYS E 1 3 ? 7.882 80.199 -28.958 1.00 22.42 188 LYS E CA 1
ATOM 2727 C C . LYS E 1 3 ? 7.573 79.134 -27.891 1.00 20.01 188 LYS E C 1
ATOM 2728 O O . LYS E 1 3 ? 7.789 77.932 -28.134 1.00 17.04 188 LYS E O 1
ATOM 2734 N N . HIS E 1 4 ? 7.051 79.580 -26.740 1.00 18.62 189 HIS E N 1
ATOM 2735 C CA . HIS E 1 4 ? 6.729 78.672 -25.632 1.00 18.56 189 HIS E CA 1
ATOM 2736 C C . HIS E 1 4 ? 5.395 78.985 -25.024 1.00 18.30 189 HIS E C 1
ATOM 2737 O O . HIS E 1 4 ? 5.100 80.156 -24.727 1.00 19.80 189 HIS E O 1
ATOM 2744 N N . THR E 1 5 ? 4.571 77.976 -24.825 1.00 16.59 190 THR E N 1
ATOM 2745 C CA . THR E 1 5 ? 3.367 78.204 -24.042 1.00 17.52 190 THR E CA 1
ATOM 2746 C C . THR E 1 5 ? 3.422 77.316 -22.820 1.00 17.40 190 THR E C 1
ATOM 2747 O O . THR E 1 5 ? 3.751 76.118 -22.900 1.00 17.40 190 THR E O 1
ATOM 2751 N N . ILE E 1 6 ? 3.143 77.916 -21.686 1.00 17.07 191 ILE E N 1
ATOM 2752 C CA . ILE E 1 6 ? 3.165 77.219 -20.406 1.00 17.57 191 ILE E CA 1
ATOM 2753 C C . ILE E 1 6 ? 1.781 77.261 -19.776 1.00 18.06 191 ILE E C 1
ATOM 2754 O O . ILE E 1 6 ? 1.211 78.315 -19.546 1.00 16.83 191 ILE E O 1
ATOM 2759 N N . VAL E 1 7 ? 1.272 76.082 -19.492 1.00 18.99 192 VAL E N 1
ATOM 2760 C CA . VAL E 1 7 ? -0.090 75.906 -19.106 1.00 21.76 192 VAL E CA 1
ATOM 2761 C C . VAL E 1 7 ? -0.158 75.379 -17.698 1.00 21.15 192 VAL E C 1
ATOM 2762 O O . VAL E 1 7 ? 0.622 74.520 -17.300 1.00 23.37 192 VAL E O 1
ATOM 2766 N N . TYR E 1 8 ? -1.076 75.920 -16.933 1.00 21.12 193 TYR E N 1
ATOM 2767 C CA . TYR E 1 8 ? -1.228 75.523 -15.534 1.00 21.55 193 TYR E CA 1
ATOM 2768 C C . TYR E 1 8 ? -2.723 75.435 -15.193 1.00 22.83 193 TYR E C 1
ATOM 2769 O O . TYR E 1 8 ? -3.560 75.971 -15.921 1.00 19.84 193 TYR E O 1
ATOM 2778 N N . ASP E 1 9 ? -3.060 74.746 -14.115 1.00 25.90 194 ASP E N 1
ATOM 2779 C CA . ASP E 1 9 ? -4.437 74.795 -13.618 1.00 32.61 194 ASP E CA 1
ATOM 2780 C C . ASP E 1 9 ? -4.416 75.385 -12.212 1.00 32.35 194 ASP E C 1
ATOM 2781 O O . ASP E 1 9 ? -3.880 74.770 -11.309 1.00 31.73 194 ASP E O 1
ATOM 2786 N N . GLY E 1 10 ? -4.961 76.591 -12.055 1.00 32.68 195 GLY E N 1
ATOM 2787 C CA . GLY E 1 10 ? -5.153 77.205 -10.733 1.00 32.78 195 GLY E CA 1
ATOM 2788 C C . GLY E 1 10 ? -4.039 78.152 -10.303 1.00 35.89 195 GLY E C 1
ATOM 2789 O O . GLY E 1 10 ? -2.936 78.138 -10.872 1.00 32.49 195 GLY E O 1
ATOM 2790 N N . GLU E 1 11 ? -4.326 78.935 -9.259 1.00 36.15 196 GLU E N 1
ATOM 2791 C CA . GLU E 1 11 ? -3.437 79.988 -8.776 1.00 38.47 196 GLU E CA 1
ATOM 2792 C C . GLU E 1 11 ? -2.164 79.483 -8.124 1.00 35.13 196 GLU E C 1
ATOM 2793 O O . GLU E 1 11 ? -1.168 80.214 -8.052 1.00 33.85 196 GLU E O 1
ATOM 2799 N N . VAL E 1 12 ? -2.173 78.240 -7.667 1.00 31.23 197 VAL E N 1
ATOM 2800 C CA . VAL E 1 12 ? -0.989 77.701 -7.031 1.00 29.84 197 VAL E CA 1
ATOM 2801 C C . VAL E 1 12 ? 0.016 77.350 -8.120 1.00 27.90 197 VAL E C 1
ATOM 2802 O O . VAL E 1 12 ? 1.141 77.832 -8.076 1.00 27.45 197 VAL E O 1
ATOM 2806 N N . ASP E 1 13 ? -0.396 76.534 -9.096 1.00 26.99 198 ASP E N 1
ATOM 2807 C CA . ASP E 1 13 ? 0.521 76.080 -10.145 1.00 27.43 198 ASP E CA 1
ATOM 2808 C C . ASP E 1 13 ? 0.910 77.198 -11.097 1.00 23.20 198 ASP E C 1
ATOM 2809 O O . ASP E 1 13 ? 1.886 77.114 -11.798 1.00 21.07 198 ASP E O 1
ATOM 2814 N N . LYS E 1 14 ? 0.135 78.245 -11.112 1.00 22.66 199 LYS E N 1
ATOM 2815 C CA . LYS E 1 14 ? 0.542 79.469 -11.796 1.00 26.14 199 LYS E CA 1
ATOM 2816 C C . LYS E 1 14 ? 1.957 79.923 -11.416 1.00 23.53 199 LYS E C 1
ATOM 2817 O O . LYS E 1 14 ? 2.738 80.340 -12.259 1.00 22.11 199 LYS E O 1
ATOM 2823 N N . ILE E 1 15 ? 2.310 79.771 -10.150 1.00 21.66 200 ILE E N 1
ATOM 2824 C CA . ILE E 1 15 ? 3.632 80.153 -9.679 1.00 20.49 200 ILE E CA 1
ATOM 2825 C C . ILE E 1 15 ? 4.724 79.341 -10.354 1.00 20.41 200 ILE E C 1
ATOM 2826 O O . ILE E 1 15 ? 5.678 79.911 -10.902 1.00 21.16 200 ILE E O 1
ATOM 2831 N N . SER E 1 16 ? 4.605 78.018 -10.306 1.00 18.29 201 SER E N 1
ATOM 2832 C CA . SER E 1 16 ? 5.550 77.183 -10.982 1.00 17.77 201 SER E CA 1
ATOM 2833 C C . SER E 1 16 ? 5.609 77.440 -12.472 1.00 18.06 201 SER E C 1
ATOM 2834 O O . SER E 1 16 ? 6.701 77.500 -13.068 1.00 17.61 201 SER E O 1
ATOM 2837 N N . ALA E 1 17 ? 4.455 77.656 -13.085 1.00 17.22 202 ALA E N 1
ATOM 2838 C CA . ALA E 1 17 ? 4.466 77.954 -14.513 1.00 16.64 202 ALA E CA 1
ATOM 2839 C C . ALA E 1 17 ? 5.235 79.209 -14.822 1.00 14.20 202 ALA E C 1
ATOM 2840 O O . ALA E 1 17 ? 5.889 79.304 -15.856 1.00 13.04 202 ALA E O 1
ATOM 2842 N N . THR E 1 18 ? 5.091 80.184 -13.952 1.00 13.76 203 THR E N 1
ATOM 2843 C CA . THR E 1 18 ? 5.676 81.503 -14.135 1.00 14.22 203 THR E CA 1
ATOM 2844 C C . THR E 1 18 ? 7.169 81.428 -14.014 1.00 15.46 203 THR E C 1
ATOM 2845 O O . THR E 1 18 ? 7.881 82.053 -14.792 1.00 17.15 203 THR E O 1
ATOM 2849 N N . VAL E 1 19 ? 7.638 80.625 -13.063 1.00 14.98 204 VAL E N 1
ATOM 2850 C CA . VAL E 1 19 ? 9.040 80.281 -12.929 1.00 14.79 204 VAL E CA 1
ATOM 2851 C C . VAL E 1 19 ? 9.609 79.580 -14.157 1.00 16.06 204 VAL E C 1
ATOM 2852 O O . VAL E 1 19 ? 10.713 79.895 -14.604 1.00 15.62 204 VAL E O 1
ATOM 2856 N N . VAL E 1 20 ? 8.872 78.636 -14.719 1.00 16.27 205 VAL E N 1
ATOM 2857 C CA . VAL E 1 20 ? 9.310 78.016 -15.943 1.00 16.59 205 VAL E CA 1
ATOM 2858 C C . VAL E 1 20 ? 9.479 79.090 -17.015 1.00 17.33 205 VAL E C 1
ATOM 2859 O O . VAL E 1 20 ? 10.387 79.020 -17.830 1.00 18.60 205 VAL E O 1
ATOM 2863 N N . GLY E 1 21 ? 8.573 80.059 -17.030 1.00 18.84 206 GLY E N 1
ATOM 2864 C CA . GLY E 1 21 ? 8.618 81.157 -17.981 1.00 19.59 206 GLY E CA 1
ATOM 2865 C C . GLY E 1 21 ? 9.835 82.044 -17.772 1.00 19.28 206 GLY E C 1
ATOM 2866 O O . GLY E 1 21 ? 10.373 82.582 -18.738 1.00 18.25 206 GLY E O 1
ATOM 2867 N N . TRP E 1 22 ? 10.297 82.174 -16.516 1.00 19.25 207 TRP E N 1
ATOM 2868 C CA . TRP E 1 22 ? 11.561 82.863 -16.261 1.00 18.84 207 TRP E CA 1
ATOM 2869 C C . TRP E 1 22 ? 12.738 82.203 -16.887 1.00 19.24 207 TRP E C 1
ATOM 2870 O O . TRP E 1 22 ? 13.712 82.885 -17.181 1.00 23.35 207 TRP E O 1
ATOM 2881 N N . GLY E 1 23 ? 12.737 80.880 -16.992 1.00 19.69 208 GLY E N 1
ATOM 2882 C CA . GLY E 1 23 ? 13.873 80.164 -17.592 1.00 19.67 208 GLY E CA 1
ATOM 2883 C C . GLY E 1 23 ? 13.798 80.066 -19.091 1.00 20.59 208 GLY E C 1
ATOM 2884 O O . GLY E 1 23 ? 14.811 79.919 -19.755 1.00 23.19 208 GLY E O 1
ATOM 2885 N N . TYR E 1 24 ? 12.586 80.126 -19.633 1.00 24.16 209 TYR E N 1
ATOM 2886 C CA . TYR E 1 24 ? 12.364 79.933 -21.075 1.00 25.15 209 TYR E CA 1
ATOM 2887 C C . TYR E 1 24 ? 11.936 81.263 -21.648 1.00 27.28 209 TYR E C 1
ATOM 2888 O O . TYR E 1 24 ? 10.832 81.414 -22.211 1.00 26.48 209 TYR E O 1
ATOM 2897 N N . ASN E 1 25 ? 12.812 82.247 -21.458 1.00 26.86 210 ASN E N 1
ATOM 2898 C CA . ASN E 1 25 ? 12.466 83.636 -21.776 1.00 27.66 210 ASN E CA 1
ATOM 2899 C C . ASN E 1 25 ? 13.224 84.093 -23.001 1.00 29.18 210 ASN E C 1
ATOM 2900 O O . ASN E 1 25 ? 13.680 85.234 -23.043 1.00 32.39 210 ASN E O 1
ATOM 2905 N N . ASP E 1 26 ? 13.369 83.189 -23.968 1.00 25.84 211 ASP E N 1
ATOM 2906 C CA . ASP E 1 26 ? 14.183 83.388 -25.144 1.00 27.32 211 ASP E CA 1
ATOM 2907 C C . ASP E 1 26 ? 13.307 83.618 -26.370 1.00 26.38 211 ASP E C 1
ATOM 2908 O O . ASP E 1 26 ? 13.759 83.437 -27.467 1.00 25.53 211 ASP E O 1
ATOM 2913 N N . GLY E 1 27 ? 12.044 83.994 -26.168 1.00 28.21 212 GLY E N 1
ATOM 2914 C CA . GLY E 1 27 ? 11.112 84.165 -27.265 1.00 26.76 212 GLY E CA 1
ATOM 2915 C C . GLY E 1 27 ? 9.832 84.723 -26.734 1.00 25.64 212 GLY E C 1
ATOM 2916 O O . GLY E 1 27 ? 9.766 85.061 -25.580 1.00 25.77 212 GLY E O 1
ATOM 2917 N N . LYS E 1 28 ? 8.820 84.822 -27.573 1.00 26.11 213 LYS E N 1
ATOM 2918 C CA . LYS E 1 28 ? 7.483 85.184 -27.101 1.00 29.43 213 LYS E CA 1
ATOM 2919 C C . LYS E 1 28 ? 6.887 83.992 -26.307 1.00 26.12 213 LYS E C 1
ATOM 2920 O O . LYS E 1 28 ? 6.841 82.863 -26.785 1.00 21.54 213 LYS E O 1
ATOM 2926 N N . ILE E 1 29 ? 6.461 84.252 -25.080 1.00 24.17 214 ILE E N 1
ATOM 2927 C CA . ILE E 1 29 ? 5.915 83.203 -24.316 1.00 25.13 214 ILE E CA 1
ATOM 2928 C C . ILE E 1 29 ? 4.584 83.568 -23.830 1.00 25.40 214 ILE E C 1
ATOM 2929 O O . ILE E 1 29 ? 4.249 84.756 -23.698 1.00 25.88 214 ILE E O 1
ATOM 2934 N N . LEU E 1 30 ? 3.811 82.527 -23.562 1.00 24.19 215 LEU E N 1
ATOM 2935 C CA . LEU E 1 30 ? 2.505 82.706 -23.006 1.00 23.05 215 LEU E CA 1
ATOM 2936 C C . LEU E 1 30 ? 2.356 81.780 -21.849 1.00 22.53 215 LEU E C 1
ATOM 2937 O O . LEU E 1 30 ? 2.491 80.578 -21.999 1.00 19.47 215 LEU E O 1
ATOM 2942 N N . ILE E 1 31 ? 2.040 82.358 -20.701 1.00 25.20 216 ILE E N 1
ATOM 2943 C CA . ILE E 1 31 ? 1.646 81.621 -19.518 1.00 26.93 216 ILE E CA 1
ATOM 2944 C C . ILE E 1 31 ? 0.132 81.732 -19.392 1.00 27.42 216 ILE E C 1
ATOM 2945 O O . ILE E 1 31 ? -0.413 82.809 -19.258 1.00 23.35 216 ILE E O 1
ATOM 2950 N N . CYS E 1 32 ? -0.564 80.614 -19.484 1.00 27.55 217 CYS E N 1
ATOM 2951 C CA . CYS E 1 32 ? -1.981 80.692 -19.292 1.00 30.27 217 CYS E CA 1
ATOM 2952 C C . CYS E 1 32 ? -2.604 79.502 -18.611 1.00 27.40 217 CYS E C 1
ATOM 2953 O O . CYS E 1 32 ? -2.119 78.403 -18.703 1.00 23.63 217 CYS E O 1
ATOM 2956 N N . ASP E 1 33 ? -3.697 79.760 -17.904 1.00 28.86 218 ASP E N 1
ATOM 2957 C CA . ASP E 1 33 ? -4.502 78.696 -17.353 1.00 29.84 218 ASP E CA 1
ATOM 2958 C C . ASP E 1 33 ? -4.980 77.767 -18.467 1.00 27.15 218 ASP E C 1
ATOM 2959 O O . ASP E 1 33 ? -5.217 78.198 -19.553 1.00 24.19 218 ASP E O 1
ATOM 2964 N N . ILE E 1 34 ? -5.075 76.483 -18.180 1.00 30.36 219 ILE E N 1
ATOM 2965 C CA . ILE E 1 34 ? -5.462 75.479 -19.172 1.00 34.99 219 ILE E CA 1
ATOM 2966 C C . ILE E 1 34 ? -6.848 75.660 -19.775 1.00 37.97 219 ILE E C 1
ATOM 2967 O O . ILE E 1 34 ? -7.079 75.308 -20.919 1.00 36.58 219 ILE E O 1
ATOM 2972 N N . LYS E 1 35 ? -7.771 76.204 -18.998 1.00 43.06 220 LYS E N 1
ATOM 2973 C CA . LYS E 1 35 ? -9.096 76.547 -19.503 1.00 42.55 220 LYS E CA 1
ATOM 2974 C C . LYS E 1 35 ? -9.042 77.479 -20.707 1.00 37.91 220 LYS E C 1
ATOM 2975 O O . LYS E 1 35 ? -9.975 77.499 -21.471 1.00 41.10 220 LYS E O 1
ATOM 2981 N N . ASP E 1 36 ? -7.951 78.231 -20.848 1.00 34.26 221 ASP E N 1
ATOM 2982 C CA . ASP E 1 36 ? -7.775 79.265 -21.873 1.00 34.35 221 ASP E CA 1
ATOM 2983 C C . ASP E 1 36 ? -6.777 78.890 -22.950 1.00 30.96 221 ASP E C 1
ATOM 2984 O O . ASP E 1 36 ? -6.460 79.681 -23.808 1.00 30.88 221 ASP E O 1
ATOM 2989 N N . TYR E 1 37 ? -6.299 77.666 -22.897 1.00 28.72 222 TYR E N 1
ATOM 2990 C CA . TYR E 1 37 ? -5.396 77.202 -23.872 1.00 29.33 222 TYR E CA 1
ATOM 2991 C C . TYR E 1 37 ? -6.023 77.028 -25.288 1.00 30.48 222 TYR E C 1
ATOM 2992 O O . TYR E 1 37 ? -6.938 76.266 -25.481 1.00 27.68 222 TYR E O 1
ATOM 3001 N N . VAL E 1 38 ? -5.469 77.738 -26.262 1.00 30.23 223 VAL E N 1
ATOM 3002 C CA . VAL E 1 38 ? -5.878 77.662 -27.664 1.00 27.11 223 VAL E CA 1
ATOM 3003 C C . VAL E 1 38 ? -4.837 76.854 -28.452 1.00 26.33 223 VAL E C 1
ATOM 3004 O O . VAL E 1 38 ? -3.752 77.362 -28.742 1.00 24.33 223 VAL E O 1
ATOM 3008 N N . PRO E 1 39 ? -5.137 75.579 -28.772 1.00 26.91 224 PRO E N 1
ATOM 3009 C CA . PRO E 1 39 ? -4.139 74.780 -29.446 1.00 29.48 224 PRO E CA 1
ATOM 3010 C C . PRO E 1 39 ? -3.754 75.387 -30.804 1.00 29.45 224 PRO E C 1
ATOM 3011 O O . PRO E 1 39 ? -4.474 76.203 -31.348 1.00 26.95 224 PRO E O 1
ATOM 3015 N N . GLY E 1 40 ? -2.596 75.010 -31.311 1.00 30.52 225 GLY E N 1
ATOM 3016 C CA . GLY E 1 40 ? -2.187 75.414 -32.648 1.00 30.67 225 GLY E CA 1
ATOM 3017 C C . GLY E 1 40 ? -1.387 76.697 -32.814 1.00 30.29 225 GLY E C 1
ATOM 3018 O O . GLY E 1 40 ? -1.041 77.046 -33.931 1.00 31.26 225 GLY E O 1
ATOM 3019 N N . GLN E 1 41 ? -1.053 77.400 -31.741 1.00 28.59 226 GLN E N 1
ATOM 3020 C CA . GLN E 1 41 ? -0.310 78.659 -31.892 1.00 27.62 226 GLN E CA 1
ATOM 3021 C C . GLN E 1 41 ? 1.000 78.722 -31.115 1.00 24.67 226 GLN E C 1
ATOM 3022 O O . GLN E 1 41 ? 1.385 79.768 -30.702 1.00 21.57 226 GLN E O 1
ATOM 3028 N N . THR E 1 42 ? 1.701 77.609 -30.939 1.00 23.45 227 THR E N 1
ATOM 3029 C CA . THR E 1 42 ? 2.902 77.625 -30.146 1.00 25.39 227 THR E CA 1
ATOM 3030 C C . THR E 1 42 ? 3.872 76.638 -30.719 1.00 26.02 227 THR E C 1
ATOM 3031 O O . THR E 1 42 ? 3.443 75.614 -31.224 1.00 28.32 227 THR E O 1
ATOM 3035 N N . GLN E 1 43 ? 5.165 76.929 -30.672 1.00 26.82 228 GLN E N 1
ATOM 3036 C CA . GLN E 1 43 ? 6.174 75.954 -31.149 1.00 27.90 228 GLN E CA 1
ATOM 3037 C C . GLN E 1 43 ? 6.400 74.873 -30.101 1.00 26.78 228 GLN E C 1
ATOM 3038 O O . GLN E 1 43 ? 6.644 73.728 -30.455 1.00 26.82 228 GLN E O 1
ATOM 3044 N N . ASN E 1 44 ? 6.323 75.250 -28.820 1.00 24.09 229 ASN E N 1
ATOM 3045 C CA . ASN E 1 44 ? 6.486 74.338 -27.672 1.00 21.70 229 ASN E CA 1
ATOM 3046 C C . ASN E 1 44 ? 5.401 74.558 -26.634 1.00 21.17 229 ASN E C 1
ATOM 3047 O O . ASN E 1 44 ? 4.985 75.701 -26.392 1.00 19.80 229 ASN E O 1
ATOM 3052 N N . LEU E 1 45 ? 5.003 73.464 -25.992 1.00 20.20 230 LEU E N 1
ATOM 3053 C CA . LEU E 1 45 ? 3.953 73.436 -24.976 1.00 20.91 230 LEU E CA 1
ATOM 3054 C C . LEU E 1 45 ? 4.475 72.751 -23.722 1.00 20.72 230 LEU E C 1
ATOM 3055 O O . LEU E 1 45 ? 4.970 71.629 -23.768 1.00 22.47 230 LEU E O 1
ATOM 3060 N N . TYR E 1 46 ? 4.380 73.418 -22.584 1.00 19.84 231 TYR E N 1
ATOM 3061 C CA . TYR E 1 46 ? 4.831 72.803 -21.350 1.00 20.72 231 TYR E CA 1
ATOM 3062 C C . TYR E 1 46 ? 3.678 72.831 -20.404 1.00 19.20 231 TYR E C 1
ATOM 3063 O O . TYR E 1 46 ? 2.985 73.823 -20.322 1.00 21.07 231 TYR E O 1
ATOM 3072 N N . VAL E 1 47 ? 3.468 71.743 -19.686 1.00 18.73 232 VAL E N 1
ATOM 3073 C CA . VAL E 1 47 ? 2.291 71.608 -18.867 1.00 17.85 232 VAL E CA 1
ATOM 3074 C C . VAL E 1 47 ? 2.753 71.429 -17.448 1.00 18.47 232 VAL E C 1
ATOM 3075 O O . VAL E 1 47 ? 3.444 70.487 -17.132 1.00 17.57 232 VAL E O 1
ATOM 3079 N N . VAL E 1 48 ? 2.300 72.328 -16.593 1.00 19.85 233 VAL E N 1
ATOM 3080 C CA . VAL E 1 48 ? 2.835 72.451 -15.262 1.00 21.07 233 VAL E CA 1
ATOM 3081 C C . VAL E 1 48 ? 1.800 72.099 -14.214 1.00 20.25 233 VAL E C 1
ATOM 3082 O O . VAL E 1 48 ? 0.673 72.592 -14.235 1.00 19.18 233 VAL E O 1
ATOM 3086 N N . GLY E 1 49 ? 2.205 71.230 -13.305 1.00 21.97 234 GLY E N 1
ATOM 3087 C CA . GLY E 1 49 ? 1.354 70.867 -12.152 1.00 25.52 234 GLY E CA 1
ATOM 3088 C C . GLY E 1 49 ? 0.343 69.794 -12.447 1.00 26.07 234 GLY E C 1
ATOM 3089 O O . GLY E 1 49 ? -0.060 69.582 -13.613 1.00 26.96 234 GLY E O 1
ATOM 3090 N N . GLY E 1 50 ? -0.097 69.123 -11.383 1.00 29.99 235 GLY E N 1
ATOM 3091 C CA . GLY E 1 50 ? -0.958 67.922 -11.508 1.00 29.56 235 GLY E CA 1
ATOM 3092 C C . GLY E 1 50 ? -2.287 68.185 -12.196 1.00 30.83 235 GLY E C 1
ATOM 3093 O O . GLY E 1 50 ? -2.686 67.442 -13.079 1.00 32.23 235 GLY E O 1
ATOM 3094 N N . GLY E 1 51 ? -2.988 69.239 -11.782 1.00 30.10 236 GLY E N 1
ATOM 3095 C CA . GLY E 1 51 ? -4.259 69.559 -12.393 1.00 28.15 236 GLY E CA 1
ATOM 3096 C C . GLY E 1 51 ? -4.123 69.607 -13.905 1.00 29.52 236 GLY E C 1
ATOM 3097 O O . GLY E 1 51 ? -4.883 68.934 -14.618 1.00 32.84 236 GLY E O 1
ATOM 3098 N N . ALA E 1 52 ? -3.155 70.384 -14.416 1.00 26.91 237 ALA E N 1
ATOM 3099 C CA . ALA E 1 52 ? -3.123 70.637 -15.850 1.00 27.55 237 ALA E CA 1
ATOM 3100 C C . ALA E 1 52 ? -2.721 69.364 -16.559 1.00 27.15 237 ALA E C 1
ATOM 3101 O O . ALA E 1 52 ? -3.151 69.076 -17.668 1.00 24.56 237 ALA E O 1
ATOM 3103 N N . CYS E 1 53 ? -1.859 68.607 -15.909 1.00 30.86 238 CYS E N 1
ATOM 3104 C CA . CYS E 1 53 ? -1.334 67.410 -16.515 1.00 35.16 238 CYS E CA 1
ATOM 3105 C C . CYS E 1 53 ? -2.446 66.358 -16.667 1.00 38.98 238 CYS E C 1
ATOM 3106 O O . CYS E 1 53 ? -2.411 65.569 -17.616 1.00 42.04 238 CYS E O 1
ATOM 3109 N N . GLU E 1 54 ? -3.438 66.370 -15.775 1.00 42.44 239 GLU E N 1
ATOM 3110 C CA . GLU E 1 54 ? -4.622 65.513 -15.928 1.00 50.94 239 GLU E CA 1
ATOM 3111 C C . GLU E 1 54 ? -5.577 65.944 -17.059 1.00 52.90 239 GLU E C 1
ATOM 3112 O O . GLU E 1 54 ? -6.164 65.083 -17.699 1.00 58.00 239 GLU E O 1
ATOM 3118 N N . LYS E 1 55 ? -5.749 67.250 -17.285 1.00 49.81 240 LYS E N 1
ATOM 3119 C CA . LYS E 1 55 ? -6.716 67.751 -18.286 1.00 49.05 240 LYS E CA 1
ATOM 3120 C C . LYS E 1 55 ? -6.208 67.923 -19.701 1.00 47.08 240 LYS E C 1
ATOM 3121 O O . LYS E 1 55 ? -7.015 68.202 -20.583 1.00 56.63 240 LYS E O 1
ATOM 3127 N N . ILE E 1 56 ? -4.904 67.774 -19.940 1.00 41.22 241 ILE E N 1
ATOM 3128 C CA . ILE E 1 56 ? -4.312 68.286 -21.192 1.00 40.53 241 ILE E CA 1
ATOM 3129 C C . ILE E 1 56 ? -4.523 67.363 -22.402 1.00 39.13 241 ILE E C 1
ATOM 3130 O O . ILE E 1 56 ? -4.785 67.852 -23.506 1.00 36.32 241 ILE E O 1
ATOM 3135 N N . SER E 1 57 ? -4.430 66.053 -22.196 1.00 39.62 242 SER E N 1
ATOM 3136 C CA . SER E 1 57 ? -4.672 65.072 -23.282 1.00 44.99 242 SER E CA 1
ATOM 3137 C C . SER E 1 57 ? -6.070 65.147 -23.864 1.00 46.30 242 SER E C 1
ATOM 3138 O O . SER E 1 57 ? -6.279 64.813 -25.020 1.00 57.05 242 SER E O 1
ATOM 3141 N N . SER E 1 58 ? -7.020 65.579 -23.047 1.00 48.31 243 SER E N 1
ATOM 3142 C CA . SER E 1 58 ? -8.409 65.696 -23.446 1.00 53.51 243 SER E CA 1
ATOM 3143 C C . SER E 1 58 ? -8.749 67.014 -24.172 1.00 54.42 243 SER E C 1
ATOM 3144 O O . SER E 1 58 ? -9.914 67.283 -24.453 1.00 59.70 243 SER E O 1
ATOM 3147 N N . ILE E 1 59 ? -7.770 67.865 -24.434 1.00 53.88 244 ILE E N 1
ATOM 3148 C CA . ILE E 1 59 ? -8.063 69.123 -25.123 1.00 50.78 244 ILE E CA 1
ATOM 3149 C C . ILE E 1 59 ? -7.106 69.435 -26.274 1.00 46.40 244 ILE E C 1
ATOM 3150 O O . ILE E 1 59 ? -7.392 70.300 -27.102 1.00 46.63 244 ILE E O 1
ATOM 3155 N N . THR E 1 60 ? -5.980 68.732 -26.341 1.00 41.27 245 THR E N 1
ATOM 3156 C CA . THR E 1 60 ? -5.099 68.841 -27.483 1.00 38.47 245 THR E CA 1
ATOM 3157 C C . THR E 1 60 ? -4.398 67.533 -27.767 1.00 40.76 245 THR E C 1
ATOM 3158 O O . THR E 1 60 ? -4.186 66.736 -26.852 1.00 39.99 245 THR E O 1
ATOM 3162 N N . LYS E 1 61 ? -4.007 67.352 -29.034 1.00 43.30 246 LYS E N 1
ATOM 3163 C CA . LYS E 1 61 ? -3.191 66.210 -29.487 1.00 48.08 246 LYS E CA 1
ATOM 3164 C C . LYS E 1 61 ? -1.757 66.615 -29.766 1.00 47.56 246 LYS E C 1
ATOM 3165 O O . LYS E 1 61 ? -0.949 65.785 -30.191 1.00 47.95 246 LYS E O 1
ATOM 3171 N N . GLU E 1 62 ? -1.435 67.890 -29.575 1.00 48.16 247 GLU E N 1
ATOM 3172 C CA . GLU E 1 62 ? -0.086 68.347 -29.845 1.00 44.00 247 GLU E CA 1
ATOM 3173 C C . GLU E 1 62 ? 0.834 67.828 -28.742 1.00 39.92 247 GLU E C 1
ATOM 3174 O O . GLU E 1 62 ? 0.402 67.569 -27.619 1.00 41.48 247 GLU E O 1
ATOM 3180 N N . LYS E 1 63 ? 2.079 67.573 -29.105 1.00 39.09 248 LYS E N 1
ATOM 3181 C CA . LYS E 1 63 ? 3.082 67.110 -28.149 1.00 44.34 248 LYS E CA 1
ATOM 3182 C C . LYS E 1 63 ? 3.318 68.158 -27.043 1.00 38.86 248 LYS E C 1
ATOM 3183 O O . LYS E 1 63 ? 3.202 69.337 -27.289 1.00 37.16 248 LYS E O 1
ATOM 3189 N N . PHE E 1 64 ? 3.649 67.713 -25.844 1.00 37.70 249 PHE E N 1
ATOM 3190 C CA . PHE E 1 64 ? 4.001 68.614 -24.766 1.00 35.08 249 PHE E CA 1
ATOM 3191 C C . PHE E 1 64 ? 4.925 67.918 -23.772 1.00 33.31 249 PHE E C 1
ATOM 3192 O O . PHE E 1 64 ? 5.112 66.698 -23.824 1.00 28.62 249 PHE E O 1
ATOM 3200 N N . ILE E 1 65 ? 5.463 68.713 -22.858 1.00 29.46 250 ILE E N 1
ATOM 3201 C CA . ILE E 1 65 ? 6.283 68.229 -21.777 1.00 30.95 250 ILE E CA 1
ATOM 3202 C C . ILE E 1 65 ? 5.541 68.504 -20.466 1.00 31.67 250 ILE E C 1
ATOM 3203 O O . ILE E 1 65 ? 4.997 69.572 -20.275 1.00 31.49 250 ILE E O 1
ATOM 3208 N N . MET E 1 66 ? 5.493 67.511 -19.583 1.00 33.32 251 MET E N 1
ATOM 3209 C CA . MET E 1 66 ? 4.840 67.633 -18.291 1.00 33.81 251 MET E CA 1
ATOM 3210 C C . MET E 1 66 ? 5.828 67.921 -17.193 1.00 32.71 251 MET E C 1
ATOM 3211 O O . MET E 1 66 ? 6.853 67.265 -17.086 1.00 33.41 251 MET E O 1
ATOM 3216 N N . ILE E 1 67 ? 5.476 68.876 -16.351 1.00 30.67 252 ILE E N 1
ATOM 3217 C CA . ILE E 1 67 ? 6.275 69.234 -15.206 1.00 29.82 252 ILE E CA 1
ATOM 3218 C C . ILE E 1 67 ? 5.329 69.147 -14.044 1.00 30.02 252 ILE E C 1
ATOM 3219 O O . ILE E 1 67 ? 4.495 70.010 -13.841 1.00 28.56 252 ILE E O 1
ATOM 3224 N N . LYS E 1 68 ? 5.420 68.050 -13.320 1.00 31.20 253 LYS E N 1
ATOM 3225 C CA . LYS E 1 68 ? 4.533 67.835 -12.214 1.00 35.80 253 LYS E CA 1
ATOM 3226 C C . LYS E 1 68 ? 5.196 67.025 -11.112 1.00 35.03 253 LYS E C 1
ATOM 3227 O O . LYS E 1 68 ? 5.943 66.072 -11.372 1.00 33.22 253 LYS E O 1
ATOM 3233 N N . GLY E 1 69 ? 4.909 67.427 -9.883 1.00 32.18 254 GLY E N 1
ATOM 3234 C CA . GLY E 1 69 ? 5.409 66.739 -8.714 1.00 34.28 254 GLY E CA 1
ATOM 3235 C C . GLY E 1 69 ? 4.231 66.343 -7.862 1.00 33.57 254 GLY E C 1
ATOM 3236 O O . GLY E 1 69 ? 3.091 66.436 -8.299 1.00 32.55 254 GLY E O 1
ATOM 3237 N N . ASN E 1 70 ? 4.517 65.893 -6.648 1.00 36.13 255 ASN E N 1
ATOM 3238 C CA . ASN E 1 70 ? 3.487 65.427 -5.716 1.00 37.50 255 ASN E CA 1
ATOM 3239 C C . ASN E 1 70 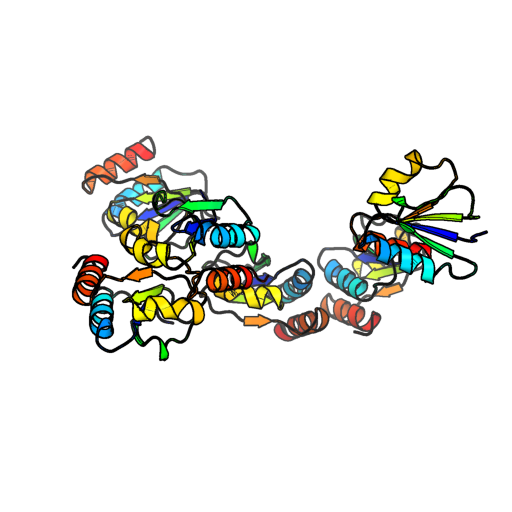? 2.672 66.532 -5.082 1.00 36.61 255 ASN E C 1
ATOM 3240 O O . ASN E 1 70 ? 1.502 66.359 -4.769 1.00 34.70 255 ASN E O 1
ATOM 3245 N N . ASP E 1 71 ? 3.315 67.663 -4.854 1.00 36.07 256 ASP E N 1
ATOM 3246 C CA . ASP E 1 71 ? 2.678 68.791 -4.192 1.00 33.91 256 ASP E CA 1
ATOM 3247 C C . ASP E 1 71 ? 3.246 70.022 -4.839 1.00 28.73 256 ASP E C 1
ATOM 3248 O O . ASP E 1 71 ? 4.101 69.933 -5.695 1.00 25.20 256 ASP E O 1
ATOM 3253 N N . ARG E 1 72 ? 2.782 71.178 -4.405 1.00 28.05 257 ARG E N 1
ATOM 3254 C CA . ARG E 1 72 ? 3.196 72.441 -5.007 1.00 27.72 257 ARG E CA 1
ATOM 3255 C C . ARG E 1 72 ? 4.702 72.652 -5.026 1.00 27.39 257 ARG E C 1
ATOM 3256 O O . ARG E 1 72 ? 5.230 73.170 -5.995 1.00 27.80 257 ARG E O 1
ATOM 3264 N N . PHE E 1 73 ? 5.374 72.250 -3.954 1.00 25.91 258 PHE E N 1
ATOM 3265 C CA . PHE E 1 73 ? 6.790 72.435 -3.789 1.00 25.31 258 PHE E CA 1
ATOM 3266 C C . PHE E 1 73 ? 7.583 71.531 -4.692 1.00 25.80 258 PHE E C 1
ATOM 3267 O O . PHE E 1 73 ? 8.556 71.963 -5.353 1.00 24.14 258 PHE E O 1
ATOM 3275 N N . ASP E 1 74 ? 7.167 70.272 -4.730 1.00 24.97 259 ASP E N 1
ATOM 3276 C CA . ASP E 1 74 ? 7.788 69.305 -5.593 1.00 25.95 259 ASP E CA 1
ATOM 3277 C C . ASP E 1 74 ? 7.656 69.772 -7.051 1.00 23.52 259 ASP E C 1
ATOM 3278 O O . ASP E 1 74 ? 8.549 69.563 -7.855 1.00 24.07 259 ASP E O 1
ATOM 3283 N N . THR E 1 75 ? 6.533 70.397 -7.378 1.00 21.83 260 THR E N 1
ATOM 3284 C CA . THR E 1 75 ? 6.291 70.840 -8.752 1.00 20.91 260 THR E CA 1
ATOM 3285 C C . THR E 1 75 ? 7.221 72.008 -9.085 1.00 19.12 260 THR E C 1
ATOM 3286 O O . THR E 1 75 ? 7.804 72.057 -10.163 1.00 16.82 260 THR E O 1
ATOM 3290 N N . LEU E 1 76 ? 7.376 72.891 -8.110 1.00 18.30 261 LEU E N 1
ATOM 3291 C CA . LEU E 1 76 ? 8.271 74.021 -8.208 1.00 18.97 261 LEU E CA 1
ATOM 3292 C C . LEU E 1 76 ? 9.701 73.562 -8.367 1.00 19.33 261 LEU E C 1
ATOM 3293 O O . LEU E 1 76 ? 10.394 74.035 -9.235 1.00 18.61 261 LEU E O 1
ATOM 3298 N N . TYR E 1 77 ? 10.149 72.602 -7.567 1.00 19.36 262 TYR E N 1
ATOM 3299 C CA . TYR E 1 77 ? 11.503 72.115 -7.738 1.00 19.55 262 TYR E CA 1
ATOM 3300 C C . TYR E 1 77 ? 11.739 71.483 -9.072 1.00 20.92 262 TYR E C 1
ATOM 3301 O O . TYR E 1 77 ? 12.826 71.623 -9.655 1.00 22.42 262 TYR E O 1
ATOM 3310 N N . LYS E 1 78 ? 10.755 70.749 -9.563 1.00 21.15 263 LYS E N 1
ATOM 3311 C CA . LYS E 1 78 ?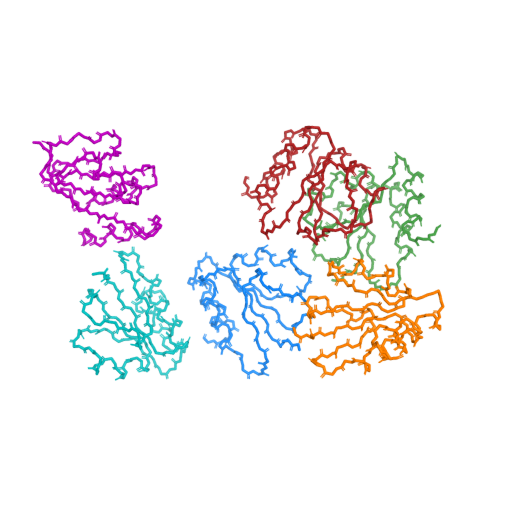 10.866 70.211 -10.911 1.00 22.14 263 LYS E CA 1
ATOM 3312 C C . LYS E 1 78 ? 10.852 71.307 -11.966 1.00 19.61 263 LYS E C 1
ATOM 3313 O O . LYS E 1 78 ? 11.532 71.206 -12.968 1.00 19.57 263 LYS E O 1
ATOM 3319 N N . ALA E 1 79 ? 10.099 72.373 -11.753 1.00 19.25 264 ALA E N 1
ATOM 3320 C CA . ALA E 1 79 ? 10.175 73.495 -12.673 1.00 19.49 264 ALA E CA 1
ATOM 3321 C C . ALA E 1 79 ? 11.589 74.014 -12.725 1.00 20.71 264 ALA E C 1
ATOM 3322 O O . ALA E 1 79 ? 12.170 74.172 -13.811 1.00 22.01 264 ALA E O 1
ATOM 3324 N N . LEU E 1 80 ? 12.184 74.224 -11.554 1.00 21.00 265 LEU E N 1
ATOM 3325 C CA . LEU E 1 80 ? 13.575 74.691 -11.475 1.00 20.69 265 LEU E CA 1
ATOM 3326 C C . LEU E 1 80 ? 14.549 73.726 -12.216 1.00 25.19 265 LEU E C 1
ATOM 3327 O O . LEU E 1 80 ? 15.394 74.143 -13.016 1.00 24.62 265 LEU E O 1
ATOM 3332 N N . ASP E 1 81 ? 14.388 72.421 -12.032 1.00 29.64 266 ASP E N 1
ATOM 3333 C CA . ASP E 1 81 ? 15.240 71.446 -12.766 1.00 30.84 266 ASP E CA 1
ATOM 3334 C C . ASP E 1 81 ? 15.018 71.517 -14.248 1.00 29.43 266 ASP E C 1
ATOM 3335 O O . ASP E 1 81 ? 15.915 71.368 -15.045 1.00 29.78 266 ASP E O 1
ATOM 3340 N N . PHE E 1 82 ? 13.777 71.708 -14.627 1.00 29.01 267 PHE E N 1
ATOM 3341 C CA . PHE E 1 82 ? 13.451 71.743 -16.016 1.00 27.11 267 PHE E CA 1
ATOM 3342 C C . PHE E 1 82 ? 14.193 72.888 -16.728 1.00 28.37 267 PHE E C 1
ATOM 3343 O O . PHE E 1 82 ? 14.622 72.726 -17.889 1.00 24.36 267 PHE E O 1
ATOM 3351 N N . ILE E 1 83 ? 14.355 74.022 -16.043 1.00 30.01 268 ILE E N 1
ATOM 3352 C CA . ILE E 1 83 ? 15.033 75.163 -16.654 1.00 35.47 268 ILE E CA 1
ATOM 3353 C C . ILE E 1 83 ? 16.551 75.125 -16.594 1.00 38.46 268 ILE E C 1
ATOM 3354 O O . ILE E 1 83 ? 17.185 75.870 -17.336 1.00 40.72 268 ILE E O 1
ATOM 3359 N N . ASN E 1 84 ? 17.130 74.245 -15.774 1.00 48.17 269 ASN E N 1
ATOM 3360 C CA . ASN E 1 84 ? 18.583 74.265 -15.436 1.00 56.16 269 ASN E CA 1
ATOM 3361 C C . ASN E 1 84 ? 19.061 75.591 -14.866 1.00 64.72 269 ASN E C 1
ATOM 3362 O O . ASN E 1 84 ? 20.145 76.040 -15.218 1.00 61.24 269 ASN E O 1
ATOM 3367 N N . ARG E 1 85 ? 18.267 76.218 -13.998 1.00 83.69 270 ARG E N 1
ATOM 3368 C CA . ARG E 1 85 ? 18.464 77.655 -13.625 1.00 92.99 270 ARG E CA 1
ATOM 3369 C C . ARG E 1 85 ? 18.488 78.576 -14.861 1.00 90.39 270 ARG E C 1
ATOM 3370 O O . ARG E 1 85 ? 17.689 79.518 -15.001 1.00 83.08 270 ARG E O 1
ATOM 3379 N N . MET F 1 1 ? 17.257 63.416 -13.444 1.00 52.58 186 MET F N 1
ATOM 3380 C CA . MET F 1 1 ? 16.214 63.247 -12.384 1.00 51.27 186 MET F CA 1
ATOM 3381 C C . MET F 1 1 ? 16.467 64.151 -11.175 1.00 41.23 186 MET F C 1
ATOM 3382 O O . MET F 1 1 ? 15.591 64.923 -10.822 1.00 46.66 186 MET F O 1
ATOM 3387 N N . TYR F 1 2 ? 17.615 64.043 -10.514 1.00 28.87 187 TYR F N 1
ATOM 3388 C CA . TYR F 1 2 ? 17.881 64.926 -9.392 1.00 25.35 187 TYR F CA 1
ATOM 3389 C C . TYR F 1 2 ? 18.998 65.919 -9.676 1.00 23.08 187 TYR F C 1
ATOM 3390 O O . TYR F 1 2 ? 19.993 65.594 -10.322 1.00 22.37 187 TYR F O 1
ATOM 3399 N N . LYS F 1 3 ? 18.867 67.120 -9.135 1.00 22.80 188 LYS F N 1
ATOM 3400 C CA . LYS F 1 3 ? 19.957 68.083 -9.230 1.00 22.70 188 LYS F CA 1
ATOM 3401 C C . LYS F 1 3 ? 21.048 67.759 -8.214 1.00 20.42 188 LYS F C 1
ATOM 3402 O O . LYS F 1 3 ? 22.214 67.899 -8.495 1.00 21.05 188 LYS F O 1
ATOM 3408 N N . HIS F 1 4 ? 20.664 67.376 -7.010 1.00 19.96 189 HIS F N 1
ATOM 3409 C CA . HIS F 1 4 ? 21.643 67.137 -5.935 1.00 19.97 189 HIS F CA 1
ATOM 3410 C C . HIS F 1 4 ? 21.279 65.832 -5.274 1.00 19.29 189 HIS F C 1
ATOM 3411 O O . HIS F 1 4 ? 20.132 65.638 -4.890 1.00 22.13 189 HIS F O 1
ATOM 3418 N N . THR F 1 5 ? 22.231 64.923 -5.143 1.00 17.89 190 THR F N 1
ATOM 3419 C CA . THR F 1 5 ? 21.979 63.746 -4.321 1.00 17.21 190 THR F CA 1
ATOM 3420 C C . THR F 1 5 ? 22.985 63.683 -3.223 1.00 17.12 190 THR F C 1
ATOM 3421 O O . THR F 1 5 ? 24.156 63.886 -3.464 1.00 18.30 190 THR F O 1
ATOM 3425 N N . ILE F 1 6 ? 22.519 63.496 -1.994 1.00 16.87 191 ILE F N 1
ATOM 3426 C CA . ILE F 1 6 ? 23.400 63.510 -0.832 1.00 16.57 191 ILE F CA 1
ATOM 3427 C C . ILE F 1 6 ? 23.258 62.140 -0.188 1.00 17.36 191 ILE F C 1
ATOM 3428 O O . ILE F 1 6 ? 22.182 61.750 0.206 1.00 14.90 191 ILE F O 1
ATOM 3433 N N . VAL F 1 7 ? 24.371 61.418 -0.115 1.00 20.15 192 VAL F N 1
ATOM 3434 C CA . VAL F 1 7 ? 24.415 60.039 0.338 1.00 19.93 192 VAL F CA 1
ATOM 3435 C C . VAL F 1 7 ? 25.100 59.954 1.712 1.00 18.23 192 VAL F C 1
ATOM 3436 O O . VAL F 1 7 ? 26.047 60.670 2.003 1.00 15.12 192 VAL F O 1
ATOM 3440 N N . TYR F 1 8 ? 24.630 59.035 2.523 1.00 17.98 193 TYR F N 1
ATOM 3441 C CA . TYR F 1 8 ? 25.170 58.819 3.843 1.00 18.64 193 TYR F CA 1
ATOM 3442 C C . TYR F 1 8 ? 25.079 57.321 4.162 1.00 19.82 193 TYR F C 1
ATOM 3443 O O . TYR F 1 8 ? 24.447 56.578 3.436 1.00 20.57 193 TYR F O 1
ATOM 3452 N N . ASP F 1 9 ? 25.726 56.888 5.227 1.00 21.70 194 ASP F N 1
ATOM 3453 C CA . ASP F 1 9 ? 25.635 55.506 5.677 1.00 24.72 194 ASP F CA 1
ATOM 3454 C C . ASP F 1 9 ? 25.301 55.530 7.165 1.00 24.14 194 ASP F C 1
ATOM 3455 O O . ASP F 1 9 ? 26.086 55.972 7.987 1.00 27.60 194 ASP F O 1
ATOM 3460 N N . GLY F 1 10 ? 24.123 55.101 7.519 1.00 26.51 195 GLY F N 1
ATOM 3461 C CA . GLY F 1 10 ? 23.761 55.035 8.941 1.00 31.16 195 GLY F CA 1
ATOM 3462 C C . GLY F 1 10 ? 22.935 56.227 9.407 1.00 36.08 195 GLY F C 1
ATOM 3463 O O . GLY F 1 10 ? 22.951 57.299 8.795 1.00 36.34 195 GLY F O 1
ATOM 3464 N N . GLU F 1 11 ? 22.222 56.030 10.508 1.00 39.14 196 GLU F N 1
ATOM 3465 C CA . GLU F 1 11 ? 21.296 57.033 11.047 1.00 40.47 196 GLU F CA 1
ATOM 3466 C C . GLU F 1 11 ? 21.994 58.225 11.684 1.00 33.83 196 GLU F C 1
ATOM 3467 O O . GLU F 1 11 ? 21.350 59.236 11.936 1.00 37.47 196 GLU F O 1
ATOM 3473 N N . VAL F 1 12 ? 23.276 58.099 11.986 1.00 29.57 197 VAL F N 1
ATOM 3474 C CA . VAL F 1 12 ? 24.038 59.208 12.540 1.00 28.01 197 VAL F CA 1
ATOM 3475 C C . VAL F 1 12 ? 24.399 60.183 11.436 1.00 26.53 197 VAL F C 1
ATOM 3476 O O . VAL F 1 12 ? 24.088 61.352 11.538 1.00 26.41 197 VAL F O 1
ATOM 3480 N N . ASP F 1 13 ? 25.024 59.686 10.376 1.00 26.77 198 ASP F N 1
ATOM 3481 C CA . ASP F 1 13 ? 25.460 60.516 9.279 1.00 26.51 198 ASP F CA 1
ATOM 3482 C C . ASP F 1 13 ? 24.322 61.058 8.424 1.00 23.43 198 ASP F C 1
ATOM 3483 O O . ASP F 1 13 ? 24.467 62.050 7.742 1.00 24.54 198 ASP F O 1
ATOM 3488 N N . LYS F 1 14 ? 23.186 60.421 8.499 1.00 21.50 199 LYS F N 1
ATOM 3489 C CA . LYS F 1 14 ? 21.931 60.947 7.975 1.00 24.10 199 LYS F CA 1
ATOM 3490 C C . LYS F 1 14 ? 21.632 62.380 8.439 1.00 22.37 199 LYS F C 1
ATOM 3491 O O . LYS F 1 14 ? 21.100 63.212 7.681 1.00 20.48 199 LYS F O 1
ATOM 3497 N N . ILE F 1 15 ? 21.915 62.649 9.695 1.00 20.19 200 ILE F N 1
ATOM 3498 C CA . ILE F 1 15 ? 21.722 63.995 10.170 1.00 22.14 200 ILE F CA 1
ATOM 3499 C C . ILE F 1 15 ? 22.504 65.002 9.380 1.00 20.35 200 ILE F C 1
ATOM 3500 O O . ILE F 1 15 ? 21.932 65.962 8.870 1.00 20.26 200 ILE F O 1
ATOM 3505 N N . SER F 1 16 ? 23.820 64.799 9.303 1.00 20.24 201 SER F N 1
ATOM 3506 C CA . SER F 1 16 ? 24.672 65.647 8.522 1.00 18.68 201 SER F CA 1
ATOM 3507 C C . SER F 1 16 ? 24.271 65.740 7.062 1.00 19.99 201 SER F C 1
ATOM 3508 O O . SER F 1 16 ? 24.336 66.838 6.439 1.00 20.99 201 SER F O 1
ATOM 3511 N N . ALA F 1 17 ? 23.843 64.620 6.491 1.00 18.45 202 ALA F N 1
ATOM 3512 C CA . ALA F 1 17 ? 23.439 64.614 5.089 1.00 18.63 202 ALA F CA 1
ATOM 3513 C C . ALA F 1 17 ? 22.238 65.499 4.892 1.00 17.48 202 ALA F C 1
ATOM 3514 O O . ALA F 1 17 ? 22.131 66.218 3.878 1.00 16.38 202 ALA F O 1
ATOM 3516 N N . THR F 1 18 ? 21.330 65.441 5.861 1.00 17.13 203 THR F N 1
ATOM 3517 C CA . THR F 1 18 ? 20.099 66.212 5.809 1.00 17.19 203 THR F CA 1
ATOM 3518 C C . THR F 1 18 ? 20.415 67.717 5.899 1.00 18.48 203 THR F C 1
ATOM 3519 O O . THR F 1 18 ? 19.845 68.524 5.195 1.00 16.07 203 THR F O 1
ATOM 3523 N N . VAL F 1 19 ? 21.343 68.074 6.766 1.00 19.84 204 VAL F N 1
ATOM 3524 C CA . VAL F 1 19 ? 21.751 69.462 6.870 1.00 20.92 204 VAL F CA 1
ATOM 3525 C C . VAL F 1 19 ? 22.459 69.967 5.583 1.00 21.00 204 VAL F C 1
ATOM 3526 O O . VAL F 1 19 ? 22.232 71.086 5.153 1.00 21.98 204 VAL F O 1
ATOM 3530 N N . VAL F 1 2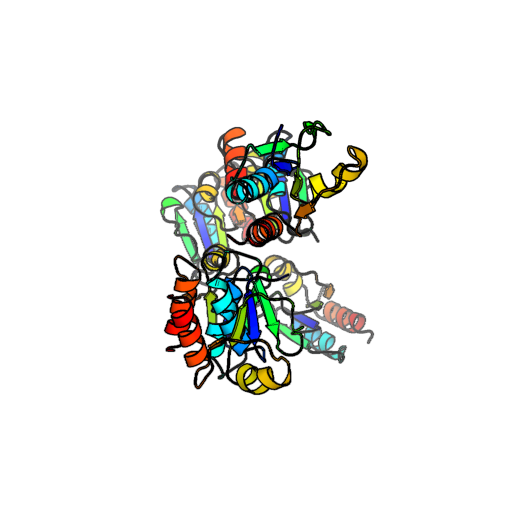0 ? 23.237 69.140 4.905 1.00 21.74 205 VAL F N 1
ATOM 3531 C CA . VAL F 1 20 ? 23.768 69.557 3.611 1.00 20.24 205 VAL F CA 1
ATOM 3532 C C . VAL F 1 20 ? 22.632 69.875 2.645 1.00 20.45 205 VAL F C 1
ATOM 3533 O O . VAL F 1 20 ? 22.703 70.843 1.915 1.00 22.37 205 VAL F O 1
ATOM 3537 N N . GLY F 1 21 ? 21.586 69.084 2.655 1.00 20.31 206 GLY F N 1
ATOM 3538 C CA . GLY F 1 21 ? 20.433 69.398 1.823 1.00 21.00 206 GLY F CA 1
ATOM 3539 C C . GLY F 1 21 ? 19.651 70.643 2.178 1.00 21.88 206 GLY F C 1
ATOM 3540 O O . GLY F 1 21 ? 18.967 71.209 1.308 1.00 22.53 206 GLY F O 1
ATOM 3541 N N . TRP F 1 22 ? 19.737 71.081 3.440 1.00 20.25 207 TRP F N 1
ATOM 3542 C CA . TRP F 1 22 ? 19.171 72.358 3.810 1.00 21.17 207 TRP F CA 1
ATOM 3543 C C . TRP F 1 22 ? 19.877 73.507 3.144 1.00 20.46 207 TRP F C 1
ATOM 3544 O O . TRP F 1 22 ? 19.396 74.631 3.220 1.00 21.88 207 TRP F O 1
ATOM 3555 N N . GLY F 1 23 ? 21.043 73.260 2.570 1.00 20.90 208 GLY F N 1
ATOM 3556 C CA . GLY F 1 23 ? 21.786 74.326 1.894 1.00 22.56 208 GLY F CA 1
ATOM 3557 C C . GLY F 1 23 ? 21.343 74.562 0.450 1.00 24.90 208 GLY F C 1
ATOM 3558 O O . GLY F 1 23 ? 21.860 75.447 -0.209 1.00 28.13 208 GLY F O 1
ATOM 3559 N N . TYR F 1 24 ? 20.404 73.774 -0.060 1.00 23.90 209 TYR F N 1
ATOM 3560 C CA . TYR F 1 24 ? 20.081 73.840 -1.470 1.00 25.85 209 TYR F CA 1
ATOM 3561 C C . TYR F 1 24 ? 18.591 73.974 -1.620 1.00 25.60 209 TYR F C 1
ATOM 3562 O O . TYR F 1 24 ? 17.868 73.252 -0.981 1.00 24.44 209 TYR F O 1
ATOM 3571 N N . ASN F 1 25 ? 18.153 74.926 -2.441 1.00 25.29 210 ASN F N 1
ATOM 3572 C CA . ASN F 1 25 ? 16.753 75.059 -2.777 1.00 27.51 210 ASN F CA 1
ATOM 3573 C C . ASN F 1 25 ? 16.600 75.368 -4.259 1.00 27.75 210 ASN F C 1
ATOM 3574 O O . ASN F 1 25 ? 15.685 76.049 -4.654 1.00 33.66 210 ASN F O 1
ATOM 3579 N N . ASP F 1 26 ? 17.481 74.882 -5.090 1.00 25.87 211 ASP F N 1
ATOM 3580 C CA . ASP F 1 26 ? 17.480 75.313 -6.481 1.00 26.29 211 ASP F CA 1
ATOM 3581 C C . ASP F 1 26 ? 17.111 74.207 -7.434 1.00 24.57 211 ASP F C 1
ATOM 3582 O O . ASP F 1 26 ? 17.320 74.308 -8.643 1.00 26.11 211 ASP F O 1
ATOM 3587 N N . GLY F 1 27 ? 16.521 73.157 -6.913 1.00 22.76 212 GLY F N 1
ATOM 3588 C CA . GLY F 1 27 ? 16.291 72.005 -7.733 1.00 23.37 212 GLY F CA 1
ATOM 3589 C C . GLY F 1 27 ? 15.892 70.808 -6.891 1.00 24.42 212 GLY F C 1
ATOM 3590 O O . GLY F 1 27 ? 15.886 70.887 -5.663 1.00 24.25 212 GLY F O 1
ATOM 3591 N N . LYS F 1 28 ? 15.590 69.695 -7.546 1.00 23.58 213 LYS F N 1
ATOM 3592 C CA . LYS F 1 28 ? 15.239 68.510 -6.800 1.00 28.15 213 LYS F CA 1
ATOM 3593 C C . LYS F 1 28 ? 16.444 67.827 -6.126 1.00 25.65 213 LYS F C 1
ATOM 3594 O O . LYS F 1 28 ? 17.524 67.738 -6.679 1.00 26.73 213 LYS F O 1
ATOM 3600 N N . ILE F 1 29 ? 16.250 67.447 -4.882 1.00 25.15 214 ILE F N 1
ATOM 3601 C CA . ILE F 1 29 ? 17.317 66.948 -4.024 1.00 26.01 214 ILE F CA 1
ATOM 3602 C C . ILE F 1 29 ? 16.868 65.623 -3.441 1.00 25.19 214 ILE F C 1
ATOM 3603 O O . ILE F 1 29 ? 15.702 65.469 -3.016 1.00 23.11 214 ILE F O 1
ATOM 3608 N N . LEU F 1 30 ? 17.801 64.681 -3.416 1.00 23.82 215 LEU F N 1
ATOM 3609 C CA . LEU F 1 30 ? 17.573 63.379 -2.812 1.00 24.14 215 LEU F CA 1
ATOM 3610 C C . LEU F 1 30 ? 18.603 63.126 -1.720 1.00 22.07 215 LEU F C 1
ATOM 3611 O O . LEU F 1 30 ? 19.779 63.180 -1.982 1.00 24.76 215 LEU F O 1
ATOM 3616 N N . ILE F 1 31 ? 18.144 62.868 -0.508 1.00 21.38 216 ILE F N 1
ATOM 3617 C CA . ILE F 1 31 ? 18.997 62.467 0.592 1.00 22.23 216 ILE F CA 1
ATOM 3618 C C . ILE F 1 31 ? 18.789 60.982 0.769 1.00 22.27 216 ILE F C 1
ATOM 3619 O O . ILE F 1 31 ? 17.699 60.567 1.101 1.00 23.94 216 ILE F O 1
ATOM 3624 N N . CYS F 1 32 ? 19.775 60.149 0.541 1.00 23.54 217 CYS F N 1
ATOM 3625 C CA . CYS F 1 32 ? 19.466 58.742 0.749 1.00 27.73 217 CYS F CA 1
ATOM 3626 C C . CYS F 1 32 ? 20.634 57.944 1.223 1.00 24.70 217 CYS F C 1
ATOM 3627 O O . CYS F 1 32 ? 21.759 58.301 0.964 1.00 21.27 217 CYS F O 1
ATOM 3630 N N . ASP F 1 33 ? 20.329 56.857 1.931 1.00 26.30 218 ASP F N 1
ATOM 3631 C CA . ASP F 1 33 ? 21.357 55.956 2.449 1.00 26.88 218 ASP F CA 1
ATOM 3632 C C . ASP F 1 33 ? 22.093 55.358 1.264 1.00 25.59 218 ASP F C 1
ATOM 3633 O O . ASP F 1 33 ? 21.499 55.077 0.239 1.00 24.18 218 ASP F O 1
ATOM 3638 N N . ILE F 1 34 ? 23.383 55.140 1.425 1.00 28.34 219 ILE F N 1
ATOM 3639 C CA . ILE F 1 34 ? 24.196 54.564 0.368 1.00 33.63 219 ILE F CA 1
ATOM 3640 C C . ILE F 1 34 ? 23.632 53.231 -0.131 1.00 34.74 219 ILE F C 1
ATOM 3641 O O . ILE F 1 34 ? 23.682 52.936 -1.323 1.00 32.24 219 ILE F O 1
ATOM 3646 N N . LYS F 1 35 ? 23.003 52.479 0.763 1.00 34.49 220 LYS F N 1
ATOM 3647 C CA . LYS F 1 35 ? 22.434 51.217 0.369 1.00 37.97 220 LYS F CA 1
ATOM 3648 C C . LYS F 1 35 ? 21.256 51.366 -0.612 1.00 39.41 220 LYS F C 1
ATOM 3649 O O . LYS F 1 35 ? 20.846 50.372 -1.244 1.00 36.81 220 LYS F O 1
ATOM 3655 N N . ASP F 1 36 ? 20.705 52.577 -0.750 1.00 37.10 221 ASP F N 1
ATOM 3656 C CA . ASP F 1 36 ? 19.587 52.792 -1.667 1.00 33.54 221 ASP F CA 1
ATOM 3657 C C . ASP F 1 36 ? 19.937 53.671 -2.843 1.00 28.98 221 ASP F C 1
ATOM 3658 O O . ASP F 1 36 ? 19.051 54.055 -3.632 1.00 25.16 221 ASP F O 1
ATOM 3663 N N . TYR F 1 37 ? 21.213 53.996 -2.956 1.00 25.81 222 TYR F N 1
ATOM 3664 C CA . TYR F 1 37 ? 21.686 54.924 -3.963 1.00 26.53 222 TYR F CA 1
ATOM 3665 C C . TYR F 1 37 ? 21.641 54.208 -5.294 1.00 24.96 222 TYR F C 1
ATOM 3666 O O . TYR F 1 37 ? 22.170 53.118 -5.392 1.00 22.06 222 TYR F O 1
ATOM 3675 N N . VAL F 1 38 ? 20.997 54.842 -6.271 1.00 24.08 223 VAL F N 1
ATOM 3676 C CA . VAL F 1 38 ? 20.950 54.405 -7.631 1.00 27.12 223 VAL F CA 1
ATOM 3677 C C . VAL F 1 38 ? 21.825 55.370 -8.455 1.00 27.68 223 VAL F C 1
ATOM 3678 O O . VAL F 1 38 ? 21.449 56.525 -8.683 1.00 28.78 223 VAL F O 1
ATOM 3682 N N . PRO F 1 39 ? 22.974 54.904 -8.919 1.00 24.64 224 PRO F N 1
ATOM 3683 C CA . PRO F 1 39 ? 23.824 55.753 -9.754 1.00 26.48 224 PRO F CA 1
ATOM 3684 C C . PRO F 1 39 ? 23.168 56.225 -11.034 1.00 26.54 224 PRO F C 1
ATOM 3685 O O . PRO F 1 39 ? 22.287 55.574 -11.557 1.00 28.30 224 PRO F O 1
ATOM 3689 N N . GLY F 1 40 ? 23.615 57.377 -11.508 1.00 29.32 225 GLY F N 1
ATOM 3690 C CA . GLY F 1 40 ? 23.380 57.818 -12.879 1.00 28.84 225 GLY F CA 1
ATOM 3691 C C . GLY F 1 40 ? 22.176 58.704 -13.052 1.00 27.20 225 GLY F C 1
ATOM 3692 O O . GLY F 1 40 ? 21.753 58.947 -14.179 1.00 26.84 225 GLY F O 1
ATOM 3693 N N . GLN F 1 41 ? 21.606 59.189 -11.958 1.00 27.41 226 GLN F N 1
ATOM 3694 C CA . GLN F 1 41 ? 20.399 59.991 -12.088 1.00 29.08 226 GLN F CA 1
ATOM 3695 C C . GLN F 1 41 ? 20.472 61.273 -11.288 1.00 26.46 226 GLN F C 1
ATOM 3696 O O . GLN F 1 41 ? 19.445 61.805 -10.895 1.00 30.48 226 GLN F O 1
ATOM 3702 N N . THR F 1 42 ? 21.681 61.788 -11.098 1.00 25.41 227 THR F N 1
ATOM 3703 C CA . THR F 1 42 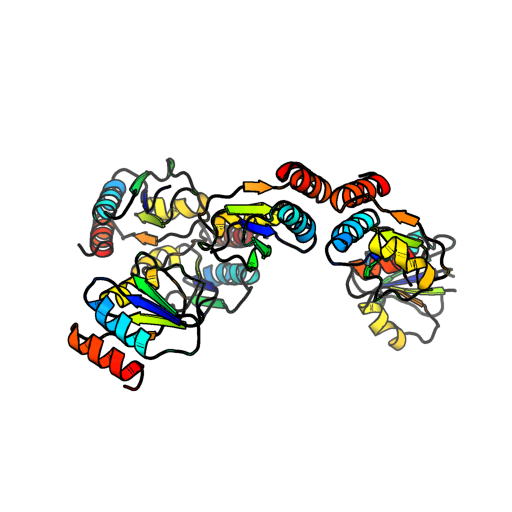? 21.903 63.036 -10.404 1.00 25.26 227 THR F CA 1
ATOM 3704 C C . THR F 1 42 ? 22.931 63.930 -11.127 1.00 24.74 227 THR F C 1
ATOM 3705 O O . THR F 1 42 ? 23.849 63.437 -11.747 1.00 25.13 227 THR F O 1
ATOM 3709 N N . GLN F 1 43 ? 22.773 65.248 -11.061 1.00 26.86 228 GLN F N 1
ATOM 3710 C CA . GLN F 1 43 ? 23.809 66.168 -11.606 1.00 28.45 228 GLN F CA 1
ATOM 3711 C C . GLN F 1 43 ? 24.965 66.313 -10.660 1.00 25.16 228 GLN F C 1
ATOM 3712 O O . GLN F 1 43 ? 26.110 66.375 -11.088 1.00 27.23 228 GLN F O 1
ATOM 3718 N N . ASN F 1 44 ? 24.669 66.418 -9.369 1.00 23.33 229 ASN F N 1
ATOM 3719 C CA . ASN F 1 44 ? 25.709 66.529 -8.330 1.00 21.36 229 ASN F CA 1
ATOM 3720 C C . ASN F 1 44 ? 25.531 65.468 -7.253 1.00 19.60 229 ASN F C 1
ATOM 3721 O O . ASN F 1 44 ? 24.423 65.144 -6.882 1.00 20.09 229 ASN F O 1
ATOM 3726 N N . LEU F 1 45 ? 26.635 64.924 -6.764 1.00 19.35 230 LEU F N 1
ATOM 3727 C CA . LEU F 1 45 ? 26.635 63.857 -5.789 1.00 18.63 230 LEU F CA 1
ATOM 3728 C C . LEU F 1 45 ? 27.510 64.302 -4.667 1.00 17.96 230 LEU F C 1
ATOM 3729 O O . LEU F 1 45 ? 28.614 64.710 -4.885 1.00 18.49 230 LEU F O 1
ATOM 3734 N N . TYR F 1 46 ? 27.001 64.247 -3.452 1.00 19.72 231 TYR F N 1
ATOM 3735 C CA . TYR F 1 46 ? 27.750 64.652 -2.264 1.00 19.22 231 TYR F CA 1
ATOM 3736 C C . TYR F 1 46 ? 27.682 63.475 -1.357 1.00 18.37 231 TYR F C 1
ATOM 3737 O O . TYR F 1 46 ? 26.671 62.828 -1.273 1.00 16.58 231 TYR F O 1
ATOM 3746 N N . VAL F 1 47 ? 28.793 63.172 -0.713 1.00 20.40 232 VAL F N 1
ATOM 3747 C CA . VAL F 1 47 ? 28.917 61.970 0.123 1.00 20.23 232 VAL F CA 1
ATOM 3748 C C . VAL F 1 47 ? 29.344 62.464 1.480 1.00 20.15 232 VAL F C 1
ATOM 3749 O O . VAL F 1 47 ? 30.308 63.212 1.602 1.00 17.91 232 VAL F O 1
ATOM 3753 N N . VAL F 1 48 ? 28.557 62.080 2.471 1.00 20.36 233 VAL F N 1
ATOM 3754 C CA . VAL F 1 48 ? 28.658 62.614 3.790 1.00 20.69 233 VAL F CA 1
ATOM 3755 C C . VAL F 1 48 ? 28.945 61.535 4.785 1.00 20.96 233 VAL F C 1
ATOM 3756 O O . VAL F 1 48 ? 28.211 60.527 4.835 1.00 19.41 233 VAL F O 1
ATOM 3760 N N . GLY F 1 49 ? 29.988 61.785 5.585 1.00 23.45 234 GLY F N 1
ATOM 3761 C CA . GLY F 1 49 ? 30.385 60.922 6.694 1.00 26.03 234 GLY F CA 1
ATOM 3762 C C . GLY F 1 49 ? 31.358 59.853 6.225 1.00 29.83 234 GLY F C 1
ATOM 3763 O O . GLY F 1 49 ? 31.348 59.453 5.050 1.00 28.46 234 GLY F O 1
ATOM 3764 N N . GLY F 1 50 ? 32.181 59.377 7.157 1.00 32.68 235 GLY F N 1
ATOM 3765 C CA . GLY F 1 50 ? 33.248 58.425 6.841 1.00 32.97 235 GLY F CA 1
ATOM 3766 C C . GLY F 1 50 ? 32.768 57.158 6.195 1.00 34.20 235 GLY F C 1
ATOM 3767 O O . GLY F 1 50 ? 33.338 56.713 5.189 1.00 36.76 235 GLY F O 1
ATOM 3768 N N . GLY F 1 51 ? 31.714 56.573 6.745 1.00 32.61 236 GLY F N 1
ATOM 3769 C CA . GLY F 1 51 ? 31.181 55.342 6.158 1.00 33.31 236 GLY F CA 1
ATOM 3770 C C . GLY F 1 51 ? 30.861 55.475 4.663 1.00 33.02 236 GLY F C 1
ATOM 3771 O O . GLY F 1 51 ? 31.355 54.709 3.828 1.00 35.05 236 GLY F O 1
ATOM 3772 N N . ALA F 1 52 ? 30.039 56.448 4.303 1.00 30.40 237 ALA F N 1
ATOM 3773 C CA . ALA F 1 52 ? 29.625 56.548 2.924 1.00 29.63 237 ALA F CA 1
ATOM 3774 C C . ALA F 1 52 ? 30.820 56.862 2.055 1.00 28.63 237 ALA F C 1
ATOM 3775 O O . ALA F 1 52 ? 30.909 56.313 0.960 1.00 25.28 237 ALA F O 1
ATOM 3777 N N . CYS F 1 53 ? 31.766 57.670 2.562 1.00 28.96 238 CYS F N 1
ATOM 3778 C CA . CYS F 1 53 ? 32.983 58.018 1.809 1.00 30.97 238 CYS F CA 1
ATOM 3779 C C . CYS F 1 53 ? 33.905 56.845 1.529 1.00 35.69 238 CYS F C 1
ATOM 3780 O O . CYS F 1 53 ? 34.638 56.858 0.536 1.00 32.97 238 CYS F O 1
ATOM 3783 N N . GLU F 1 54 ? 33.895 55.824 2.385 1.00 38.95 239 GLU F N 1
ATOM 3784 C CA . GLU F 1 54 ? 34.721 54.654 2.088 1.00 47.20 239 GLU F CA 1
ATOM 3785 C C . GLU F 1 54 ? 34.045 53.724 1.059 1.00 41.39 239 GLU F C 1
ATOM 3786 O O . GLU F 1 54 ? 34.731 53.221 0.185 1.00 46.36 239 GLU F O 1
ATOM 3792 N N . LYS F 1 55 ? 32.720 53.571 1.116 1.00 37.76 240 LYS F N 1
ATOM 3793 C CA . LYS F 1 55 ? 31.974 52.673 0.207 1.00 36.82 240 LYS F CA 1
ATOM 3794 C C . LYS F 1 55 ? 31.563 53.207 -1.183 1.00 32.76 240 LYS F C 1
ATOM 3795 O O . LYS F 1 55 ? 31.192 52.429 -2.057 1.00 33.06 240 LYS F O 1
ATOM 3801 N N . ILE F 1 56 ? 31.584 54.517 -1.388 1.00 30.51 241 ILE F N 1
ATOM 3802 C CA . ILE F 1 56 ? 30.958 55.104 -2.585 1.00 28.02 241 ILE F CA 1
ATOM 3803 C C . ILE F 1 56 ? 31.633 54.776 -3.934 1.00 28.17 241 ILE F C 1
ATOM 3804 O O . ILE F 1 56 ? 30.930 54.522 -4.953 1.00 25.67 241 ILE F O 1
ATOM 3809 N N . SER F 1 57 ? 32.965 54.761 -3.930 1.00 27.68 242 SER F N 1
ATOM 3810 C CA . SER F 1 57 ? 33.745 54.451 -5.141 1.00 33.90 242 SER F CA 1
ATOM 3811 C C . SER F 1 57 ? 33.509 53.037 -5.652 1.00 30.44 242 SER F C 1
ATOM 3812 O O . SER F 1 57 ? 33.736 52.769 -6.806 1.00 31.80 242 SER F O 1
ATOM 3815 N N . SER F 1 58 ? 33.098 52.139 -4.769 1.00 29.82 243 SER F N 1
ATOM 3816 C CA . SER F 1 58 ? 32.760 50.762 -5.166 1.00 27.88 243 SER F CA 1
ATOM 3817 C C . SER F 1 58 ? 31.321 50.648 -5.656 1.00 24.99 243 SER F C 1
ATOM 3818 O O . SER F 1 58 ? 30.942 49.651 -6.229 1.00 24.16 243 SER F O 1
ATOM 3821 N N . ILE F 1 59 ? 30.527 51.703 -5.491 1.00 27.26 244 ILE F N 1
ATOM 3822 C CA . ILE F 1 59 ? 29.137 51.690 -5.922 1.00 24.53 244 ILE F CA 1
ATOM 3823 C C . ILE F 1 59 ? 28.928 52.509 -7.181 1.00 25.41 244 ILE F C 1
ATOM 3824 O O . ILE F 1 59 ? 28.007 52.220 -7.983 1.00 22.35 244 ILE F O 1
ATOM 3829 N N . THR F 1 60 ? 29.750 53.540 -7.383 1.00 25.20 245 THR F N 1
ATOM 3830 C CA . THR F 1 60 ? 29.543 54.369 -8.578 1.00 26.39 245 THR F CA 1
ATOM 3831 C C . THR F 1 60 ? 30.839 54.940 -9.138 1.00 27.41 245 THR F C 1
ATOM 3832 O O . THR F 1 60 ? 31.837 55.111 -8.428 1.00 31.44 245 THR F O 1
ATOM 3836 N N . LYS F 1 61 ? 30.795 55.248 -10.425 1.00 28.79 246 LYS F N 1
ATOM 3837 C CA . LYS F 1 61 ? 31.887 55.889 -11.127 1.00 32.57 246 LYS F CA 1
ATOM 3838 C C . LYS F 1 61 ? 31.703 57.425 -11.276 1.00 32.22 246 LYS F C 1
ATOM 3839 O O . LYS F 1 61 ? 32.571 58.119 -11.842 1.00 32.09 246 LYS F O 1
ATOM 3845 N N . GLU F 1 62 ? 30.567 57.940 -10.780 1.00 32.14 247 GLU F N 1
ATOM 3846 C CA . GLU F 1 62 ? 30.266 59.378 -10.771 1.00 30.33 247 GLU F CA 1
ATOM 3847 C C . GLU F 1 62 ? 31.279 60.106 -9.926 1.00 30.52 247 GLU F C 1
ATOM 3848 O O . GLU F 1 62 ? 31.832 59.548 -8.962 1.00 27.76 247 GLU F O 1
ATOM 3854 N N . LYS F 1 63 ? 31.546 61.346 -10.308 1.00 33.65 248 LYS F N 1
ATOM 3855 C CA . LYS F 1 63 ? 32.409 62.225 -9.523 1.00 35.69 248 LYS F CA 1
ATOM 3856 C C . LYS F 1 63 ? 31.578 62.648 -8.299 1.00 31.89 248 LYS F C 1
ATOM 3857 O O . LYS F 1 63 ? 30.353 62.651 -8.355 1.00 27.94 248 LYS F O 1
ATOM 3863 N N . PHE F 1 64 ? 32.235 63.014 -7.211 1.00 29.22 249 PHE F N 1
ATOM 3864 C CA . PHE F 1 64 ? 31.527 63.416 -6.019 1.00 30.30 249 PHE F CA 1
ATOM 3865 C C . PHE F 1 64 ? 32.357 64.308 -5.139 1.00 29.35 249 PHE F C 1
ATOM 3866 O O . PHE F 1 64 ? 33.527 64.503 -5.374 1.00 30.75 249 PHE F O 1
ATOM 3874 N N . ILE F 1 65 ? 31.698 64.931 -4.187 1.00 30.56 250 ILE F N 1
ATOM 3875 C CA . ILE F 1 65 ? 32.351 65.810 -3.237 1.00 32.05 250 ILE F CA 1
ATOM 3876 C C . ILE F 1 65 ? 32.195 65.075 -1.939 1.00 30.46 250 ILE F C 1
ATOM 3877 O O . ILE F 1 65 ? 31.104 64.629 -1.653 1.00 29.67 250 ILE F O 1
ATOM 3882 N N . MET F 1 66 ? 33.279 64.923 -1.186 1.00 32.34 251 MET F N 1
ATOM 3883 C CA . MET F 1 66 ? 33.230 64.274 0.132 1.00 34.77 251 MET F CA 1
ATOM 3884 C C . MET F 1 66 ? 33.079 65.311 1.245 1.00 32.21 251 MET F C 1
ATOM 3885 O O . MET F 1 66 ? 33.748 66.326 1.241 1.00 30.14 251 MET F O 1
ATOM 3890 N N . ILE F 1 67 ? 32.196 65.022 2.193 1.00 32.98 252 ILE F N 1
ATOM 3891 C CA . ILE F 1 67 ? 32.029 65.821 3.421 1.00 34.07 252 ILE F CA 1
ATOM 3892 C C . ILE F 1 67 ? 32.137 64.891 4.629 1.00 33.96 252 ILE F C 1
ATOM 3893 O O . ILE F 1 67 ? 31.257 64.073 4.892 1.00 32.61 252 ILE F O 1
ATOM 3898 N N . LYS F 1 68 ? 33.226 65.019 5.367 1.00 38.82 253 LYS F N 1
ATOM 3899 C CA . LYS F 1 68 ? 33.642 63.991 6.318 1.00 39.49 253 LYS F CA 1
ATOM 3900 C C . LYS F 1 68 ? 34.491 64.648 7.390 1.00 40.79 253 LYS F C 1
ATOM 3901 O O . LYS F 1 68 ? 35.386 65.409 7.081 1.00 37.33 253 LYS F O 1
ATOM 3907 N N . GLY F 1 69 ? 34.187 64.367 8.650 1.00 44.70 254 GLY F N 1
ATOM 3908 C CA . GLY F 1 69 ? 35.098 64.683 9.738 1.00 45.85 254 GLY F CA 1
ATOM 3909 C C . GLY F 1 69 ? 35.485 63.429 10.499 1.00 49.14 254 GLY F C 1
ATOM 3910 O O . GLY F 1 69 ? 35.203 62.303 10.074 1.00 50.36 254 GLY F O 1
ATOM 3911 N N . ASN F 1 70 ? 36.130 63.637 11.641 1.00 54.67 255 ASN F N 1
ATOM 3912 C CA . ASN F 1 70 ? 36.654 62.551 12.457 1.00 54.19 255 ASN F CA 1
ATOM 3913 C C . ASN F 1 70 ? 35.607 61.846 13.251 1.00 50.91 255 ASN F C 1
ATOM 3914 O O . ASN F 1 70 ? 35.744 60.661 13.518 1.00 57.19 255 ASN F O 1
ATOM 3919 N N . ASP F 1 71 ? 34.583 62.588 13.661 1.00 46.23 256 ASP F N 1
ATOM 3920 C CA . ASP F 1 71 ? 33.465 62.042 14.427 1.00 42.20 256 ASP F CA 1
ATOM 3921 C C . ASP F 1 71 ? 32.191 62.670 13.910 1.00 34.55 256 ASP F C 1
ATOM 3922 O O . ASP F 1 71 ? 32.234 63.476 13.006 1.00 32.23 256 ASP F O 1
ATOM 3927 N N . ARG F 1 72 ? 31.058 62.294 14.486 1.00 32.41 257 ARG F N 1
ATOM 3928 C CA . ARG F 1 72 ? 29.749 62.765 14.036 1.00 29.22 257 ARG F CA 1
ATOM 3929 C C . ARG F 1 72 ? 29.602 64.299 14.136 1.00 33.14 257 ARG F C 1
ATOM 3930 O O . ARG F 1 72 ? 28.969 64.935 13.268 1.00 30.47 257 ARG F O 1
ATOM 3938 N N . PHE F 1 73 ? 30.218 64.880 15.169 1.00 30.38 258 PHE F N 1
ATOM 3939 C CA . PHE F 1 73 ? 30.164 66.324 15.376 1.00 33.35 258 PHE F CA 1
ATOM 3940 C C . PHE F 1 73 ? 30.984 67.085 14.359 1.00 33.13 258 PHE F C 1
ATOM 3941 O O . PHE F 1 73 ? 30.489 68.009 13.731 1.00 32.39 258 PHE F O 1
ATOM 3949 N N . ASP F 1 74 ? 32.227 66.679 14.195 1.00 32.88 259 ASP F N 1
ATOM 3950 C CA . ASP F 1 74 ? 33.091 67.254 13.191 1.00 33.78 259 ASP F CA 1
ATOM 3951 C C . ASP F 1 74 ? 32.440 67.168 11.817 1.00 31.04 259 ASP F C 1
ATOM 3952 O O . ASP F 1 74 ? 32.604 68.057 11.009 1.00 31.06 259 ASP F O 1
ATOM 3957 N N . THR F 1 75 ? 31.746 66.064 11.536 1.00 28.82 260 THR F N 1
ATOM 3958 C CA . THR F 1 75 ? 31.134 65.899 10.224 1.00 28.79 260 THR F CA 1
ATOM 3959 C C . THR F 1 75 ? 30.042 66.953 10.077 1.00 25.21 260 THR F C 1
ATOM 3960 O O . THR F 1 75 ? 29.898 67.596 9.047 1.00 23.67 260 THR F O 1
ATOM 3964 N N . LEU F 1 76 ? 29.279 67.111 11.142 1.00 22.92 261 LEU F N 1
ATOM 3965 C CA . LEU F 1 76 ? 28.211 68.032 11.149 1.00 22.17 261 LEU F CA 1
ATOM 3966 C C . LEU F 1 76 ? 28.710 69.453 10.941 1.00 22.65 261 LEU F C 1
ATOM 3967 O O . LEU F 1 76 ? 28.166 70.156 10.112 1.00 20.91 261 LEU F O 1
ATOM 3972 N N . TYR F 1 77 ? 29.765 69.857 11.632 1.00 25.41 262 TYR F N 1
ATOM 3973 C CA . TYR F 1 77 ? 30.377 71.162 11.366 1.00 27.65 262 TYR F CA 1
ATOM 3974 C C . TYR F 1 77 ? 30.922 71.330 9.977 1.00 29.65 262 TYR F C 1
ATOM 3975 O O . TYR F 1 77 ? 30.765 72.399 9.375 1.00 32.33 262 TYR F O 1
ATOM 3984 N N . LYS F 1 78 ? 31.565 70.304 9.454 1.00 28.64 263 LYS F N 1
ATOM 3985 C CA . LYS F 1 78 ? 31.974 70.367 8.057 1.00 31.15 263 LYS F CA 1
ATOM 3986 C C . LYS F 1 78 ? 30.805 70.496 7.081 1.00 26.59 263 LYS F C 1
ATOM 3987 O O . LYS F 1 78 ? 30.910 71.210 6.074 1.00 25.74 263 LYS F O 1
ATOM 3993 N N . ALA F 1 79 ? 29.708 69.785 7.345 1.00 23.59 264 ALA F N 1
ATOM 3994 C CA . ALA F 1 79 ? 28.509 69.971 6.547 1.00 22.21 264 ALA F CA 1
ATOM 3995 C C . ALA F 1 79 ? 28.040 71.418 6.571 1.00 22.63 264 ALA F C 1
ATOM 3996 O O . ALA F 1 79 ? 27.769 72.010 5.507 1.00 21.38 264 ALA F O 1
ATOM 3998 N N . LEU F 1 80 ? 27.923 71.984 7.771 1.00 22.57 265 LEU F N 1
ATOM 3999 C CA . LEU F 1 80 ? 27.538 73.385 7.904 1.00 23.80 265 LEU F CA 1
ATOM 4000 C C . LEU F 1 80 ? 28.464 74.329 7.167 1.00 25.02 265 LEU F C 1
ATOM 4001 O O . LEU F 1 80 ? 28.010 75.229 6.492 1.00 25.44 265 LEU F O 1
ATOM 4006 N N . ASP F 1 81 ? 29.765 74.139 7.332 1.00 30.07 266 ASP F N 1
ATOM 4007 C CA . ASP F 1 81 ? 30.751 74.923 6.595 1.00 37.78 266 ASP F CA 1
ATOM 4008 C C . ASP F 1 81 ? 30.590 74.803 5.073 1.00 36.44 266 ASP F C 1
ATOM 4009 O O . ASP F 1 81 ? 30.688 75.808 4.357 1.00 33.00 266 ASP F O 1
ATOM 4014 N N . PHE F 1 82 ? 30.334 73.580 4.592 1.00 33.70 267 PHE F N 1
ATOM 4015 C CA . PHE F 1 82 ? 30.205 73.327 3.153 1.00 31.20 267 PHE F CA 1
ATOM 4016 C C . PHE F 1 82 ? 29.085 74.138 2.543 1.00 27.43 267 PHE F C 1
ATOM 4017 O O . PHE F 1 82 ? 29.194 74.596 1.430 1.00 26.02 267 PHE F O 1
ATOM 4025 N N . ILE F 1 83 ? 27.999 74.317 3.273 1.00 27.42 268 ILE F N 1
ATOM 4026 C CA . ILE F 1 83 ? 26.887 75.125 2.769 1.00 26.14 268 ILE F CA 1
ATOM 4027 C C . ILE F 1 83 ? 26.940 76.571 3.262 1.00 26.75 268 ILE F C 1
ATOM 4028 O O . ILE F 1 83 ? 25.934 77.254 3.205 1.00 28.25 268 ILE F O 1
ATOM 4033 N N . ASN F 1 84 ? 28.085 77.018 3.772 1.00 28.80 269 ASN F N 1
ATOM 4034 C CA . ASN F 1 84 ? 28.268 78.403 4.218 1.00 33.20 269 ASN F CA 1
ATOM 4035 C C . ASN F 1 84 ? 27.312 78.814 5.289 1.00 30.54 269 ASN F C 1
ATOM 4036 O O . ASN F 1 84 ? 26.853 79.913 5.262 1.00 32.24 269 ASN F O 1
ATOM 4041 N N . ARG F 1 85 ? 26.973 77.916 6.192 1.00 35.24 270 ARG F N 1
ATOM 4042 C CA . ARG F 1 85 ? 26.127 78.233 7.323 1.00 40.81 270 ARG F CA 1
ATOM 4043 C C . ARG F 1 85 ? 26.885 77.960 8.641 1.00 47.80 270 ARG F C 1
ATOM 4044 O O . ARG F 1 85 ? 28.091 77.610 8.701 1.00 51.54 270 ARG F O 1
#

CATH classification: 3.40.50.12090

Solvent-accessible surface area: 27104 Å² total; per-residue (Å²): 134,41,64,8,1,0,0,17,42,31,132,70,21,74,13,1,0,28,0,0,10,29,29,44,138,96,37,130,46,46,60,12,18,7,160,82,16,40,51,35,18,13,106,56,6,10,0,0,0,33,22,0,9,140,99,0,84,92,68,13,69,48,164,60,86,85,6,93,20,153,63,72,5,55,3,0,75,100,0,1,105,58,16,128,145,114,53,60,8,1,0,0,17,41,32,132,64,22,78,107,4,0,47,12,0,10,191,30,50,151,83,40,141,50,46,60,15,17,6,160,82,16,44,50,42,25,23,125,54,6,10,0,0,0,33,19,0,15,143,96,0,58,88,71,10,97,48,174,43,78,86,1,80,23,149,69,138,118,53,2,47,128,79,0,64,104,56,16,139,217,130,42,63,8,1,0,0,18,32,34,151,64,21,87,100,4,0,44,14,0,8,191,35,49,147,80,42,140,52,52,55,12,30,2,141,102,16,85,63,53,46,11,102,23,3,9,0,0,0,24,26,0,0,100,74,0,30,86,60,14,170,44,94,2,21,5,6,21,13,146,80,140,121,38,3,45,134,63,0,56,95,48,21,139,218,150,32,63,8,1,0,0,17,33,33,138,67,21,77,98,4,0,50,12,0,6,181,39,64,80,104,45,133,52,52,50,13,28,2,155,102,19,81,63,64,51,8,88,26,7,7,0,0,0,32,28,0,1,110,78,0,29,79,66,13,161,23,76,2,22,2,10,16,19,151,81,140,120,40,2,48,134,70,0,56,105,41,20,124,214,146,60,69,6,0,0,0,18,43,32,136,64,22,74,101,4,0,43,14,0,3,176,28,54,108,91,37,152,50,46,55,16,16,11,159,78,17,85,64,66,62,17,122,53,5,8,0,0,0,23,30,0,8,148,103,0,86,93,78,14,211,49,190,43,85,90,7,92,10,149,81,138,128,27,3,50,66,62,0,42,30,47,22,102,219,152,37,30,8,1,0,0,16,45,32,135,51,22,71,8,1,0,25,0,0,10,26,28,46,93,63,1,32,44,48,52,14,15,7,156,80,16,84,60,67,55,26,108,61,5,12,0,0,0,30,18,0,16,141,96,0,81,99,66,13,203,45,190,54,90,104,7,93,15,147,76,92,15,42,3,0,78,96,0,1,106,68,15,135,136

Organism: NCBI:txid2849704

B-factor: mean 34.02, std 13.35, range [13.04, 101.13]

Secondary structure (DSSP, 8-state):
-EEEEEEESSHHHHHHHHHHHHT--SS-EEEEEGGG--TTSEEEEEEESHHHHHHGGGT--S--EEE--SSHHHHHHHHHHHTT-/-EEEEEEE-SHHHHHHHHHHHTT--SS-EEEEEGGG--TT-EEEEEEEHHHHHHHSTTT--S--EEE--SSHHHHHHHHHHHTT-/-EEEEEEE-HHHHHHHHHHHHHT--SS-EEEEEGGG--TTSEEEEEEEHHHHHHHHTTT----BEEE--SSHHHHHHHHHHHTT-/-EEEEEEESSHHHHHHHHHHHHH--SS-EEEEEGGG--TTSEEEEEEESHHHHHHHTTT----BEEE--SSHHHHHHHHHHHTT-/-EEEEEEESHHHHHHHHHHHHHHS-SS-EEEEEGGG--TTSEEEEEEESHHHHHHSTTT--S--EEE--SSHHHHHHHHHHHHT-/-EEEEEEESHHHHHHHHHHHHTT--SS-EEEEEGGG--TTSEEEEEEESHHHHHHGGGT--S--EEE--SSHHHHHHHHHHHTT-